Protein AF-A0A9W7BW83-F1 (afdb_monomer_lite)

Foldseek 3Di:
DDDDPPDDDDPDDDDDCVLVDDDPPPDNDDDDPVNVVVVVVVVLADDPDDDDDPPVRDRDPVVVVVVVVCVVPPPPPPPPPPDPPDDDDPDPPPPPDDPPPVPDDDDDDLDPDDPDDDPLNNLLVQLLVLVVVDDPQCLVVSLVVSVVSCCQVDPVSLLSSLVSLLQCLLQPLLCLLSSLVSLVVCPVPHPCSLVSNVVVLVVLVPDDLVNQLVVQDDPVVDDVSSVVSSVSSLSSVLSSLSNVLSNVVSVSDDLVVVLVVLVVLLVDLDLSSLVSSLVSCLRCVLVQVVVQVVCVVVVRNVSVVSVVVSVVSLVVLLPDPVHDPVSNVSSVVSVVCVVVNSDDPDDDDRDDHPVRVVVVVVVVVVVVVPVVDDDDDDDDDDDDDDDDDDDDDDDDDDDDDDDDDDFDADPVRDGDDDDDDDDDDDDDDDDDDDDDDDDDDDDDDDDDDDDDDDPDDQDQFAAAPDDLQCLQVQLLVLLVVCLVPVDLVRSLVSLLNHCRVPLSSLLSNLQSLLVCQLQDDPSSLVSSLVNLLVNVVVVSHALVSNLNNCLVCLQCQVVVCVVRVCNLLSLLSNLLSCVVSVSHDLVRLCVSLVSSVCDDDVVVVSCVVNVGDPVSSVSSD

InterPro domains:
  IPR003890 MIF4G-like, type 3 [PF02854] (131-338)
  IPR003890 MIF4G-like, type 3 [SM00543] (124-341)
  IPR003891 Initiation factor eIF-4 gamma, MA3 [PS51366] (470-594)
  IPR016024 Armadillo-type fold [SSF48371] (115-343)
  IPR016024 Armadillo-type fold [SSF48371] (468-593)

Radius of gyration: 35.88 Å; chains: 1; bounding box: 89×120×83 Å

Organism: NCBI:txid1714386

Secondary structure (DSSP, 8-state):
----------TTPPPPGGGSSPPSS-------HHHHHHHHHGGGSPPSSS----TT----HHHHHHHHHHHHHS------TTSTT---PPP----PPP--TTTSPP---TTS--SS--HHHHHHHHHHHHHHT--TTTHHHHHHHHHTTTTTSSHHHHHHHHHHHHHHHHHTGGGHHHHHHHHHHHHTTSTTHHHHHHHHHHHHHHS-HHHHHHHH--GGGHHHHHHHHHHHHHHHHHHHHHHHHHHHHTTSS-HHHHHHHHHHHHSS--HHHHHHHHHHHHHHHHHHHHHHHHHHHTT-THHHHHHHHHHHHHHHHHH-SSS-HHHHHHHHHHHHHHHTTS--SS-------HHHHHHHHHHHHHHHHHTTS-------------------------------PPPPB-TTSPBPPPPPPPPPP-----------------------------S-----PPPPSS-HHHHHHHHHHHHHHHHHH--SHHHHHHHHHHHTT-HHHHHHHHHHHHHHHHSS-HHHHHHHHHHHHHHHHTTSS-HHHHHHHHHHHHHTHHHHHHH-TTHHHHHHHHHHHHHHTT-S-GGGHHHHHHHTT--SHHHHHHHHHHT--HHHHHHH-

Sequence (621 aa):
GGADTGGSWARGKALPVGLYEPKEDDKVQRFSAADLLAERLNFTAKPTSGFTAPDHVIWSDEDRVQQLIANATAGRIGGDVSRKGETAPELKDCKPLEVNEETRWKGKVLGGDDAELSEYDAIIKTALVVLNKLTLTNFNKLSKQWLQSGICDTEELVQAGVEIIVTKAQQESHFSEMYARLCQVMSGQVQNFKRVVVERCQKEFEKKPEEKLEAHWKEEDGEEEKTYWTGLIKKYYLGHMRFIGELYLIDLISQKVMLKILPTLLGEDDDEKIECFSKLFETVGYKLEQQAAHNKANGKPSSSDALEECWVNVDEIISDKATGSRIRFMLLDLKEMKQKGWVSRRKVEKAKTLDEIHRDVAREEARAGQSGGRSGGGGSRGGNNNNNNNNNNRPAMGQGDARKQRPQVDSDGWATVNKPAGRPSRQTSNGSSSNNTSLNNSNKQSSFAALAGSPNAAKTYPKPTCEPAESGKRFQSAVKEYLTNGDINEPVTILGQVVGGSAEHGNVAVGKAFDFALEGKASDCAAVVAIIAKGVEAGALPKKCVTSGIIESLEFLFDIAIDAPLAPKNAFNVCSKLVDAGCFDKDAVGTIGEMGGFRGDKAVAWAQELGCDGAVLDKLR

pLDDT: mean 72.3, std 23.07, range [22.8, 96.56]

Structure (mmCIF, N/CA/C/O backbone):
data_AF-A0A9W7BW83-F1
#
_entry.id   AF-A0A9W7BW83-F1
#
loop_
_atom_site.group_PDB
_atom_site.id
_atom_site.type_symbol
_atom_site.label_atom_id
_atom_site.label_alt_id
_atom_site.label_comp_id
_atom_site.label_asym_id
_atom_site.label_entity_id
_atom_site.label_seq_id
_atom_site.pdbx_PDB_ins_code
_atom_site.Cartn_x
_atom_site.Cartn_y
_atom_site.Cartn_z
_atom_site.occupancy
_atom_site.B_iso_or_equiv
_atom_site.auth_seq_id
_atom_site.auth_comp_id
_atom_site.auth_asym_id
_atom_site.auth_atom_id
_atom_site.pdbx_PDB_model_num
ATOM 1 N N . GLY A 1 1 ? -25.243 62.255 12.783 1.00 31.48 1 GLY A N 1
ATOM 2 C CA . GLY A 1 1 ? -24.720 62.495 11.423 1.00 31.48 1 GLY A CA 1
ATOM 3 C C . GLY A 1 1 ? -23.214 62.412 11.483 1.00 31.48 1 GLY A C 1
ATOM 4 O O . GLY A 1 1 ? -22.669 62.849 12.479 1.00 31.48 1 GLY A O 1
ATOM 5 N N . GLY A 1 2 ? -22.498 61.830 10.536 1.00 30.02 2 GLY A N 1
ATOM 6 C CA . GLY A 1 2 ? -22.862 61.139 9.304 1.00 30.02 2 GLY A CA 1
ATOM 7 C C . GLY A 1 2 ? -21.786 60.084 9.024 1.00 30.02 2 GLY A C 1
ATOM 8 O O . GLY A 1 2 ? -20.716 60.125 9.625 1.00 30.02 2 GLY A O 1
ATOM 9 N N . ALA A 1 3 ? -22.139 59.118 8.182 1.00 32.97 3 ALA A N 1
ATOM 10 C CA . ALA A 1 3 ? -21.358 57.940 7.836 1.00 32.97 3 ALA A CA 1
ATOM 11 C C . ALA A 1 3 ? -20.005 58.275 7.190 1.00 32.97 3 ALA A C 1
ATOM 13 O O . ALA A 1 3 ? -19.936 59.134 6.314 1.00 32.97 3 ALA A O 1
ATOM 14 N N . ASP A 1 4 ? -18.973 57.527 7.580 1.00 33.81 4 ASP A N 1
ATOM 15 C CA . ASP A 1 4 ? -17.713 57.421 6.850 1.00 33.81 4 ASP A CA 1
ATOM 16 C C . ASP A 1 4 ? -17.771 56.141 6.001 1.00 33.81 4 ASP A C 1
ATOM 18 O O . ASP A 1 4 ? -17.679 55.018 6.504 1.00 33.81 4 ASP A O 1
ATOM 22 N N . THR A 1 5 ? -18.060 56.300 4.711 1.00 39.72 5 THR A N 1
ATOM 23 C CA . THR A 1 5 ? -18.121 55.213 3.728 1.00 39.72 5 THR A CA 1
ATOM 24 C C . THR A 1 5 ? -16.725 54.963 3.161 1.00 39.72 5 THR A C 1
ATOM 26 O O . THR A 1 5 ? -16.385 55.442 2.079 1.00 39.72 5 THR A O 1
ATOM 29 N N . GLY A 1 6 ? -15.909 54.206 3.894 1.00 33.75 6 GLY A N 1
ATOM 30 C CA . GLY A 1 6 ? -14.599 53.728 3.445 1.00 33.75 6 GLY A CA 1
ATOM 31 C C . GLY A 1 6 ? -14.716 52.527 2.504 1.00 33.75 6 GLY A C 1
ATOM 32 O O . GLY A 1 6 ? -14.569 51.385 2.931 1.00 33.75 6 GLY A O 1
ATOM 33 N N . GLY A 1 7 ? -14.993 52.779 1.224 1.00 43.78 7 GLY A N 1
ATOM 34 C CA . GLY A 1 7 ? -14.987 51.772 0.161 1.00 43.78 7 GLY A CA 1
ATOM 35 C C . GLY A 1 7 ? -13.780 51.929 -0.762 1.00 43.78 7 GLY A C 1
ATOM 36 O O . GLY A 1 7 ? -13.804 52.756 -1.664 1.00 43.78 7 GLY A O 1
ATOM 37 N N . SER A 1 8 ? -12.736 51.120 -0.567 1.00 35.25 8 SER A N 1
ATOM 38 C CA . SER A 1 8 ? -11.724 50.850 -1.598 1.00 35.25 8 SER A CA 1
ATOM 39 C C . SER A 1 8 ? -11.087 49.480 -1.348 1.00 35.25 8 SER A C 1
ATOM 41 O O . SER A 1 8 ? -10.534 49.220 -0.279 1.00 35.25 8 SER A O 1
ATOM 43 N N . TRP A 1 9 ? -11.244 48.577 -2.318 1.00 37.28 9 TRP A N 1
ATOM 44 C CA . TRP A 1 9 ? -10.872 47.161 -2.257 1.00 37.28 9 TRP A CA 1
ATOM 45 C C . TRP A 1 9 ? -9.486 46.929 -2.880 1.00 37.28 9 TRP A C 1
ATOM 47 O O . TRP A 1 9 ? -9.225 47.382 -3.990 1.00 37.28 9 TRP A O 1
ATOM 57 N N . ALA A 1 10 ? -8.610 46.180 -2.199 1.00 41.16 10 ALA A N 1
ATOM 58 C CA . ALA A 1 10 ? -7.301 45.745 -2.707 1.00 41.16 10 ALA A CA 1
ATOM 59 C C . ALA A 1 10 ? -7.257 44.214 -2.898 1.00 41.16 10 ALA A C 1
ATOM 61 O O . ALA A 1 10 ? -7.948 43.479 -2.185 1.00 41.16 10 ALA A O 1
ATOM 62 N N . ARG A 1 11 ? -6.436 43.721 -3.845 1.00 31.97 11 ARG A N 1
ATOM 63 C CA . ARG A 1 11 ? -6.254 42.276 -4.110 1.00 31.97 11 ARG A CA 1
ATOM 64 C C . ARG A 1 11 ? -5.773 41.551 -2.850 1.00 31.97 11 ARG A C 1
ATOM 66 O O . ARG A 1 11 ? -4.757 41.930 -2.280 1.00 31.97 11 ARG A O 1
ATOM 73 N N . GLY A 1 12 ? -6.482 40.487 -2.468 1.00 42.47 12 GLY A N 1
ATOM 74 C CA . GLY A 1 12 ? -6.107 39.598 -1.361 1.00 42.47 12 GLY A CA 1
ATOM 75 C C . GLY A 1 12 ? -7.025 39.627 -0.134 1.00 42.47 12 GLY A C 1
ATOM 76 O O . GLY A 1 12 ? -6.766 38.884 0.806 1.00 42.47 12 GLY A O 1
ATOM 77 N N . LYS A 1 13 ? -8.107 40.420 -0.114 1.00 39.94 13 LYS A N 1
ATOM 78 C CA . LYS A 1 13 ? -9.154 40.282 0.917 1.00 39.94 13 LYS A CA 1
ATOM 79 C C . LYS A 1 13 ? -10.313 39.413 0.423 1.00 39.94 13 LYS A C 1
ATOM 81 O O . LYS A 1 13 ? -10.802 39.608 -0.686 1.00 39.94 13 LYS A O 1
ATOM 86 N N . ALA A 1 14 ? -10.742 38.470 1.263 1.00 48.66 14 ALA A N 1
ATOM 87 C CA . ALA A 1 14 ? -11.965 37.698 1.058 1.00 48.66 14 ALA A CA 1
ATOM 88 C C . ALA A 1 14 ? -13.199 38.620 1.074 1.00 48.66 14 ALA A C 1
ATOM 90 O O . ALA A 1 14 ? -13.192 39.656 1.746 1.00 48.66 14 ALA A O 1
ATOM 91 N N . LEU A 1 15 ? -14.245 38.232 0.332 1.00 43.59 15 LEU A N 1
ATOM 92 C CA . LEU A 1 15 ? -15.555 38.897 0.331 1.00 43.59 15 LEU A CA 1
ATOM 93 C C . LEU A 1 15 ? -16.035 39.133 1.777 1.00 43.59 15 LEU A C 1
ATOM 95 O O . LEU A 1 15 ? -15.823 38.269 2.632 1.00 43.59 15 LEU A O 1
ATOM 99 N N . PRO A 1 16 ? -16.670 40.279 2.082 1.00 44.75 16 PRO A N 1
ATOM 100 C CA . PRO A 1 16 ? -17.080 40.579 3.443 1.00 44.75 16 PRO A CA 1
ATOM 101 C C . PRO A 1 16 ? -18.143 39.572 3.880 1.00 44.75 16 PRO A C 1
ATOM 103 O O . PRO A 1 16 ? -19.147 39.371 3.200 1.00 44.75 16 PRO A O 1
ATOM 106 N N . VAL A 1 17 ? -17.915 38.952 5.035 1.00 46.19 17 VAL A N 1
ATOM 107 C CA . VAL A 1 17 ? -18.696 37.813 5.547 1.00 46.19 17 VAL A CA 1
ATOM 108 C C . VAL A 1 17 ? -20.187 38.145 5.724 1.00 46.19 17 VAL A C 1
ATOM 110 O O . VAL A 1 17 ? -21.031 37.272 5.571 1.00 46.19 17 VAL A O 1
ATOM 113 N N . GLY A 1 18 ? -20.529 39.425 5.917 1.00 48.00 18 GLY A N 1
ATOM 114 C CA . GLY A 1 18 ? -21.914 39.908 6.011 1.00 48.00 18 GLY A CA 1
ATOM 115 C C . GLY A 1 18 ? -22.749 39.803 4.723 1.00 48.00 18 GLY A C 1
ATOM 116 O O . GLY A 1 18 ? -23.947 40.056 4.770 1.00 48.00 18 GLY A O 1
ATOM 117 N N . LEU A 1 19 ? -22.157 39.425 3.581 1.00 45.44 19 LEU A N 1
ATOM 118 C CA . LEU A 1 19 ? -22.896 39.035 2.364 1.00 45.44 19 LEU A CA 1
ATOM 119 C C . LEU A 1 19 ? -23.431 37.592 2.422 1.00 45.44 19 LEU A C 1
ATOM 121 O O . LEU A 1 19 ? -24.261 37.225 1.594 1.00 45.44 19 LEU A O 1
ATOM 125 N N . TYR A 1 20 ? -22.962 36.792 3.384 1.00 44.34 20 TYR A N 1
ATOM 126 C CA . TYR A 1 20 ? -23.367 35.400 3.599 1.00 44.34 20 TYR A CA 1
ATOM 127 C C . TYR A 1 20 ? -24.207 35.204 4.865 1.00 44.34 20 TYR A C 1
ATOM 129 O O . TYR A 1 20 ? -24.671 34.093 5.115 1.00 44.34 20 TYR A O 1
ATOM 137 N N . GLU A 1 21 ? -24.419 36.253 5.663 1.00 47.34 21 GLU A N 1
ATOM 138 C CA . GLU A 1 21 ? -25.327 36.175 6.804 1.00 47.34 21 GLU A CA 1
ATOM 139 C C . GLU A 1 21 ? -26.783 36.274 6.314 1.00 47.34 21 GLU A C 1
ATOM 141 O O . GLU A 1 21 ? -27.137 37.250 5.640 1.00 47.34 21 GLU A O 1
ATOM 146 N N . PRO A 1 22 ? -27.649 35.289 6.624 1.00 47.25 22 PRO A N 1
ATOM 147 C CA . PRO A 1 22 ? -29.069 35.384 6.316 1.00 47.25 22 PRO A CA 1
ATOM 148 C C . PRO A 1 22 ? -29.656 36.571 7.083 1.00 47.25 22 PRO A C 1
ATOM 150 O O . PRO A 1 22 ? -29.569 36.626 8.310 1.00 47.25 22 PRO A O 1
ATOM 153 N N . LYS A 1 23 ? -30.268 37.529 6.382 1.00 54.19 23 LYS A N 1
ATOM 154 C CA . LYS A 1 23 ? -31.177 38.468 7.050 1.00 54.19 23 LYS A CA 1
ATOM 155 C C . LYS A 1 23 ? -32.461 37.729 7.415 1.00 54.19 23 LYS A C 1
ATOM 157 O O . LYS A 1 23 ? -32.827 36.791 6.716 1.00 54.19 23 LYS A O 1
ATOM 162 N N . GLU A 1 24 ? -33.120 38.189 8.481 1.00 51.16 24 GLU A N 1
ATOM 163 C CA . GLU A 1 24 ? -34.250 37.550 9.190 1.00 51.16 24 GLU A CA 1
ATOM 164 C C . GLU A 1 24 ? -35.406 37.022 8.311 1.00 51.16 24 GLU A C 1
ATOM 166 O O . GLU A 1 24 ? -36.187 36.199 8.777 1.00 51.16 24 GLU A O 1
ATOM 171 N N . ASP A 1 25 ? -35.475 37.401 7.034 1.00 51.84 25 ASP A N 1
ATOM 172 C CA . ASP A 1 25 ? -36.425 36.886 6.050 1.00 51.84 25 ASP A CA 1
ATOM 173 C C . ASP A 1 25 ? -35.740 35.959 5.025 1.00 51.84 25 ASP A C 1
ATOM 175 O O . ASP A 1 25 ? -35.571 36.336 3.868 1.00 51.84 25 ASP A O 1
ATOM 179 N N . ASP A 1 26 ? -35.331 34.771 5.479 1.00 49.31 26 ASP A N 1
ATOM 180 C CA . ASP A 1 26 ? -34.869 33.521 4.824 1.00 49.31 26 ASP A CA 1
ATOM 181 C C . ASP A 1 26 ? -34.900 33.372 3.267 1.00 49.31 26 ASP A C 1
ATOM 183 O O . ASP A 1 26 ? -35.285 32.341 2.708 1.00 49.31 26 ASP A O 1
ATOM 187 N N . LYS A 1 27 ? -34.480 34.386 2.503 1.00 47.75 27 LYS A N 1
ATOM 188 C CA . LYS A 1 27 ? -34.370 34.366 1.037 1.00 47.75 27 LYS A CA 1
ATOM 189 C C . LYS A 1 27 ? -32.967 34.773 0.612 1.00 47.75 27 LYS A C 1
ATOM 191 O O . LYS A 1 27 ? -32.581 35.935 0.694 1.00 47.75 27 LYS A O 1
ATOM 196 N N . VAL A 1 28 ? -32.227 33.804 0.076 1.00 47.94 28 VAL A N 1
ATOM 197 C CA . VAL A 1 28 ? -30.929 34.018 -0.574 1.00 47.94 28 VAL A CA 1
ATOM 198 C C . VAL A 1 28 ? -31.100 34.998 -1.740 1.00 47.94 28 VAL A C 1
ATOM 200 O O . VAL A 1 28 ? -31.836 34.722 -2.692 1.00 47.94 28 VAL A O 1
ATOM 203 N N . GLN A 1 29 ? -30.421 36.144 -1.678 1.00 47.75 29 GLN A N 1
ATOM 204 C CA . GLN A 1 29 ? -30.466 37.154 -2.733 1.00 47.75 29 GLN A CA 1
ATOM 205 C C . GLN A 1 29 ? -29.696 36.642 -3.959 1.00 47.75 29 GLN A C 1
ATOM 207 O O . GLN A 1 29 ? -28.474 36.518 -3.944 1.00 47.75 29 GLN A O 1
ATOM 212 N N . ARG A 1 30 ? -30.420 36.294 -5.029 1.00 48.44 30 ARG A N 1
ATOM 213 C CA . ARG A 1 30 ? -29.814 35.886 -6.302 1.00 48.44 30 ARG A CA 1
ATOM 214 C C . ARG A 1 30 ? -29.422 37.130 -7.090 1.00 48.44 30 ARG A C 1
ATOM 216 O O . ARG A 1 30 ? -30.294 37.881 -7.519 1.00 48.44 30 ARG A O 1
ATOM 223 N N . PHE A 1 31 ? -28.125 37.326 -7.290 1.00 45.81 31 PHE A N 1
ATOM 224 C CA . PHE A 1 31 ? -27.615 38.336 -8.214 1.00 45.81 31 PHE A CA 1
ATOM 225 C C . PHE A 1 31 ? -27.862 37.885 -9.652 1.00 45.81 31 PHE A C 1
ATOM 227 O O . PHE A 1 31 ? -27.698 36.704 -9.976 1.00 45.81 31 PHE A O 1
ATOM 234 N N . SER A 1 32 ? -28.288 38.806 -10.518 1.00 49.28 32 SER A N 1
ATOM 235 C CA . SER A 1 32 ? -28.461 38.474 -11.926 1.00 49.28 32 SER A CA 1
ATOM 236 C C . SER A 1 32 ? -27.092 38.326 -12.595 1.00 49.28 32 SER A C 1
ATOM 238 O O . SER A 1 32 ? -26.103 38.938 -12.185 1.00 49.28 32 SER A O 1
ATOM 240 N N . ALA A 1 33 ? -27.023 37.525 -13.660 1.00 42.38 33 ALA A N 1
ATOM 241 C CA . ALA A 1 33 ? -25.792 37.374 -14.433 1.00 42.38 33 ALA A CA 1
ATOM 242 C C . ALA A 1 33 ? -25.284 38.718 -14.985 1.00 42.38 33 ALA A C 1
ATOM 244 O O . ALA A 1 33 ? -24.081 38.880 -15.149 1.00 42.38 33 ALA A O 1
ATOM 245 N N . ALA A 1 34 ? -26.180 39.682 -15.228 1.00 43.94 34 ALA A N 1
ATOM 246 C CA . ALA A 1 34 ? -25.827 41.021 -15.684 1.00 43.94 34 ALA A CA 1
ATOM 247 C C . ALA A 1 34 ? -25.124 41.843 -14.592 1.00 43.94 34 ALA A C 1
ATOM 249 O O . ALA A 1 34 ? -24.156 42.536 -14.894 1.00 43.94 34 ALA A O 1
ATOM 250 N N . ASP A 1 35 ? -25.542 41.705 -13.331 1.00 49.97 35 ASP A N 1
ATOM 251 C CA . ASP A 1 35 ? -24.945 42.431 -12.200 1.00 49.97 35 ASP A CA 1
ATOM 252 C C . ASP A 1 35 ? -23.525 41.929 -11.907 1.00 49.97 35 ASP A C 1
ATOM 254 O O . ASP A 1 35 ? -22.604 42.720 -11.708 1.00 49.97 35 ASP A O 1
ATOM 258 N N . LEU A 1 36 ? -23.315 40.610 -11.993 1.00 48.66 36 LEU A N 1
ATOM 259 C CA . LEU A 1 36 ? -21.986 39.997 -11.881 1.00 48.66 36 LEU A CA 1
ATOM 260 C C . LEU A 1 36 ? -21.060 40.392 -13.042 1.00 48.66 36 LEU A C 1
ATOM 262 O O . LEU A 1 36 ? -19.847 40.513 -12.866 1.00 48.66 36 LEU A O 1
ATOM 266 N N . LEU A 1 37 ? -21.613 40.596 -14.241 1.00 44.34 37 LEU A N 1
ATOM 267 C CA . LEU A 1 37 ? -20.853 41.021 -15.420 1.00 44.34 37 LEU A CA 1
ATOM 268 C C . LEU A 1 37 ? -20.482 42.509 -15.338 1.00 44.34 37 LEU A C 1
ATOM 270 O O . LEU A 1 37 ? -19.361 42.872 -15.692 1.00 44.34 37 LEU A O 1
ATOM 274 N N . ALA A 1 38 ? -21.378 43.340 -14.801 1.00 45.78 38 ALA A N 1
ATOM 275 C CA . ALA A 1 38 ? -21.123 44.747 -14.506 1.00 45.78 38 ALA A CA 1
ATOM 276 C C . ALA A 1 38 ? -20.048 44.922 -13.419 1.00 45.78 38 ALA A C 1
ATOM 278 O O . ALA A 1 38 ? -19.143 45.739 -13.583 1.00 45.78 38 ALA A O 1
ATOM 279 N N . GLU A 1 39 ? -20.062 44.102 -12.360 1.00 48.94 39 GLU A N 1
ATOM 280 C CA . GLU A 1 39 ? -18.971 44.084 -11.374 1.00 48.94 39 GLU A CA 1
ATOM 281 C C . GLU A 1 39 ? -17.643 43.623 -11.984 1.00 48.94 39 GLU A C 1
ATOM 283 O O . GLU A 1 39 ? -16.593 44.174 -11.657 1.00 48.94 39 GLU A O 1
ATOM 288 N N . ARG A 1 40 ? -17.664 42.659 -12.914 1.00 40.94 40 ARG A N 1
ATOM 289 C CA . ARG A 1 40 ? -16.448 42.163 -13.576 1.00 40.94 40 ARG A CA 1
ATOM 290 C C . ARG A 1 40 ? -15.802 43.203 -14.500 1.00 40.94 40 ARG A C 1
ATOM 292 O O . ARG A 1 40 ? -14.578 43.207 -14.628 1.00 40.94 40 ARG A O 1
ATOM 299 N N . LEU A 1 41 ? -16.599 44.086 -15.104 1.00 39.16 41 LEU A N 1
ATOM 300 C CA . LEU A 1 41 ? -16.128 45.200 -15.941 1.00 39.16 41 LEU A CA 1
ATOM 301 C C . LEU A 1 41 ? -15.461 46.320 -15.122 1.00 39.16 41 LEU A C 1
ATOM 303 O O . LEU A 1 41 ? -14.548 46.978 -15.615 1.00 39.16 41 LEU A O 1
ATOM 307 N N . ASN A 1 42 ? -15.806 46.482 -13.840 1.00 41.22 42 ASN A N 1
ATOM 308 C CA . ASN A 1 42 ? -15.127 47.448 -12.964 1.00 41.22 42 ASN A CA 1
ATOM 309 C C . ASN A 1 42 ? -13.658 47.083 -12.668 1.00 41.22 42 ASN A C 1
ATOM 311 O O . ASN A 1 42 ? -12.875 47.952 -12.287 1.00 41.22 42 ASN A O 1
ATOM 315 N N . PHE A 1 43 ? -13.242 45.828 -12.880 1.00 47.25 43 PHE A N 1
ATOM 316 C CA . PHE A 1 43 ? -11.853 45.389 -12.677 1.00 47.25 43 PHE A CA 1
ATOM 317 C C . PHE A 1 43 ? -10.906 45.733 -13.842 1.00 47.25 43 PHE A C 1
ATOM 319 O O . PHE A 1 43 ? -9.727 45.375 -13.783 1.00 47.25 43 PHE A O 1
ATOM 326 N N . THR A 1 44 ? -11.390 46.416 -14.888 1.00 47.03 44 THR A N 1
ATOM 327 C CA . THR A 1 44 ? -10.589 46.829 -16.056 1.00 47.03 44 THR A CA 1
ATOM 328 C C . THR A 1 44 ? -10.459 48.342 -16.243 1.00 47.03 44 THR A C 1
ATOM 330 O O . THR A 1 44 ? -9.934 48.781 -17.261 1.00 47.03 44 THR A O 1
ATOM 333 N N . ALA A 1 45 ? -10.891 49.162 -15.283 1.00 49.72 45 ALA A N 1
ATOM 334 C CA . ALA A 1 45 ? -10.674 50.606 -15.350 1.00 49.72 45 ALA A CA 1
ATOM 335 C C . ALA A 1 45 ? -9.242 50.990 -14.921 1.00 49.72 45 ALA A C 1
ATOM 337 O O . ALA A 1 45 ? -8.667 50.396 -14.004 1.00 49.72 45 ALA A O 1
ATOM 338 N N . LYS A 1 46 ? -8.665 52.020 -15.559 1.00 50.59 46 LYS A N 1
ATOM 339 C CA . LYS A 1 46 ? -7.363 52.584 -15.163 1.00 50.59 46 LYS A CA 1
ATOM 340 C C . LYS A 1 46 ? -7.444 53.118 -13.716 1.00 50.59 46 LYS A C 1
ATOM 342 O O . LYS A 1 46 ? -8.410 53.814 -13.401 1.00 50.59 46 LYS A O 1
ATOM 347 N N . PRO A 1 47 ? -6.446 52.860 -12.845 1.00 51.72 47 PRO A N 1
ATOM 348 C CA . PRO A 1 47 ? -6.456 53.359 -11.470 1.00 51.72 47 PRO A CA 1
ATOM 349 C C . PRO A 1 47 ? -6.563 54.888 -11.429 1.00 51.72 47 PRO A C 1
ATOM 351 O O . PRO A 1 47 ? -5.843 55.583 -12.148 1.00 51.72 47 PRO A O 1
ATOM 354 N N . THR A 1 48 ? -7.441 55.419 -10.579 1.00 53.06 48 THR A N 1
ATOM 355 C CA . THR A 1 48 ? -7.783 56.851 -10.538 1.00 53.06 48 THR A CA 1
ATOM 356 C C . THR A 1 48 ? -6.741 57.749 -9.867 1.00 53.06 48 THR A C 1
ATOM 358 O O . THR A 1 48 ? -6.865 58.968 -9.960 1.00 53.06 48 THR A O 1
ATOM 361 N N . SER A 1 49 ? -5.673 57.216 -9.263 1.00 49.75 49 SER A N 1
ATOM 362 C CA . SER A 1 49 ? -4.530 58.042 -8.851 1.00 49.75 49 SER A CA 1
ATOM 363 C C . SER A 1 49 ? -3.239 57.247 -8.625 1.00 49.75 49 SER A C 1
ATOM 365 O O . SER A 1 49 ? -3.239 56.138 -8.098 1.00 49.75 49 SER A O 1
ATOM 367 N N . GLY A 1 50 ? -2.113 57.849 -9.025 1.00 51.12 50 GLY A N 1
ATOM 368 C CA . GLY A 1 50 ? -0.763 57.484 -8.575 1.00 51.12 50 GLY A CA 1
ATOM 369 C C . GLY A 1 50 ? -0.031 56.361 -9.316 1.00 51.12 50 GLY A C 1
ATOM 370 O O . GLY A 1 50 ? 1.145 56.156 -9.033 1.00 51.12 50 GLY A O 1
ATOM 371 N N . PHE A 1 51 ? -0.657 55.662 -10.268 1.00 46.53 51 PHE A N 1
ATOM 372 C CA . PHE A 1 51 ? -0.012 54.554 -10.985 1.00 46.53 51 PHE A CA 1
ATOM 373 C C . PHE A 1 51 ? 0.111 54.818 -12.494 1.00 46.53 51 PHE A C 1
ATOM 375 O O . PHE A 1 51 ? -0.887 54.928 -13.209 1.00 46.53 51 PHE A O 1
ATOM 382 N N . THR A 1 52 ? 1.346 54.890 -12.992 1.00 51.31 52 THR A N 1
ATOM 383 C CA . THR A 1 52 ? 1.681 54.876 -14.426 1.00 51.31 52 THR A CA 1
ATOM 384 C C . THR A 1 52 ? 2.008 53.449 -14.853 1.00 51.31 52 THR A C 1
ATOM 386 O O . THR A 1 52 ? 3.004 52.883 -14.406 1.00 51.31 52 THR A O 1
ATOM 389 N N . ALA A 1 53 ? 1.159 52.857 -15.694 1.00 48.53 53 ALA A N 1
ATOM 390 C CA . ALA A 1 53 ? 1.364 51.508 -16.213 1.00 48.53 53 ALA A CA 1
ATOM 391 C C . ALA A 1 53 ? 2.417 51.490 -17.347 1.00 48.53 53 ALA A C 1
ATOM 393 O O . ALA A 1 53 ? 2.556 52.500 -18.038 1.00 48.53 53 ALA A O 1
ATOM 394 N N . PRO A 1 54 ? 3.130 50.367 -17.559 1.00 47.94 54 PRO A N 1
ATOM 395 C CA . PRO A 1 54 ? 4.057 50.192 -18.683 1.00 47.94 54 PRO A CA 1
ATOM 396 C C . PRO A 1 54 ? 3.378 50.325 -20.059 1.00 47.94 54 PRO A C 1
ATOM 398 O O . PRO A 1 54 ? 2.211 49.964 -20.199 1.00 47.94 54 PRO A O 1
ATOM 401 N N . ASP A 1 55 ? 4.129 50.736 -21.089 1.00 46.12 55 ASP A N 1
ATOM 402 C CA . ASP A 1 55 ? 3.627 51.099 -22.435 1.00 46.12 55 ASP A CA 1
ATOM 403 C C . ASP A 1 55 ? 2.812 50.014 -23.170 1.00 46.12 55 ASP A C 1
ATOM 405 O O . ASP A 1 55 ? 2.070 50.312 -24.102 1.00 46.12 55 ASP A O 1
ATOM 409 N N . HIS A 1 56 ? 2.916 48.749 -22.757 1.00 49.66 56 HIS A N 1
ATOM 410 C CA . HIS A 1 56 ? 2.166 47.632 -23.341 1.00 49.66 56 HIS A CA 1
ATOM 411 C C . HIS A 1 56 ? 0.779 47.420 -22.708 1.00 49.66 56 HIS A C 1
ATOM 413 O O . HIS A 1 56 ? 0.028 46.550 -23.150 1.00 49.66 56 HIS A O 1
ATOM 419 N N . VAL A 1 57 ? 0.432 48.174 -21.661 1.00 43.84 57 VAL A N 1
ATOM 420 C CA . VAL A 1 57 ? -0.846 48.044 -20.954 1.00 43.84 57 VAL A CA 1
ATOM 421 C C . VAL A 1 57 ? -1.825 49.105 -21.460 1.00 43.84 57 VAL A C 1
ATOM 423 O O . VAL A 1 57 ? -1.806 50.257 -21.025 1.00 43.84 57 VAL A O 1
ATOM 426 N N . ILE A 1 58 ? -2.703 48.702 -22.379 1.00 51.66 58 ILE A N 1
ATOM 427 C CA . ILE A 1 58 ? -3.722 49.568 -22.984 1.00 51.66 58 ILE A CA 1
ATOM 428 C C . ILE A 1 58 ? -5.032 49.428 -22.197 1.00 51.66 58 ILE A C 1
ATOM 430 O O . ILE A 1 58 ? -5.627 48.352 -22.149 1.00 51.66 58 ILE A O 1
ATOM 434 N N . TRP A 1 59 ? -5.482 50.526 -21.587 1.00 53.72 59 TRP A N 1
ATOM 435 C CA . TRP A 1 59 ? -6.792 50.639 -20.941 1.00 53.72 59 TRP A CA 1
ATOM 436 C C . TRP A 1 59 ? -7.668 51.593 -21.765 1.00 53.72 59 TRP A C 1
ATOM 438 O O . TRP A 1 59 ? -7.665 52.799 -21.525 1.00 53.72 59 TRP A O 1
ATOM 448 N N . SER A 1 60 ? -8.381 51.067 -22.759 1.00 51.72 60 SER A N 1
ATOM 449 C CA . SER A 1 60 ? -9.407 51.798 -23.514 1.00 51.72 60 SER A CA 1
ATOM 450 C C . SER A 1 60 ? -10.632 50.897 -23.703 1.00 51.72 60 SER A C 1
ATOM 452 O O . SER A 1 60 ? -10.566 49.850 -24.347 1.00 51.72 60 SER A O 1
ATOM 454 N N . ASP A 1 61 ? -11.757 51.296 -23.102 1.00 53.47 61 ASP A N 1
ATOM 455 C CA . ASP A 1 61 ? -13.039 50.577 -23.169 1.00 53.47 61 ASP A CA 1
ATOM 456 C C . ASP A 1 61 ? -13.582 50.450 -24.607 1.00 53.47 61 ASP A C 1
ATOM 458 O O . ASP A 1 61 ? -14.253 49.471 -24.932 1.00 53.47 61 ASP A O 1
ATOM 462 N N . GLU A 1 62 ? -13.259 51.383 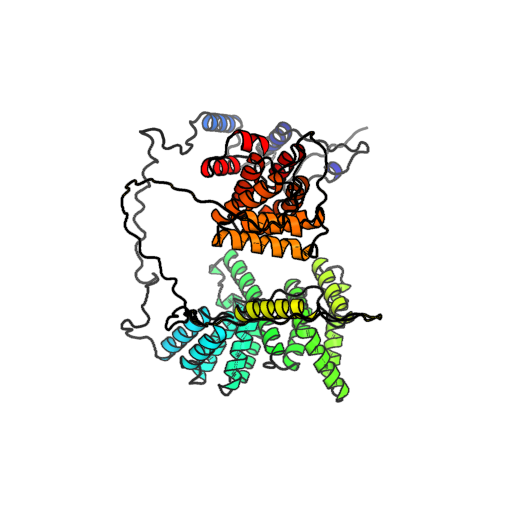-25.509 1.00 47.44 62 GLU A N 1
ATOM 463 C CA . GLU A 1 62 ? -13.795 51.368 -26.879 1.00 47.44 62 GLU A CA 1
ATOM 464 C C . GLU A 1 62 ? -13.160 50.298 -27.781 1.00 47.44 62 GLU A C 1
ATOM 466 O O . GLU A 1 62 ? -13.885 49.624 -28.515 1.00 47.44 62 GLU A O 1
ATOM 471 N N . ASP A 1 63 ? -11.851 50.041 -27.681 1.00 49.97 63 ASP A N 1
ATOM 472 C CA . ASP A 1 63 ? -11.183 49.044 -28.535 1.00 49.97 63 ASP A CA 1
ATOM 473 C C . ASP A 1 63 ? -11.551 47.612 -28.146 1.00 49.97 63 ASP A C 1
ATOM 475 O O . ASP A 1 63 ? -11.628 46.724 -28.995 1.00 49.97 63 ASP A O 1
ATOM 479 N N . ARG A 1 64 ? -11.811 47.364 -26.858 1.00 51.34 64 ARG A N 1
ATOM 480 C CA . ARG A 1 64 ? -12.120 46.017 -26.366 1.00 51.34 64 ARG A CA 1
ATOM 481 C C . ARG A 1 64 ? -13.562 45.619 -26.639 1.00 51.34 64 ARG A C 1
ATOM 483 O O . ARG A 1 64 ? -13.817 44.460 -26.962 1.00 51.34 64 ARG A O 1
ATOM 490 N N . VAL A 1 65 ? -14.489 46.573 -26.573 1.00 49.62 65 VAL A N 1
ATOM 491 C CA . VAL A 1 65 ? -15.873 46.364 -27.015 1.00 49.62 65 VAL A CA 1
ATOM 492 C C . VAL A 1 65 ? -15.914 46.189 -28.532 1.00 49.62 65 VAL A C 1
ATOM 494 O O . VAL A 1 65 ? -16.563 45.259 -29.005 1.00 49.62 65 VAL A O 1
ATOM 497 N N . GLN A 1 66 ? -15.155 46.978 -29.300 1.00 52.91 66 GLN A N 1
ATOM 498 C CA . GLN A 1 66 ? -15.039 46.772 -30.746 1.00 52.91 66 GLN A CA 1
ATOM 499 C C . GLN A 1 66 ? -14.361 45.443 -31.102 1.00 52.91 66 GLN A C 1
ATOM 501 O O . GLN A 1 66 ? -14.832 44.773 -32.012 1.00 52.91 66 GLN A O 1
ATOM 506 N N . GLN A 1 67 ? -13.342 44.989 -30.363 1.00 55.91 67 GLN A N 1
ATOM 507 C CA . GLN A 1 67 ? -12.745 43.657 -30.540 1.00 55.91 67 GLN A CA 1
ATOM 508 C C . GLN A 1 67 ? -13.702 42.528 -30.166 1.00 55.91 67 GLN A C 1
ATOM 510 O O . GLN A 1 67 ? -13.728 41.506 -30.842 1.00 55.91 67 GLN A O 1
ATOM 515 N N . LEU A 1 68 ? -14.505 42.680 -29.112 1.00 51.03 68 LEU A N 1
ATOM 516 C CA . LEU A 1 68 ? -15.508 41.683 -28.734 1.00 51.03 68 LEU A CA 1
ATOM 517 C C . LEU A 1 68 ? -16.642 41.617 -29.758 1.00 51.03 68 LEU A C 1
ATOM 519 O O . LEU A 1 68 ? -17.058 40.522 -30.124 1.00 51.03 68 LEU A O 1
ATOM 523 N N . ILE A 1 69 ? -17.094 42.764 -30.271 1.00 55.09 69 ILE A N 1
ATOM 524 C CA . ILE A 1 69 ? -18.081 42.836 -31.352 1.00 55.09 69 ILE A CA 1
ATOM 525 C C . ILE A 1 69 ? -17.490 42.279 -32.647 1.00 55.09 69 ILE A C 1
ATOM 527 O O . ILE A 1 69 ? -18.164 41.504 -33.319 1.00 55.09 69 ILE A O 1
ATOM 531 N N . ALA A 1 70 ? -16.235 42.594 -32.972 1.00 59.03 70 ALA A N 1
ATOM 532 C CA . ALA A 1 70 ? -15.532 42.062 -34.135 1.00 59.03 70 ALA A CA 1
ATOM 533 C C . ALA A 1 70 ? -15.297 40.552 -34.016 1.00 59.03 70 ALA A C 1
ATOM 535 O O . ALA A 1 70 ? -15.478 39.848 -34.994 1.00 59.03 70 ALA A O 1
ATOM 536 N N . ASN A 1 71 ? -14.995 40.023 -32.830 1.00 57.28 71 ASN A N 1
ATOM 537 C CA . ASN A 1 71 ? -14.860 38.582 -32.592 1.00 57.28 71 ASN A CA 1
ATOM 538 C C . ASN A 1 71 ? -16.215 37.858 -32.559 1.00 57.28 71 ASN A C 1
ATOM 540 O O . ASN A 1 71 ? -16.286 36.674 -32.873 1.00 57.28 71 ASN A O 1
ATOM 544 N N . ALA A 1 72 ? -17.292 38.552 -32.181 1.00 52.84 72 ALA A N 1
ATOM 545 C CA . ALA A 1 72 ? -18.649 38.015 -32.202 1.00 52.84 72 ALA A CA 1
ATOM 546 C C . ALA A 1 72 ? -19.283 38.055 -33.604 1.00 52.84 72 ALA A C 1
ATOM 548 O O . ALA A 1 72 ? -20.117 37.205 -33.912 1.00 52.84 72 ALA A O 1
ATOM 549 N N . THR A 1 73 ? -18.900 39.024 -34.446 1.00 48.88 73 THR A N 1
ATOM 550 C CA . THR A 1 73 ? -19.346 39.141 -35.848 1.00 48.88 73 THR A CA 1
ATOM 551 C C . THR A 1 73 ? -18.384 38.507 -36.853 1.00 48.88 73 THR A C 1
ATOM 553 O O . THR A 1 73 ? -18.810 38.184 -37.962 1.00 48.88 73 THR A O 1
ATOM 556 N N . ALA A 1 74 ? -17.125 38.249 -36.484 1.00 51.06 74 ALA A N 1
ATOM 557 C CA . ALA A 1 74 ? -16.234 37.383 -37.244 1.00 51.06 74 ALA A CA 1
ATOM 558 C C . ALA A 1 74 ? -16.838 35.977 -37.278 1.00 51.06 74 ALA A C 1
ATOM 560 O O . ALA A 1 74 ? -17.159 35.395 -36.240 1.00 51.06 74 ALA A O 1
ATOM 561 N N . GLY A 1 75 ? -17.031 35.452 -38.491 1.00 45.50 75 GLY A N 1
ATOM 562 C CA . GLY A 1 75 ? -17.609 34.132 -38.711 1.00 45.50 75 GLY A CA 1
ATOM 563 C C . GLY A 1 75 ? -16.910 33.100 -37.835 1.00 45.50 75 GLY A C 1
ATOM 564 O O . GLY A 1 75 ? -15.696 32.923 -37.925 1.00 45.50 75 GLY A O 1
ATOM 565 N N . ARG A 1 76 ? -17.676 32.449 -36.952 1.00 48.59 76 ARG A N 1
ATOM 566 C CA . ARG A 1 76 ? -17.172 31.361 -36.115 1.00 48.59 76 ARG A CA 1
ATOM 567 C C . ARG A 1 76 ? -16.516 30.329 -37.024 1.00 48.59 76 ARG A C 1
ATOM 569 O O . ARG A 1 76 ? -17.212 29.669 -37.791 1.00 48.59 76 ARG A O 1
ATOM 576 N N . ILE A 1 77 ? -15.209 30.138 -36.872 1.00 46.22 77 ILE A N 1
ATOM 577 C CA . ILE A 1 77 ? -14.511 28.945 -37.356 1.00 46.22 77 ILE A CA 1
ATOM 578 C C . ILE A 1 77 ? -14.896 27.812 -36.395 1.00 46.22 77 ILE A C 1
ATOM 580 O O . ILE A 1 77 ? -14.135 27.389 -35.530 1.00 46.22 77 ILE A O 1
ATOM 584 N N . GLY A 1 78 ? -16.163 27.407 -36.470 1.00 41.66 78 GLY A N 1
ATOM 585 C CA . GLY A 1 78 ? -16.603 26.110 -35.995 1.00 41.66 78 GLY A CA 1
ATOM 586 C C . GLY A 1 78 ? -16.156 25.102 -37.039 1.00 41.66 78 GLY A C 1
ATOM 587 O O . GLY A 1 78 ? -16.429 25.292 -38.220 1.00 41.66 78 GLY A O 1
ATOM 588 N N . GLY A 1 79 ? -15.432 24.072 -36.610 1.00 42.22 79 GLY A N 1
ATOM 589 C CA . GLY A 1 79 ? -14.983 22.975 -37.462 1.00 42.22 79 GLY A CA 1
ATOM 590 C C . GLY A 1 79 ? -16.147 22.118 -37.957 1.00 42.22 79 GLY A C 1
ATOM 591 O O . GLY A 1 79 ? -16.286 20.974 -37.543 1.00 42.22 79 GLY A O 1
ATOM 592 N N . ASP A 1 80 ? -16.973 22.673 -38.839 1.00 40.41 80 ASP A N 1
ATOM 593 C CA . ASP A 1 80 ? -17.855 21.926 -39.724 1.00 40.41 80 ASP A CA 1
ATOM 594 C C . ASP A 1 80 ? -17.188 21.862 -41.105 1.00 40.41 80 ASP A C 1
ATOM 596 O O . ASP A 1 80 ? -17.194 22.818 -41.878 1.00 40.41 80 ASP A O 1
ATOM 600 N N . VAL A 1 81 ? -16.568 20.722 -41.412 1.00 45.34 81 VAL A N 1
ATOM 601 C CA . VAL A 1 81 ? -15.903 20.454 -42.701 1.00 45.34 81 VAL A CA 1
ATOM 602 C C . VAL A 1 81 ? -16.888 20.068 -43.816 1.00 45.34 81 VAL A C 1
ATOM 604 O O . VAL A 1 81 ? -16.487 19.526 -44.846 1.00 45.34 81 VAL A O 1
ATOM 607 N N . SER A 1 82 ? -18.186 20.356 -43.672 1.00 44.97 82 SER A N 1
ATOM 608 C CA . SER A 1 82 ? -19.175 20.055 -44.714 1.00 44.97 82 SER A CA 1
ATOM 609 C C . SER A 1 82 ? -19.220 21.068 -45.873 1.00 44.97 82 SER A C 1
ATOM 611 O O . SER A 1 82 ? -19.934 20.831 -46.856 1.00 44.97 82 SER A O 1
ATOM 613 N N . ARG A 1 83 ? -18.474 22.182 -45.837 1.00 42.91 83 ARG A N 1
ATOM 614 C CA . ARG A 1 83 ? -18.372 23.100 -46.988 1.00 42.91 83 ARG A CA 1
ATOM 615 C C . ARG A 1 83 ? -17.136 22.799 -47.832 1.00 42.91 83 ARG A C 1
ATOM 617 O O . ARG A 1 83 ? -16.004 23.036 -47.425 1.00 42.91 83 ARG A O 1
ATOM 624 N N . LYS A 1 84 ? -17.368 22.321 -49.062 1.00 44.31 84 LYS A N 1
ATOM 625 C CA . LYS A 1 84 ? -16.344 22.212 -50.114 1.00 44.31 84 LYS A CA 1
ATOM 626 C C . LYS A 1 84 ? -15.669 23.576 -50.316 1.00 44.31 84 LYS A C 1
ATOM 628 O O . LYS A 1 84 ? -16.253 24.450 -50.950 1.00 44.31 84 LYS A O 1
ATOM 633 N N . GLY A 1 85 ? -14.453 23.727 -49.792 1.00 52.59 85 GLY A N 1
ATOM 634 C CA . GLY A 1 85 ? -13.598 24.897 -50.012 1.00 52.59 85 GLY A CA 1
ATOM 635 C C . GLY A 1 85 ? -12.877 25.435 -48.774 1.00 52.59 85 GLY A C 1
ATOM 636 O O . GLY A 1 85 ? -11.923 26.183 -48.943 1.00 52.59 85 GLY A O 1
ATOM 637 N N . GLU A 1 86 ? -13.267 25.042 -47.559 1.00 46.16 86 GLU A N 1
ATOM 638 C CA . GLU A 1 86 ? -12.608 25.480 -46.318 1.00 46.16 86 GLU A CA 1
ATOM 639 C C . GLU A 1 86 ? -11.851 24.310 -45.678 1.00 46.16 86 GLU A C 1
ATOM 641 O O . GLU A 1 86 ? -12.287 23.688 -44.712 1.00 46.16 86 GLU A O 1
ATOM 646 N N . THR A 1 87 ? -10.704 23.961 -46.259 1.00 51.56 87 THR A N 1
ATOM 647 C CA . THR A 1 87 ? -9.703 23.151 -45.558 1.00 51.56 87 THR A CA 1
ATOM 648 C C . THR A 1 87 ? -8.992 24.020 -44.528 1.00 51.56 87 THR A C 1
ATOM 650 O O . THR A 1 87 ? -8.703 25.187 -44.796 1.00 51.56 87 THR A O 1
ATOM 653 N N . ALA A 1 88 ? -8.705 23.445 -43.355 1.00 50.16 88 ALA A N 1
ATOM 654 C CA . ALA A 1 88 ? -7.838 24.053 -42.350 1.00 50.16 88 ALA A CA 1
ATOM 655 C C . ALA A 1 88 ? -6.574 24.640 -43.013 1.00 50.16 88 ALA A C 1
ATOM 657 O O . ALA A 1 88 ? -6.096 24.048 -43.988 1.00 50.16 88 ALA A O 1
ATOM 658 N N . PRO A 1 89 ? -6.032 25.775 -42.523 1.00 60.12 89 PRO A N 1
ATOM 659 C CA . PRO A 1 89 ? -4.764 26.289 -43.029 1.00 60.12 89 PRO A CA 1
ATOM 660 C C . PRO A 1 89 ? -3.738 25.156 -43.009 1.00 60.12 89 PRO A C 1
ATOM 662 O O . PRO A 1 89 ? -3.684 24.410 -42.027 1.00 60.12 89 PRO A O 1
ATOM 665 N N . GLU A 1 90 ? -2.987 24.996 -44.103 1.00 60.50 90 GLU A N 1
ATOM 666 C CA . GLU A 1 90 ? -1.958 23.960 -44.205 1.00 60.50 90 GLU A CA 1
ATOM 667 C C . GLU A 1 90 ? -1.116 23.998 -42.929 1.00 60.50 90 GLU A C 1
ATOM 669 O O . GLU A 1 90 ? -0.635 25.068 -42.529 1.00 60.50 90 GLU A O 1
ATOM 674 N N . LEU A 1 91 ? -1.012 22.850 -42.237 1.00 61.12 91 LEU A N 1
ATOM 675 C CA . LEU A 1 91 ? -0.075 22.726 -41.127 1.00 61.12 91 LEU A CA 1
ATOM 676 C C . LEU A 1 91 ? 1.249 23.262 -41.657 1.00 61.12 91 LEU A C 1
ATOM 678 O O . LEU A 1 91 ? 1.713 22.788 -42.694 1.00 61.12 91 LEU A O 1
ATOM 682 N N . LYS A 1 92 ? 1.826 24.262 -40.973 1.00 63.69 92 LYS A N 1
ATOM 683 C CA . LYS A 1 92 ? 3.195 24.698 -41.264 1.00 63.69 92 LYS A CA 1
ATOM 684 C C . LYS A 1 92 ? 4.016 23.429 -41.441 1.00 63.69 92 LYS A C 1
ATOM 686 O O . LYS A 1 92 ? 3.885 22.546 -40.593 1.00 63.69 92 LYS A O 1
ATOM 691 N N . ASP A 1 93 ? 4.789 23.343 -42.520 1.00 61.00 93 ASP A N 1
ATOM 692 C CA . ASP A 1 93 ? 5.708 22.234 -42.779 1.00 61.00 93 ASP A CA 1
ATOM 693 C C . ASP A 1 93 ? 6.709 22.160 -41.616 1.00 61.00 93 ASP A C 1
ATOM 695 O O . ASP A 1 93 ? 7.805 22.724 -41.628 1.00 61.00 93 ASP A O 1
ATOM 699 N N . CYS A 1 94 ? 6.280 21.533 -40.526 1.00 62.06 94 CYS A N 1
ATOM 700 C CA . CYS A 1 94 ? 7.081 21.269 -39.359 1.00 62.06 94 CYS A CA 1
ATOM 701 C C . CYS A 1 94 ? 8.000 20.148 -39.799 1.00 62.06 94 CYS A C 1
ATOM 703 O O . CYS A 1 94 ? 7.581 18.991 -39.874 1.00 62.06 94 CYS A O 1
ATOM 705 N N . LYS A 1 95 ? 9.240 20.514 -40.142 1.00 70.19 95 LYS A N 1
ATOM 706 C CA . LYS A 1 95 ? 10.306 19.551 -40.412 1.00 70.19 95 LYS A CA 1
ATOM 707 C C . LYS A 1 95 ? 10.231 18.471 -39.320 1.00 70.19 95 LYS A C 1
ATOM 709 O O . LYS A 1 95 ? 10.237 18.841 -38.141 1.00 70.19 95 LYS A O 1
ATOM 714 N N . PRO A 1 96 ? 10.105 17.178 -39.678 1.00 69.00 96 PRO A N 1
ATOM 715 C CA . PRO A 1 96 ? 10.104 16.106 -38.695 1.00 69.00 96 PRO A CA 1
ATOM 716 C C . PRO A 1 96 ? 11.277 16.300 -37.739 1.00 69.00 96 PRO A C 1
ATOM 718 O O . PRO A 1 96 ? 12.377 16.624 -38.197 1.00 69.00 96 PRO A O 1
ATOM 721 N N . LEU A 1 97 ? 11.029 16.151 -36.433 1.00 70.25 97 LEU A N 1
ATOM 722 C CA . LEU A 1 97 ? 12.093 16.223 -35.433 1.00 70.25 97 LEU A CA 1
ATOM 723 C C . LEU A 1 97 ? 13.228 15.310 -35.891 1.00 70.25 97 LEU A C 1
ATOM 725 O O . LEU A 1 97 ? 12.994 14.143 -36.218 1.00 70.25 97 LEU A O 1
ATOM 729 N N . GLU A 1 98 ? 14.435 15.866 -35.970 1.00 75.69 98 GLU A N 1
ATOM 730 C CA . GLU A 1 98 ? 15.601 15.089 -36.360 1.00 75.69 98 GLU A CA 1
ATOM 731 C C . GLU A 1 98 ? 15.743 13.941 -35.369 1.00 75.69 98 GLU A C 1
ATOM 733 O O . GLU A 1 98 ? 15.784 14.135 -34.152 1.00 75.69 98 GLU A O 1
ATOM 738 N N . VAL A 1 99 ? 15.714 12.722 -35.902 1.00 69.75 99 VAL A N 1
ATOM 739 C CA . VAL A 1 99 ? 15.797 11.519 -35.087 1.00 69.75 99 VAL A CA 1
ATOM 740 C C . VAL A 1 99 ? 17.189 11.495 -34.474 1.00 69.75 99 VAL A C 1
ATOM 742 O O . VAL A 1 99 ? 18.170 11.219 -35.160 1.00 69.75 99 VAL A O 1
ATOM 745 N N . ASN A 1 100 ? 17.275 11.799 -33.181 1.00 76.06 100 ASN A N 1
ATOM 746 C CA . ASN A 1 100 ? 18.509 11.635 -32.436 1.00 76.06 100 ASN A CA 1
ATOM 747 C C . ASN A 1 100 ? 18.742 10.130 -32.219 1.00 76.06 100 ASN A C 1
ATOM 749 O O . ASN A 1 100 ? 18.143 9.506 -31.343 1.00 76.06 100 ASN A O 1
ATOM 753 N N . GLU A 1 101 ? 19.588 9.537 -33.061 1.00 77.38 101 GLU A N 1
ATOM 754 C CA . GLU A 1 101 ? 19.954 8.118 -33.003 1.00 77.38 101 GLU A CA 1
ATOM 755 C C . GLU A 1 101 ? 20.739 7.739 -31.735 1.00 77.38 101 GLU A C 1
ATOM 757 O O . GLU A 1 101 ? 20.872 6.548 -31.449 1.00 77.38 101 GLU A O 1
ATOM 762 N N . GLU A 1 102 ? 21.239 8.713 -30.973 1.00 71.50 102 GLU A N 1
ATOM 763 C CA . GLU A 1 102 ? 21.972 8.494 -29.723 1.00 71.50 102 GLU A CA 1
ATOM 764 C C . GLU A 1 102 ? 21.025 8.414 -28.517 1.00 71.50 102 GLU A C 1
ATOM 766 O O . GLU A 1 102 ? 21.205 7.560 -27.652 1.00 71.50 102 GLU A O 1
ATOM 771 N N . THR A 1 103 ? 19.983 9.251 -28.466 1.00 70.88 103 THR A N 1
ATOM 772 C CA . THR A 1 103 ? 19.058 9.330 -27.315 1.00 70.88 103 THR A CA 1
ATOM 773 C C . THR A 1 103 ? 17.734 8.601 -27.525 1.00 70.88 103 THR A C 1
ATOM 775 O O . THR A 1 103 ? 16.972 8.395 -26.577 1.00 70.88 103 THR A O 1
ATOM 778 N N . ARG A 1 104 ? 17.428 8.177 -28.756 1.00 73.69 104 ARG A N 1
ATOM 779 C CA . ARG A 1 104 ? 16.196 7.444 -29.054 1.00 73.69 104 ARG A CA 1
ATOM 780 C C . ARG A 1 104 ? 16.219 6.040 -28.451 1.00 73.69 104 ARG A C 1
ATOM 782 O O . ARG A 1 104 ? 17.157 5.271 -28.644 1.00 73.69 104 ARG A O 1
ATOM 789 N N . TRP A 1 105 ? 15.101 5.650 -27.837 1.00 77.50 105 TRP A N 1
ATOM 790 C CA . TRP A 1 105 ? 14.870 4.260 -27.451 1.00 77.50 105 TRP A CA 1
ATOM 791 C C . TRP A 1 105 ? 14.854 3.348 -28.687 1.00 77.50 105 TRP A C 1
ATOM 793 O O . TRP A 1 105 ? 14.009 3.495 -29.576 1.00 77.50 105 TRP A O 1
ATOM 803 N N . LYS A 1 106 ? 15.784 2.391 -28.737 1.00 74.00 106 LYS A N 1
ATOM 804 C CA . LYS A 1 106 ? 15.853 1.358 -29.777 1.00 74.00 106 LYS A CA 1
ATOM 805 C C . LYS A 1 106 ? 15.337 0.050 -29.197 1.00 74.00 106 LYS A C 1
ATOM 807 O O . LYS A 1 106 ? 15.863 -0.441 -28.200 1.00 74.00 106 LYS A O 1
ATOM 812 N N . GLY A 1 107 ? 14.306 -0.512 -29.824 1.00 63.88 107 GLY A N 1
ATOM 813 C CA . GLY A 1 107 ? 13.782 -1.817 -29.441 1.00 63.88 107 GLY A CA 1
ATOM 814 C C . GLY A 1 107 ? 14.839 -2.890 -29.673 1.00 63.88 107 GLY A C 1
ATOM 815 O O . GLY A 1 107 ? 15.164 -3.195 -30.817 1.00 63.88 107 GLY A O 1
ATOM 816 N N . LYS A 1 108 ? 15.380 -3.448 -28.590 1.00 64.69 108 LYS A N 1
ATOM 817 C CA . LYS A 1 108 ? 16.282 -4.600 -28.641 1.00 64.69 108 LYS A CA 1
ATOM 818 C C . LYS A 1 108 ? 15.475 -5.874 -28.405 1.00 64.69 108 LYS A C 1
ATOM 820 O O . LYS A 1 108 ? 14.755 -5.982 -27.413 1.00 64.69 108 LYS A O 1
ATOM 825 N N . VAL A 1 109 ? 15.584 -6.834 -29.321 1.00 54.50 109 VAL A N 1
ATOM 826 C CA . VAL A 1 109 ? 15.067 -8.191 -29.109 1.00 54.50 109 VAL A CA 1
ATOM 827 C C . VAL A 1 109 ? 16.022 -8.885 -28.140 1.00 54.50 109 VAL A C 1
ATOM 829 O O . VAL A 1 109 ? 17.230 -8.856 -28.365 1.00 54.50 109 VAL A O 1
ATOM 832 N N . LEU A 1 110 ? 15.496 -9.486 -27.067 1.00 48.50 110 LEU A N 1
ATOM 833 C CA . LEU A 1 110 ? 16.259 -10.359 -26.167 1.00 48.50 110 LEU A CA 1
ATOM 834 C C . LEU A 1 110 ? 16.826 -11.526 -27.000 1.00 48.50 110 LEU A C 1
ATOM 836 O O . LEU A 1 110 ? 16.111 -12.491 -27.256 1.00 48.50 110 LEU A O 1
ATOM 840 N N . GLY A 1 111 ? 18.061 -11.388 -27.495 1.00 51.28 111 GLY A N 1
ATOM 841 C CA . GLY A 1 111 ? 18.734 -12.372 -28.354 1.00 51.28 111 GLY A CA 1
ATOM 842 C C . GLY A 1 111 ? 19.352 -11.846 -29.659 1.00 51.28 111 GLY A C 1
ATOM 843 O O . GLY A 1 111 ? 19.869 -12.655 -30.420 1.00 51.28 111 GLY A O 1
ATOM 844 N N . GLY A 1 112 ? 19.300 -10.542 -29.956 1.00 44.59 112 GLY A N 1
ATOM 845 C CA . GLY A 1 112 ? 20.095 -9.958 -31.049 1.00 44.59 112 GLY A CA 1
ATOM 846 C C . GLY A 1 112 ? 21.516 -9.636 -30.586 1.00 44.59 112 GLY A C 1
ATOM 847 O O . GLY A 1 112 ? 21.650 -9.115 -29.485 1.00 44.59 112 GLY A O 1
ATOM 848 N N . ASP A 1 113 ? 22.522 -9.949 -31.415 1.00 46.19 113 ASP A N 1
ATOM 849 C CA . ASP A 1 113 ? 23.970 -9.796 -31.180 1.00 46.19 113 ASP A CA 1
ATOM 850 C C . ASP A 1 113 ? 24.336 -8.536 -30.369 1.00 46.19 113 ASP A C 1
ATOM 852 O O . ASP A 1 113 ? 24.580 -7.456 -30.914 1.00 46.19 113 ASP A O 1
ATOM 856 N N . ASP A 1 114 ? 24.378 -8.676 -29.043 1.00 49.84 114 ASP A N 1
ATOM 857 C CA . ASP A 1 114 ? 24.935 -7.670 -28.152 1.00 49.84 114 ASP A CA 1
ATOM 858 C C . ASP A 1 114 ? 26.458 -7.817 -28.213 1.00 49.84 114 ASP A C 1
ATOM 860 O O . ASP A 1 114 ? 27.069 -8.643 -27.533 1.00 49.84 114 ASP A O 1
ATOM 864 N N . ALA A 1 115 ? 27.090 -6.975 -29.022 1.00 54.09 115 ALA A N 1
ATOM 865 C CA . ALA A 1 115 ? 28.422 -6.524 -28.672 1.00 54.09 115 ALA A CA 1
ATOM 866 C C . ALA A 1 115 ? 28.286 -5.672 -27.391 1.00 54.09 115 ALA A C 1
ATOM 868 O O . ALA A 1 115 ? 27.680 -4.603 -27.422 1.00 54.09 115 ALA A O 1
ATOM 869 N N . GLU A 1 116 ? 28.829 -6.181 -26.278 1.00 57.25 116 GLU A N 1
ATOM 870 C CA . GLU A 1 116 ? 29.142 -5.457 -25.027 1.00 57.25 116 GLU A CA 1
ATOM 871 C C . GLU A 1 116 ? 28.027 -5.219 -23.979 1.00 57.25 116 GLU A C 1
ATOM 873 O O . GLU A 1 116 ? 27.959 -4.153 -23.373 1.00 57.25 116 GLU A O 1
ATOM 878 N N . LEU A 1 117 ? 27.198 -6.217 -23.650 1.00 61.38 117 LEU A N 1
ATOM 879 C CA . LEU A 1 117 ? 26.554 -6.256 -22.322 1.00 61.38 117 LEU A CA 1
ATOM 880 C C . LEU A 1 117 ? 27.235 -7.310 -21.453 1.00 61.38 117 LEU A C 1
ATOM 882 O O . LEU A 1 117 ? 27.349 -8.466 -21.856 1.00 61.38 117 LEU A O 1
ATOM 886 N N . SER A 1 118 ? 27.696 -6.903 -20.267 1.00 81.75 118 SER A N 1
ATOM 887 C CA . SER A 1 118 ? 28.257 -7.831 -19.285 1.00 81.75 118 SER A CA 1
ATOM 888 C C . SER A 1 118 ? 27.218 -8.898 -18.935 1.00 81.75 118 SER A C 1
ATOM 890 O O . SER A 1 118 ? 26.027 -8.595 -18.819 1.00 81.75 118 SER A O 1
ATOM 892 N N . GLU A 1 119 ? 27.658 -10.141 -18.728 1.00 85.12 119 GLU A N 1
ATOM 893 C CA . GLU A 1 119 ? 26.805 -11.249 -18.270 1.00 85.12 119 GLU A CA 1
ATOM 894 C C . GLU A 1 119 ? 25.986 -10.849 -17.026 1.00 85.12 119 GLU A C 1
ATOM 896 O O . GLU A 1 119 ? 24.796 -11.149 -16.924 1.00 85.12 119 GLU A O 1
ATOM 901 N N . TYR A 1 120 ? 26.594 -10.047 -16.147 1.00 87.75 120 TYR A N 1
ATOM 902 C CA . TYR A 1 120 ? 25.959 -9.435 -14.981 1.00 87.75 120 TYR A CA 1
ATOM 903 C C . TYR A 1 120 ? 24.718 -8.588 -15.336 1.00 87.75 120 TYR A C 1
ATOM 905 O O . TYR A 1 120 ? 23.642 -8.772 -14.760 1.00 87.75 120 TYR A O 1
ATOM 913 N N . ASP A 1 121 ? 24.828 -7.700 -16.329 1.00 88.00 121 ASP A N 1
ATOM 914 C CA . ASP A 1 121 ? 23.731 -6.818 -16.745 1.00 88.00 121 ASP A CA 1
ATOM 915 C C . ASP A 1 121 ? 22.609 -7.593 -17.444 1.00 88.00 121 ASP A C 1
ATOM 917 O O . ASP A 1 121 ? 21.429 -7.248 -17.320 1.00 88.00 121 ASP A O 1
ATOM 921 N N . ALA A 1 122 ? 22.959 -8.654 -18.177 1.00 88.25 122 ALA A N 1
ATOM 922 C CA . ALA A 1 122 ? 21.988 -9.535 -18.816 1.00 88.25 122 ALA A CA 1
ATOM 923 C C . ALA A 1 122 ? 21.135 -10.283 -17.775 1.00 88.25 122 ALA A C 1
ATOM 925 O O . ALA A 1 122 ? 19.906 -10.346 -17.911 1.00 88.25 122 ALA A O 1
ATOM 926 N N . ILE A 1 123 ? 21.758 -10.783 -16.701 1.00 92.44 123 ILE A N 1
ATOM 927 C CA . ILE A 1 123 ? 21.066 -11.444 -15.584 1.00 92.44 123 ILE A CA 1
ATOM 928 C C . ILE A 1 123 ? 20.110 -10.469 -14.885 1.00 92.44 123 ILE A C 1
ATOM 930 O O . ILE A 1 123 ? 18.930 -10.785 -14.699 1.00 92.44 123 ILE A O 1
ATOM 934 N N . ILE A 1 124 ? 20.574 -9.256 -14.568 1.00 92.06 124 ILE A N 1
ATOM 935 C CA . ILE A 1 124 ? 19.753 -8.215 -13.930 1.00 92.06 124 ILE A CA 1
ATOM 936 C C . ILE A 1 124 ? 18.544 -7.844 -14.792 1.00 92.06 124 ILE A C 1
ATOM 938 O O . ILE A 1 124 ? 17.416 -7.790 -14.294 1.00 92.06 124 ILE A O 1
ATOM 942 N N . LYS A 1 125 ? 18.746 -7.627 -16.097 1.00 90.50 125 LYS A N 1
ATOM 943 C CA . LYS A 1 125 ? 17.650 -7.315 -17.028 1.00 90.50 125 LYS A CA 1
ATOM 944 C C . LYS A 1 125 ? 16.632 -8.447 -17.094 1.00 90.50 125 LYS A C 1
ATOM 946 O O . LYS A 1 125 ? 15.430 -8.186 -17.071 1.00 90.50 125 LYS A O 1
ATOM 951 N N . THR A 1 126 ? 17.096 -9.694 -17.126 1.00 90.69 126 THR A N 1
ATOM 952 C CA . THR A 1 126 ? 16.225 -10.876 -17.133 1.00 90.69 126 THR A CA 1
ATOM 953 C C . THR A 1 126 ? 15.383 -10.943 -15.857 1.00 90.69 126 THR A C 1
ATOM 955 O O . THR A 1 126 ? 14.159 -11.072 -15.932 1.00 90.69 126 THR A O 1
ATOM 958 N N . ALA A 1 127 ? 16.008 -10.762 -14.690 1.00 92.88 127 ALA A N 1
ATOM 959 C CA . ALA A 1 127 ? 15.325 -10.730 -13.398 1.00 92.88 127 ALA A CA 1
ATOM 960 C C . ALA A 1 127 ? 14.281 -9.601 -13.322 1.00 92.88 127 ALA A C 1
ATOM 962 O O . ALA A 1 127 ? 13.157 -9.818 -12.860 1.00 92.88 127 ALA A O 1
ATOM 963 N N . LEU A 1 128 ? 14.611 -8.408 -13.830 1.00 92.44 128 LEU A N 1
ATOM 964 C CA . LEU A 1 128 ? 13.702 -7.261 -13.872 1.00 92.44 128 LEU A CA 1
ATOM 965 C C . LEU A 1 128 ? 12.489 -7.513 -14.780 1.00 92.44 128 LEU A C 1
ATOM 967 O O . LEU A 1 128 ? 11.366 -7.169 -14.414 1.00 92.44 128 LEU A O 1
ATOM 971 N N . VAL A 1 129 ? 12.681 -8.141 -15.945 1.00 91.81 129 VAL A N 1
ATOM 972 C CA . VAL A 1 129 ? 11.578 -8.506 -16.853 1.00 91.81 129 VAL A CA 1
ATOM 973 C C . VAL A 1 129 ? 10.622 -9.493 -16.189 1.00 91.81 129 VAL A C 1
ATOM 975 O O . VAL A 1 129 ? 9.405 -9.329 -16.299 1.00 91.81 129 VAL A O 1
ATOM 978 N N . VAL A 1 130 ? 11.149 -10.501 -15.488 1.00 92.69 130 VAL A N 1
ATOM 979 C CA . VAL A 1 130 ? 10.322 -11.457 -14.739 1.00 92.69 130 VAL A CA 1
ATOM 980 C C . VAL A 1 130 ? 9.558 -10.744 -13.623 1.00 92.69 130 VAL A C 1
ATOM 982 O O . VAL A 1 130 ? 8.358 -10.972 -13.469 1.00 92.69 130 VAL A O 1
ATOM 985 N N . LEU A 1 131 ? 10.217 -9.840 -12.892 1.00 93.00 131 LEU A N 1
ATOM 986 C CA . LEU A 1 131 ? 9.592 -9.096 -11.802 1.00 93.00 131 LEU A CA 1
ATOM 987 C C . LEU A 1 131 ? 8.488 -8.148 -12.294 1.00 93.00 131 LEU A C 1
ATOM 989 O O . LEU A 1 131 ? 7.419 -8.113 -11.700 1.00 93.00 131 LEU A O 1
ATOM 993 N N . ASN A 1 132 ? 8.687 -7.459 -13.422 1.00 93.81 132 ASN A N 1
ATOM 994 C CA . ASN A 1 132 ? 7.668 -6.599 -14.042 1.00 93.81 132 ASN A CA 1
ATOM 995 C C . ASN A 1 132 ? 6.414 -7.368 -14.492 1.00 93.81 132 ASN A C 1
ATOM 997 O O . ASN A 1 132 ? 5.354 -6.774 -14.668 1.00 93.81 132 ASN A O 1
ATOM 1001 N N . LYS A 1 133 ? 6.528 -8.683 -14.712 1.00 91.69 133 LYS A N 1
ATOM 1002 C CA . LYS A 1 133 ? 5.401 -9.563 -15.052 1.00 91.69 133 LYS A CA 1
ATOM 1003 C C . LYS A 1 133 ? 4.794 -10.247 -13.823 1.00 91.69 133 LYS A C 1
ATOM 1005 O O . LYS A 1 133 ? 3.814 -10.984 -13.976 1.00 91.69 133 LYS A O 1
ATOM 1010 N N . LEU A 1 134 ? 5.373 -10.054 -12.633 1.00 90.38 134 LEU A N 1
ATOM 1011 C CA . LEU A 1 134 ? 4.949 -10.711 -11.403 1.00 90.38 134 LEU A CA 1
ATOM 1012 C C . LEU A 1 134 ? 3.556 -10.231 -10.993 1.00 90.38 134 LEU A C 1
ATOM 1014 O O . LEU A 1 134 ? 3.305 -9.045 -10.831 1.00 90.38 134 LEU A O 1
ATOM 1018 N N . THR A 1 135 ? 2.645 -11.180 -10.814 1.00 89.31 135 THR A N 1
ATOM 1019 C CA . THR A 1 135 ? 1.280 -10.959 -10.330 1.00 89.31 135 THR A CA 1
ATOM 1020 C C . THR A 1 135 ? 0.894 -12.093 -9.382 1.00 89.31 135 THR A C 1
ATOM 1022 O O . THR A 1 135 ? 1.537 -13.144 -9.352 1.00 89.31 135 THR A O 1
ATOM 1025 N N . LEU A 1 136 ? -0.194 -11.934 -8.626 1.00 86.62 136 LEU A N 1
ATOM 1026 C CA . LEU A 1 136 ? -0.646 -12.967 -7.687 1.00 86.62 136 LEU A CA 1
ATOM 1027 C C . LEU A 1 136 ? -1.015 -14.296 -8.371 1.00 86.62 136 LEU A C 1
ATOM 1029 O O . LEU A 1 136 ? -0.822 -15.359 -7.783 1.00 86.62 136 LEU A O 1
ATOM 1033 N N . THR A 1 137 ? -1.513 -14.264 -9.611 1.00 85.88 137 THR A N 1
ATOM 1034 C CA . THR A 1 137 ? -1.947 -15.467 -10.347 1.00 85.88 137 THR A CA 1
ATOM 1035 C C . THR A 1 137 ? -0.769 -16.273 -10.883 1.00 85.88 137 THR A C 1
ATOM 1037 O O . THR A 1 137 ? -0.758 -17.500 -10.791 1.00 85.88 137 THR A O 1
ATOM 1040 N N . ASN A 1 138 ? 0.254 -15.596 -11.405 1.00 89.75 138 ASN A N 1
ATOM 1041 C CA . ASN A 1 138 ? 1.451 -16.231 -11.953 1.00 89.75 138 ASN A CA 1
ATOM 1042 C C . ASN A 1 138 ? 2.614 -16.305 -10.942 1.00 89.75 138 ASN A C 1
ATOM 1044 O O . ASN A 1 138 ? 3.683 -16.813 -11.289 1.00 89.75 138 ASN A O 1
ATOM 1048 N N . PHE A 1 139 ? 2.395 -15.888 -9.688 1.00 92.69 139 PHE A N 1
ATOM 1049 C CA . PHE A 1 139 ? 3.408 -15.796 -8.633 1.00 92.69 139 PHE A CA 1
ATOM 1050 C C . PHE A 1 139 ? 4.255 -17.063 -8.502 1.00 92.69 139 PHE A C 1
ATOM 1052 O O . PHE A 1 139 ? 5.481 -17.003 -8.528 1.00 92.69 139 PHE A O 1
ATOM 1059 N N . ASN A 1 140 ? 3.622 -18.236 -8.410 1.00 91.62 140 ASN A N 1
ATOM 1060 C CA . ASN A 1 140 ? 4.335 -19.506 -8.215 1.00 91.62 140 ASN A CA 1
ATOM 1061 C C . ASN A 1 140 ? 5.239 -19.877 -9.400 1.00 91.62 140 ASN A C 1
ATOM 1063 O O . ASN A 1 140 ? 6.231 -20.581 -9.218 1.00 91.62 140 ASN A O 1
ATOM 1067 N N . LYS A 1 141 ? 4.881 -19.449 -10.616 1.00 93.31 141 LYS A N 1
ATOM 1068 C CA . LYS A 1 141 ? 5.670 -19.698 -11.825 1.00 93.31 141 LYS A CA 1
ATOM 1069 C C . LYS A 1 141 ? 6.801 -18.681 -11.929 1.00 93.31 141 LYS A C 1
ATOM 1071 O O . LYS A 1 141 ? 7.955 -19.073 -12.061 1.00 93.31 141 LYS A O 1
ATOM 1076 N N . LEU A 1 142 ? 6.472 -17.395 -11.831 1.00 93.94 142 LEU A N 1
ATOM 1077 C CA . LEU A 1 142 ? 7.438 -16.319 -12.029 1.00 93.94 142 LEU A CA 1
ATOM 1078 C C . LEU A 1 142 ? 8.440 -16.200 -10.878 1.00 93.94 142 LEU A C 1
ATOM 1080 O O . LEU A 1 142 ? 9.596 -15.917 -11.143 1.00 93.94 142 LEU A O 1
ATOM 1084 N N . SER A 1 143 ? 8.072 -16.519 -9.633 1.00 93.69 143 SER A N 1
ATOM 1085 C CA . SER A 1 143 ? 9.047 -16.608 -8.529 1.00 93.69 143 SER A CA 1
ATOM 1086 C C . SER A 1 143 ? 10.108 -17.685 -8.778 1.00 93.69 143 SER A C 1
ATOM 1088 O O . SER A 1 143 ? 11.285 -17.458 -8.521 1.00 93.69 143 SER A O 1
ATOM 1090 N N . LYS A 1 144 ? 9.724 -18.839 -9.342 1.00 93.50 144 LYS A N 1
ATOM 1091 C CA . LYS A 1 144 ? 10.680 -19.888 -9.735 1.00 93.50 144 LYS A CA 1
ATOM 1092 C C . LYS A 1 144 ? 11.546 -19.457 -10.913 1.00 93.50 144 LYS A C 1
ATOM 1094 O O . LYS A 1 144 ? 12.743 -19.704 -10.885 1.00 93.50 144 LYS A O 1
ATOM 1099 N N . GLN A 1 145 ? 10.960 -18.806 -11.919 1.00 92.94 145 GLN A N 1
ATOM 1100 C CA . GLN A 1 145 ? 11.727 -18.266 -13.047 1.00 92.94 145 GLN A CA 1
ATOM 1101 C C . GLN A 1 145 ? 12.708 -17.181 -12.602 1.00 92.94 145 GLN A C 1
ATOM 1103 O O . GLN A 1 145 ? 13.819 -17.129 -13.111 1.00 92.94 145 GLN A O 1
ATOM 1108 N N . TRP A 1 146 ? 12.318 -16.352 -11.634 1.00 94.31 146 TRP A N 1
ATOM 1109 C CA . TRP A 1 146 ? 13.181 -15.323 -11.065 1.00 94.31 146 TRP A CA 1
ATOM 1110 C C . TRP A 1 146 ? 14.376 -15.950 -10.344 1.00 94.31 146 TRP A C 1
ATOM 1112 O O . TRP A 1 146 ? 15.505 -15.551 -10.577 1.00 94.31 146 TRP A O 1
ATOM 1122 N N . LEU A 1 147 ? 14.157 -17.006 -9.555 1.00 90.88 147 LEU A N 1
ATOM 1123 C CA . LEU A 1 147 ? 15.255 -17.764 -8.947 1.00 90.88 147 LEU A CA 1
ATOM 1124 C C . LEU A 1 147 ? 16.177 -18.407 -10.001 1.00 90.88 147 LEU A C 1
ATOM 1126 O O . LEU A 1 147 ? 17.389 -18.439 -9.830 1.00 90.88 147 LEU A O 1
ATOM 1130 N N . GLN A 1 148 ? 15.603 -18.916 -11.092 1.00 90.88 148 GLN A N 1
ATOM 1131 C CA . GLN A 1 148 ? 16.332 -19.562 -12.189 1.00 90.88 148 GLN A CA 1
ATOM 1132 C C . GLN A 1 148 ? 17.024 -18.576 -13.139 1.00 90.88 148 GLN A C 1
ATOM 1134 O O . GLN A 1 148 ? 17.708 -19.017 -14.058 1.00 90.88 148 GLN A O 1
ATOM 1139 N N . SER A 1 149 ? 16.860 -17.262 -12.956 1.00 89.81 149 SER A N 1
ATOM 1140 C CA . SER A 1 149 ? 17.454 -16.264 -13.850 1.00 89.81 149 SER A CA 1
ATOM 1141 C C . SER A 1 149 ? 18.952 -16.043 -13.611 1.00 89.81 149 SER A C 1
ATOM 1143 O O . SER A 1 149 ? 19.533 -15.196 -14.279 1.00 89.81 149 SER A O 1
ATOM 1145 N N . GLY A 1 150 ? 19.547 -16.726 -12.627 1.00 87.50 150 GLY A N 1
ATOM 1146 C CA . GLY A 1 150 ? 20.935 -16.543 -12.188 1.00 87.50 150 GLY A CA 1
ATOM 1147 C C . GLY A 1 150 ? 21.142 -15.384 -11.205 1.00 87.50 150 GLY A C 1
ATOM 1148 O O . GLY A 1 150 ? 22.234 -15.194 -10.681 1.00 87.50 150 GLY A O 1
ATOM 1149 N N . ILE A 1 151 ? 20.089 -14.620 -10.874 1.00 90.94 151 ILE A N 1
ATOM 1150 C CA . ILE A 1 151 ? 20.180 -13.456 -9.965 1.00 90.94 151 ILE A CA 1
ATOM 1151 C C . ILE A 1 151 ? 20.520 -13.848 -8.517 1.00 90.94 151 ILE A C 1
ATOM 1153 O O . ILE A 1 151 ? 20.803 -12.996 -7.683 1.00 90.94 151 ILE A O 1
ATOM 1157 N N . CYS A 1 152 ? 20.470 -15.139 -8.192 1.00 89.06 152 CYS A N 1
ATOM 1158 C CA . CYS A 1 152 ? 20.757 -15.667 -6.862 1.00 89.06 152 CYS A CA 1
ATOM 1159 C C . CYS A 1 152 ? 22.072 -16.460 -6.782 1.00 89.06 152 CYS A C 1
ATOM 1161 O O . CYS A 1 152 ? 22.324 -17.084 -5.751 1.00 89.06 152 CYS A O 1
ATOM 1163 N N . ASP A 1 153 ? 22.896 -16.439 -7.836 1.00 88.56 153 ASP A N 1
ATOM 1164 C CA . ASP A 1 153 ? 24.086 -17.293 -7.942 1.00 88.56 153 ASP A CA 1
ATOM 1165 C C . ASP A 1 153 ? 25.294 -16.736 -7.175 1.00 88.56 153 ASP A C 1
ATOM 1167 O O . ASP A 1 153 ? 26.029 -17.489 -6.534 1.00 88.56 153 ASP A O 1
ATOM 1171 N N . THR A 1 154 ? 25.496 -15.414 -7.204 1.00 91.06 154 THR A N 1
ATOM 1172 C CA . THR A 1 154 ? 26.596 -14.727 -6.508 1.00 91.06 154 THR A CA 1
ATOM 1173 C C . THR A 1 154 ? 26.068 -13.731 -5.480 1.00 91.06 154 THR A C 1
ATOM 1175 O O . THR A 1 154 ? 24.949 -13.233 -5.593 1.00 91.06 154 THR A O 1
ATOM 1178 N N . GLU A 1 155 ? 26.874 -13.404 -4.464 1.00 90.75 155 GLU A N 1
ATOM 1179 C CA . GLU A 1 155 ? 26.469 -12.437 -3.433 1.00 90.75 155 GLU A CA 1
ATOM 1180 C C . GLU A 1 155 ? 26.192 -11.042 -4.022 1.00 90.75 155 GLU A C 1
ATOM 1182 O O . GLU A 1 155 ? 25.236 -10.387 -3.613 1.00 90.75 155 GLU A O 1
ATOM 1187 N N . GLU A 1 156 ? 26.963 -10.618 -5.026 1.00 92.62 156 GLU A N 1
ATOM 1188 C CA . GLU A 1 156 ? 26.758 -9.353 -5.745 1.00 92.62 156 GLU A CA 1
ATOM 1189 C C . GLU A 1 156 ? 25.423 -9.336 -6.508 1.00 92.62 156 GLU A C 1
ATOM 1191 O O . GLU A 1 156 ? 24.659 -8.375 -6.407 1.00 92.62 156 GLU A O 1
ATOM 1196 N N . LEU A 1 157 ? 25.085 -10.428 -7.205 1.00 93.56 157 LEU A N 1
ATOM 1197 C CA . LEU A 1 157 ? 23.804 -10.558 -7.906 1.00 93.56 157 LEU A CA 1
ATOM 1198 C C . LEU A 1 157 ? 22.626 -10.627 -6.931 1.00 93.56 157 LEU A C 1
ATOM 1200 O O . LEU A 1 157 ? 21.589 -10.020 -7.192 1.00 93.56 157 LEU A O 1
ATOM 1204 N N . VAL A 1 158 ? 22.790 -11.278 -5.774 1.00 94.44 158 VAL A N 1
ATOM 1205 C CA . VAL A 1 158 ? 21.773 -11.278 -4.712 1.00 94.44 158 VAL A CA 1
ATOM 1206 C C . VAL A 1 158 ? 21.537 -9.861 -4.192 1.00 94.44 158 VAL A C 1
ATOM 1208 O O . VAL A 1 158 ? 20.384 -9.469 -4.013 1.00 94.44 158 VAL A O 1
ATOM 1211 N N . GLN A 1 159 ? 22.597 -9.074 -3.977 1.00 94.38 159 GLN A N 1
ATOM 1212 C CA . GLN A 1 159 ? 22.468 -7.667 -3.585 1.00 94.38 159 GLN A CA 1
ATOM 1213 C C . GLN A 1 159 ? 21.704 -6.863 -4.643 1.00 94.38 159 GLN A C 1
ATOM 1215 O O . GLN A 1 159 ? 20.761 -6.153 -4.290 1.00 94.38 159 GLN A O 1
ATOM 1220 N N . ALA A 1 160 ? 22.031 -7.032 -5.926 1.00 94.62 160 ALA A N 1
ATOM 1221 C CA . ALA A 1 160 ? 21.310 -6.389 -7.023 1.00 94.62 160 ALA A CA 1
ATOM 1222 C C . ALA A 1 160 ? 19.844 -6.852 -7.120 1.00 94.62 160 ALA A C 1
ATOM 1224 O O . ALA A 1 160 ? 18.940 -6.041 -7.306 1.00 94.62 160 ALA A O 1
ATOM 1225 N N . GLY A 1 161 ? 19.572 -8.143 -6.939 1.00 95.44 161 GLY A N 1
ATOM 1226 C CA . GLY A 1 161 ? 18.217 -8.692 -6.932 1.00 95.44 161 GLY A CA 1
ATOM 1227 C C . GLY A 1 161 ? 17.367 -8.127 -5.794 1.00 95.44 161 GLY A C 1
ATOM 1228 O O . GLY A 1 161 ? 16.214 -7.750 -6.007 1.00 95.44 161 GLY A O 1
ATOM 1229 N N . VAL A 1 162 ? 17.943 -8.018 -4.594 1.00 96.25 162 VAL A N 1
ATOM 1230 C CA . VAL A 1 162 ? 17.290 -7.394 -3.436 1.00 96.25 162 VAL A CA 1
ATOM 1231 C C . VAL A 1 162 ? 17.057 -5.902 -3.671 1.00 96.25 162 VAL A C 1
ATOM 1233 O O . VAL A 1 162 ? 15.970 -5.425 -3.348 1.00 96.25 162 VAL A O 1
ATOM 1236 N N . GLU A 1 163 ? 18.018 -5.181 -4.260 1.00 95.75 163 GLU A N 1
ATOM 1237 C CA . GLU A 1 163 ? 17.850 -3.776 -4.662 1.00 95.75 163 GLU A CA 1
ATOM 1238 C C . GLU A 1 163 ? 16.604 -3.617 -5.534 1.00 95.75 163 GLU A C 1
ATOM 1240 O O . GLU A 1 163 ? 15.705 -2.854 -5.194 1.00 95.75 163 GLU A O 1
ATOM 1245 N N . ILE A 1 164 ? 16.496 -4.420 -6.596 1.00 95.44 164 ILE A N 1
ATOM 1246 C CA . ILE A 1 164 ? 15.372 -4.372 -7.535 1.00 95.44 164 ILE A CA 1
ATOM 1247 C C . ILE A 1 164 ? 14.037 -4.617 -6.817 1.00 95.44 164 ILE A C 1
ATOM 1249 O O . ILE A 1 164 ? 13.076 -3.881 -7.048 1.00 95.44 164 ILE A O 1
ATOM 1253 N N . ILE A 1 165 ? 13.961 -5.628 -5.942 1.00 96.56 165 ILE A N 1
ATOM 1254 C CA . ILE A 1 165 ? 12.730 -5.940 -5.197 1.00 96.56 165 ILE A CA 1
ATOM 1255 C C . ILE A 1 165 ? 12.344 -4.779 -4.275 1.00 96.56 165 ILE A C 1
ATOM 1257 O O . ILE A 1 165 ? 11.180 -4.377 -4.254 1.00 96.56 165 ILE A O 1
ATOM 1261 N N . VAL A 1 166 ? 13.305 -4.235 -3.525 1.00 96.38 166 VAL A N 1
ATOM 1262 C CA . VAL A 1 166 ? 13.069 -3.136 -2.581 1.00 96.38 166 VAL A CA 1
ATOM 1263 C C . VAL A 1 166 ? 12.625 -1.879 -3.329 1.00 96.38 166 VAL A C 1
ATOM 1265 O O . VAL A 1 166 ? 11.597 -1.303 -2.977 1.00 96.38 166 VAL A O 1
ATOM 1268 N N . THR A 1 167 ? 13.318 -1.491 -4.402 1.00 95.31 167 THR A N 1
ATOM 1269 C CA . THR A 1 167 ? 12.942 -0.339 -5.235 1.00 95.31 167 THR A CA 1
ATOM 1270 C C . THR A 1 167 ? 11.544 -0.508 -5.831 1.00 95.31 167 THR A C 1
ATOM 1272 O O . THR A 1 167 ? 10.739 0.422 -5.801 1.00 95.31 167 THR A O 1
ATOM 1275 N N . LYS A 1 168 ? 11.202 -1.705 -6.321 1.00 94.94 168 LYS A N 1
ATOM 1276 C CA . LYS A 1 168 ? 9.857 -1.981 -6.841 1.00 94.94 168 LYS A CA 1
ATOM 1277 C C . LYS A 1 168 ? 8.779 -1.898 -5.771 1.00 94.94 168 LYS A C 1
ATOM 1279 O O . LYS A 1 168 ? 7.741 -1.290 -6.011 1.00 94.94 168 LYS A O 1
ATOM 1284 N N . ALA A 1 169 ? 9.033 -2.428 -4.580 1.00 95.75 169 ALA A N 1
ATOM 1285 C CA . ALA A 1 169 ? 8.086 -2.347 -3.474 1.00 95.75 169 ALA A CA 1
ATOM 1286 C C . ALA A 1 169 ? 7.844 -0.904 -2.991 1.00 95.75 169 ALA A C 1
ATOM 1288 O O . ALA A 1 169 ? 6.739 -0.577 -2.559 1.00 95.75 169 ALA A O 1
ATOM 1289 N N . GLN A 1 170 ? 8.846 -0.027 -3.102 1.00 94.50 170 GLN A N 1
ATOM 1290 C CA . GLN A 1 170 ? 8.706 1.404 -2.808 1.00 94.50 170 GLN A CA 1
ATOM 1291 C C . GLN A 1 170 ? 7.842 2.128 -3.841 1.00 94.50 170 GLN A C 1
ATOM 1293 O O . GLN A 1 170 ? 6.969 2.919 -3.483 1.00 94.50 170 GLN A O 1
ATOM 1298 N N . GLN A 1 171 ? 8.083 1.852 -5.123 1.00 93.94 171 GLN A N 1
ATOM 1299 C CA . GLN A 1 171 ? 7.366 2.476 -6.235 1.00 93.94 171 GLN A CA 1
ATOM 1300 C C . GLN A 1 171 ? 5.915 1.989 -6.325 1.00 93.94 171 GLN A C 1
ATOM 1302 O O . GLN A 1 171 ? 5.001 2.766 -6.607 1.00 93.94 171 GLN A O 1
ATOM 1307 N N . GLU A 1 172 ? 5.699 0.705 -6.049 1.00 93.94 172 GLU A N 1
ATOM 1308 C CA . GLU A 1 172 ? 4.441 -0.005 -6.251 1.00 93.94 172 GLU A CA 1
ATOM 1309 C C . GLU A 1 172 ? 3.899 -0.546 -4.915 1.00 93.94 172 GLU A C 1
ATOM 1311 O O . GLU A 1 172 ? 3.681 -1.745 -4.737 1.00 93.94 172 GLU A O 1
ATOM 1316 N N . SER A 1 173 ? 3.648 0.356 -3.961 1.00 91.19 173 SER A N 1
ATOM 1317 C CA . SER A 1 173 ? 3.280 0.018 -2.572 1.00 91.19 173 SER A CA 1
ATOM 1318 C C . SER A 1 173 ? 2.040 -0.877 -2.416 1.00 91.19 173 SER A C 1
ATOM 1320 O O . SER A 1 173 ? 1.861 -1.545 -1.400 1.00 91.19 173 SER A O 1
ATOM 1322 N N . HIS A 1 174 ? 1.160 -0.925 -3.416 1.00 89.31 174 HIS A N 1
ATOM 1323 C CA . HIS A 1 174 ? -0.002 -1.820 -3.432 1.00 89.31 174 HIS A CA 1
ATOM 1324 C C . HIS A 1 174 ? 0.390 -3.299 -3.543 1.00 89.31 174 HIS A C 1
ATOM 1326 O O . HIS A 1 174 ? -0.344 -4.164 -3.071 1.00 89.31 174 HIS A O 1
ATOM 1332 N N . PHE A 1 175 ? 1.557 -3.587 -4.120 1.00 93.12 175 PHE A N 1
ATOM 1333 C CA . PHE A 1 175 ? 2.086 -4.931 -4.328 1.00 93.12 175 PHE A CA 1
ATOM 1334 C C . PHE A 1 175 ? 3.116 -5.348 -3.268 1.00 93.12 175 PHE A C 1
ATOM 1336 O O . PHE A 1 175 ? 3.708 -6.421 -3.382 1.00 93.12 175 PHE A O 1
ATOM 1343 N N . SER A 1 176 ? 3.306 -4.555 -2.207 1.00 93.75 176 SER A N 1
ATOM 1344 C CA . SER A 1 176 ? 4.276 -4.834 -1.139 1.00 93.75 176 SER A CA 1
ATOM 1345 C C . SER A 1 176 ? 4.130 -6.231 -0.523 1.00 93.75 176 SER A C 1
ATOM 1347 O O . SER A 1 176 ? 5.139 -6.893 -0.297 1.00 93.75 176 SER A O 1
ATOM 1349 N N . GLU A 1 177 ? 2.903 -6.727 -0.323 1.00 93.44 177 GLU A N 1
ATOM 1350 C CA . GLU A 1 177 ? 2.647 -8.089 0.183 1.00 93.44 177 GLU A CA 1
ATOM 1351 C C . GLU A 1 177 ? 3.208 -9.165 -0.764 1.00 93.44 177 GLU A C 1
ATOM 1353 O O . GLU A 1 177 ? 3.828 -10.141 -0.335 1.00 93.44 177 GLU A O 1
ATOM 1358 N N . MET A 1 178 ? 3.043 -8.968 -2.075 1.00 94.81 178 MET A N 1
ATOM 1359 C CA . MET A 1 178 ? 3.554 -9.884 -3.094 1.00 94.81 178 MET A CA 1
ATOM 1360 C C . MET A 1 178 ? 5.085 -9.878 -3.126 1.00 94.81 178 MET A C 1
ATOM 1362 O O . MET A 1 178 ? 5.700 -10.946 -3.171 1.00 94.81 178 MET A O 1
ATOM 1366 N N . TYR A 1 179 ? 5.705 -8.699 -3.049 1.00 96.56 179 TYR A N 1
ATOM 1367 C CA . TYR A 1 179 ? 7.161 -8.572 -2.967 1.00 96.56 179 TYR A CA 1
ATOM 1368 C C . TYR A 1 179 ? 7.717 -9.182 -1.673 1.00 96.56 179 TYR A C 1
ATOM 1370 O O . TYR A 1 179 ? 8.735 -9.872 -1.705 1.00 96.56 179 TYR A O 1
ATOM 1378 N N . ALA A 1 180 ? 7.025 -9.023 -0.542 1.00 95.88 180 ALA A N 1
ATOM 1379 C CA . ALA A 1 180 ? 7.433 -9.619 0.728 1.00 95.88 180 ALA A CA 1
ATOM 1380 C C . ALA A 1 180 ? 7.380 -11.150 0.640 1.00 95.88 180 ALA A C 1
ATOM 1382 O O . ALA A 1 180 ? 8.325 -11.843 1.028 1.00 95.88 180 ALA A O 1
ATOM 1383 N N . ARG A 1 181 ? 6.321 -11.693 0.031 1.00 94.88 181 ARG A N 1
ATOM 1384 C CA . ARG A 1 181 ? 6.202 -13.128 -0.238 1.00 94.88 181 ARG A CA 1
ATOM 1385 C C . ARG A 1 181 ? 7.311 -13.639 -1.160 1.00 94.88 181 ARG A C 1
ATOM 1387 O O . ARG A 1 181 ? 7.804 -14.745 -0.942 1.00 94.88 181 ARG A O 1
ATOM 1394 N N . LEU A 1 182 ? 7.729 -12.859 -2.161 1.00 95.25 182 LEU A N 1
ATOM 1395 C CA . LEU A 1 182 ? 8.879 -13.209 -3.000 1.00 95.25 182 LEU A CA 1
ATOM 1396 C C . LEU A 1 182 ? 10.146 -13.323 -2.147 1.00 95.25 182 LEU A C 1
ATOM 1398 O O . LEU A 1 182 ? 10.814 -14.355 -2.199 1.00 95.25 182 LEU A O 1
ATOM 1402 N N . CYS A 1 183 ? 10.418 -12.335 -1.288 1.00 95.81 183 CYS A N 1
ATOM 1403 C CA . CYS A 1 183 ? 11.535 -12.395 -0.346 1.00 95.81 183 CYS A CA 1
ATOM 1404 C C . CYS A 1 183 ? 11.468 -13.630 0.563 1.00 95.81 183 CYS A C 1
ATOM 1406 O O . CYS A 1 183 ? 12.503 -14.22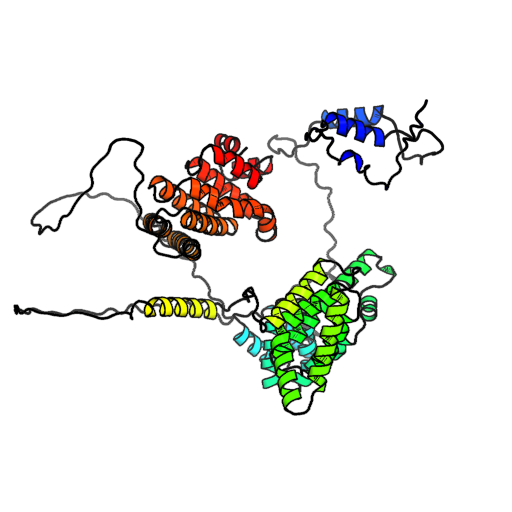3 0.864 1.00 95.81 183 CYS A O 1
ATOM 1408 N N . GLN A 1 184 ? 10.267 -14.051 0.978 1.00 94.44 184 GLN A N 1
ATOM 1409 C CA . GLN A 1 184 ? 10.080 -15.251 1.797 1.00 94.44 184 GLN A CA 1
ATOM 1410 C C . GLN A 1 184 ? 10.532 -16.507 1.055 1.00 94.44 184 GLN A C 1
ATOM 1412 O O . GLN A 1 184 ? 11.312 -17.293 1.595 1.00 94.44 184 GLN A O 1
ATOM 1417 N N . VAL A 1 185 ? 10.078 -16.672 -0.191 1.00 93.00 185 VAL A N 1
ATOM 1418 C CA . VAL A 1 185 ? 10.462 -17.797 -1.054 1.00 93.00 185 VAL A CA 1
ATOM 1419 C C . VAL A 1 185 ? 11.976 -17.822 -1.252 1.00 93.00 185 VAL A C 1
ATOM 1421 O O . VAL A 1 185 ? 12.585 -18.879 -1.093 1.00 93.00 185 VAL A O 1
ATOM 1424 N N . MET A 1 186 ? 12.585 -16.666 -1.532 1.00 93.44 186 MET A N 1
ATOM 1425 C CA . MET A 1 186 ? 14.032 -16.565 -1.737 1.00 93.44 186 MET A CA 1
ATOM 1426 C C . MET A 1 186 ? 14.813 -16.873 -0.461 1.00 93.44 186 MET A C 1
ATOM 1428 O O . MET A 1 186 ? 15.766 -17.641 -0.507 1.00 93.44 186 MET A O 1
ATOM 1432 N N . SER A 1 187 ? 14.368 -16.382 0.700 1.00 91.31 187 SER A N 1
ATOM 1433 C CA . SER A 1 187 ? 15.014 -16.665 1.990 1.00 91.31 187 SER A CA 1
ATOM 1434 C C . SER A 1 187 ? 15.093 -18.153 2.345 1.00 91.31 187 SER A C 1
ATOM 1436 O O . SER A 1 187 ? 15.973 -18.550 3.104 1.00 91.31 187 SER A O 1
ATOM 1438 N N . GLY A 1 188 ? 14.185 -18.974 1.805 1.00 89.38 188 GLY A N 1
ATOM 1439 C CA . GLY A 1 188 ? 14.180 -20.420 2.022 1.00 89.38 188 GLY A CA 1
ATOM 1440 C C . GLY A 1 188 ? 15.122 -21.193 1.096 1.00 89.38 188 GLY A C 1
ATOM 1441 O O . GLY A 1 188 ? 15.391 -22.361 1.360 1.00 89.38 188 GLY A O 1
ATOM 1442 N N . GLN A 1 189 ? 15.599 -20.569 0.015 1.00 89.38 189 GLN A N 1
ATOM 1443 C CA . GLN A 1 189 ? 16.400 -21.223 -1.030 1.00 89.38 189 GLN A CA 1
ATOM 1444 C C . GLN A 1 189 ? 17.803 -20.624 -1.174 1.00 89.38 189 GLN A C 1
ATOM 1446 O O . GLN A 1 189 ? 18.731 -21.328 -1.559 1.00 89.38 189 GLN A O 1
ATOM 1451 N N . VAL A 1 190 ? 17.973 -19.348 -0.829 1.00 90.44 190 VAL A N 1
ATOM 1452 C CA . VAL A 1 190 ? 19.204 -18.579 -1.020 1.00 90.44 190 VAL A CA 1
ATOM 1453 C C . VAL A 1 190 ? 19.796 -18.219 0.339 1.00 90.44 190 VAL A C 1
ATOM 1455 O O . VAL A 1 190 ? 19.155 -17.568 1.171 1.00 90.44 190 VAL A O 1
ATOM 1458 N N . GLN A 1 191 ? 21.042 -18.635 0.570 1.00 87.12 191 GLN A N 1
ATOM 1459 C CA . GLN A 1 191 ? 21.762 -18.335 1.807 1.00 87.12 191 GLN A CA 1
ATOM 1460 C C . GLN A 1 191 ? 21.977 -16.827 1.960 1.00 87.12 191 GLN A C 1
ATOM 1462 O O . GLN A 1 191 ? 22.161 -16.109 0.983 1.00 87.12 191 GLN A O 1
ATOM 1467 N N . ASN A 1 192 ? 21.949 -16.333 3.199 1.00 86.50 192 ASN A N 1
ATOM 1468 C CA . ASN A 1 192 ? 22.122 -14.914 3.543 1.00 86.50 192 ASN A CA 1
ATOM 1469 C C . ASN A 1 192 ? 21.099 -13.933 2.934 1.00 86.50 192 ASN A C 1
ATOM 1471 O O . ASN A 1 192 ? 21.142 -12.756 3.281 1.00 86.50 192 ASN A O 1
ATOM 1475 N N . PHE A 1 193 ? 20.127 -14.375 2.129 1.00 91.81 193 PHE A N 1
ATOM 1476 C CA . PHE A 1 193 ? 19.150 -13.485 1.490 1.00 91.81 193 PHE A CA 1
ATOM 1477 C C . PHE A 1 193 ? 18.392 -12.625 2.510 1.00 91.81 193 PHE A C 1
ATOM 1479 O O . PHE A 1 193 ? 18.281 -11.412 2.360 1.00 91.81 193 PHE A O 1
ATOM 1486 N N . LYS A 1 194 ? 17.952 -13.234 3.622 1.00 89.81 194 LYS A N 1
ATOM 1487 C CA . LYS A 1 194 ? 17.313 -12.516 4.737 1.00 89.81 194 LYS A CA 1
ATOM 1488 C C . LYS A 1 194 ? 18.206 -11.403 5.300 1.00 89.81 194 LYS A C 1
ATOM 1490 O O . LYS A 1 194 ? 17.709 -10.317 5.577 1.00 89.81 194 LYS A O 1
ATOM 1495 N N . ARG A 1 195 ? 19.509 -11.666 5.462 1.00 92.06 195 ARG A N 1
ATOM 1496 C CA . ARG A 1 195 ? 20.483 -10.672 5.939 1.00 92.06 195 ARG A CA 1
ATOM 1497 C C . ARG A 1 195 ? 20.577 -9.509 4.950 1.00 92.06 195 ARG A C 1
ATOM 1499 O O . ARG A 1 195 ? 20.429 -8.370 5.373 1.00 92.06 195 ARG A O 1
ATOM 1506 N N . VAL A 1 196 ? 20.729 -9.801 3.656 1.00 94.44 196 VAL A N 1
ATOM 1507 C CA . VAL A 1 196 ? 20.846 -8.782 2.597 1.00 94.44 196 VAL A CA 1
ATOM 1508 C C . VAL A 1 196 ? 19.587 -7.910 2.512 1.00 94.44 196 VAL A C 1
ATOM 1510 O O . VAL A 1 196 ? 19.700 -6.690 2.439 1.00 94.44 196 VAL A O 1
ATOM 1513 N N . VAL A 1 197 ? 18.388 -8.500 2.606 1.00 94.12 197 VAL A N 1
ATOM 1514 C CA . VAL A 1 197 ? 17.118 -7.746 2.663 1.00 94.12 197 VAL A CA 1
ATOM 1515 C C . VAL A 1 197 ? 17.083 -6.810 3.868 1.00 94.12 197 VAL A C 1
ATOM 1517 O O . VAL A 1 197 ? 16.786 -5.629 3.716 1.00 94.12 197 VAL A O 1
ATOM 1520 N N . VAL A 1 198 ? 17.410 -7.313 5.063 1.00 90.81 198 VAL A N 1
ATOM 1521 C CA . VAL A 1 198 ? 17.408 -6.503 6.292 1.00 90.81 198 VAL A CA 1
ATOM 1522 C C . VAL A 1 198 ? 18.413 -5.355 6.196 1.00 90.81 198 VAL A C 1
ATOM 1524 O O . VAL A 1 198 ? 18.054 -4.215 6.478 1.00 90.81 198 VAL A O 1
ATOM 1527 N N . GLU A 1 199 ? 19.644 -5.631 5.767 1.00 92.50 199 GLU A N 1
ATOM 1528 C CA . GLU A 1 199 ? 20.689 -4.617 5.588 1.00 92.50 199 GLU A CA 1
ATOM 1529 C C . GLU A 1 199 ? 20.275 -3.561 4.560 1.00 92.50 199 GLU A C 1
ATOM 1531 O O . GLU A 1 199 ? 20.457 -2.365 4.792 1.00 92.50 199 GLU A O 1
ATOM 1536 N N . ARG A 1 200 ? 19.659 -3.974 3.446 1.00 94.12 200 ARG A N 1
ATOM 1537 C CA . ARG A 1 200 ? 19.164 -3.050 2.423 1.00 94.12 200 ARG A CA 1
ATOM 1538 C C . ARG A 1 200 ? 18.020 -2.175 2.935 1.00 94.12 200 ARG A C 1
ATOM 1540 O O . ARG A 1 200 ? 18.024 -0.971 2.666 1.00 94.12 200 ARG A O 1
ATOM 1547 N N . CYS A 1 201 ? 17.064 -2.749 3.667 1.00 93.38 201 CYS A N 1
ATOM 1548 C CA . CYS A 1 201 ? 15.958 -2.007 4.274 1.00 93.38 201 CYS A CA 1
ATOM 1549 C C . CYS A 1 201 ? 16.447 -1.016 5.336 1.00 93.38 201 CYS A C 1
ATOM 1551 O O . CYS A 1 201 ? 15.936 0.102 5.377 1.00 93.38 201 CYS A O 1
ATOM 1553 N N . GLN A 1 202 ? 17.442 -1.402 6.144 1.00 89.56 202 GLN A N 1
ATOM 1554 C CA . GLN A 1 202 ? 18.065 -0.533 7.144 1.00 89.56 202 GLN A CA 1
ATOM 1555 C C . GLN A 1 202 ? 18.780 0.647 6.478 1.00 89.56 202 GLN A C 1
ATOM 1557 O O . GLN A 1 202 ? 18.506 1.792 6.824 1.00 89.56 202 GLN A O 1
ATOM 1562 N N . LYS A 1 203 ? 19.615 0.381 5.460 1.00 91.56 203 LYS A N 1
ATOM 1563 C CA . LYS A 1 203 ? 20.289 1.431 4.678 1.00 91.56 203 LYS A CA 1
ATOM 1564 C C . LYS A 1 203 ? 19.297 2.422 4.074 1.00 91.56 203 LYS A C 1
ATOM 1566 O O . LYS A 1 203 ? 19.573 3.611 4.031 1.00 91.56 203 LYS A O 1
ATOM 1571 N N . GLU A 1 204 ? 18.147 1.954 3.592 1.00 91.19 204 GLU A N 1
ATOM 1572 C CA . GLU A 1 204 ? 17.126 2.853 3.045 1.00 91.19 204 GLU A CA 1
ATOM 1573 C C . GLU A 1 204 ? 16.463 3.738 4.099 1.00 91.19 204 GLU A C 1
ATOM 1575 O O . GLU A 1 204 ? 16.112 4.880 3.802 1.00 91.19 204 GLU A O 1
ATOM 1580 N N . PHE A 1 205 ? 16.245 3.174 5.289 1.00 88.38 205 PHE A N 1
ATOM 1581 C CA . PHE A 1 205 ? 15.583 3.838 6.404 1.00 88.38 205 PHE A CA 1
ATOM 1582 C C . PHE A 1 205 ? 16.466 4.926 7.019 1.00 88.38 205 PHE A C 1
ATOM 1584 O O . PHE A 1 205 ? 15.961 5.971 7.406 1.00 88.38 205 PHE A O 1
ATOM 1591 N N . GLU A 1 206 ? 17.778 4.692 7.079 1.00 88.12 206 GLU A N 1
ATOM 1592 C CA . GLU A 1 206 ? 18.756 5.641 7.626 1.00 88.12 206 GLU A CA 1
ATOM 1593 C C . GLU A 1 206 ? 19.124 6.767 6.651 1.00 88.12 206 GLU A C 1
ATOM 1595 O O . GLU A 1 206 ? 19.619 7.807 7.084 1.00 88.12 206 GLU A O 1
ATOM 1600 N N . LYS A 1 207 ? 18.881 6.584 5.346 1.00 88.31 207 LYS A N 1
ATOM 1601 C CA . LYS A 1 207 ? 19.112 7.630 4.343 1.00 88.31 207 LYS A CA 1
ATOM 1602 C C . LYS A 1 207 ? 18.161 8.798 4.556 1.00 88.31 207 LYS A C 1
ATOM 1604 O O . LYS A 1 207 ? 16.938 8.635 4.502 1.00 88.31 207 LYS A O 1
ATOM 1609 N N . LYS A 1 208 ? 18.739 9.986 4.689 1.00 85.38 208 LYS A N 1
ATOM 1610 C CA . LYS A 1 208 ? 17.986 11.223 4.861 1.00 85.38 208 LYS A CA 1
ATOM 1611 C C . LYS A 1 208 ? 17.256 11.628 3.572 1.00 85.38 208 LYS A C 1
ATOM 1613 O O . LYS A 1 208 ? 17.786 11.397 2.480 1.00 85.38 208 LYS A O 1
ATOM 1618 N N . PRO A 1 209 ? 16.054 12.226 3.657 1.00 84.94 209 PRO A N 1
ATOM 1619 C CA . PRO A 1 209 ? 15.344 12.732 2.484 1.00 84.94 209 PRO A CA 1
ATOM 1620 C C . PRO A 1 209 ? 16.158 13.754 1.682 1.00 84.94 209 PRO A C 1
ATOM 1622 O O . PRO A 1 209 ? 16.097 13.736 0.456 1.00 84.94 209 PRO A O 1
ATOM 1625 N N . GLU A 1 210 ? 16.950 14.592 2.356 1.00 85.38 210 GLU A N 1
ATOM 1626 C CA . GLU A 1 210 ? 17.772 15.632 1.728 1.00 85.38 210 GLU A CA 1
ATOM 1627 C C . GLU A 1 210 ? 18.855 15.021 0.831 1.00 85.38 210 GLU A C 1
ATOM 1629 O O . GLU A 1 210 ? 18.995 15.419 -0.320 1.00 85.38 210 GLU A O 1
ATOM 1634 N N . GLU A 1 211 ? 19.534 13.972 1.304 1.00 88.19 211 GLU A N 1
ATOM 1635 C CA . GLU A 1 211 ? 20.555 13.251 0.527 1.00 88.19 211 GLU A CA 1
ATOM 1636 C C . GLU A 1 211 ? 19.961 12.607 -0.737 1.00 88.19 211 GLU A C 1
ATOM 1638 O O . GLU A 1 211 ? 20.605 12.544 -1.784 1.00 88.19 211 GLU A O 1
ATOM 1643 N N . LYS A 1 212 ? 18.712 12.125 -0.660 1.00 86.94 212 LYS A N 1
ATOM 1644 C CA . LYS A 1 212 ? 18.004 11.572 -1.826 1.00 86.94 212 LYS A CA 1
ATOM 1645 C C . LYS A 1 212 ? 17.597 12.667 -2.806 1.00 86.94 212 LYS A C 1
ATOM 1647 O O . LYS A 1 212 ? 17.597 12.421 -4.009 1.00 86.94 212 LYS A O 1
ATOM 1652 N N . LEU A 1 213 ? 17.244 13.848 -2.302 1.00 89.00 213 LEU A N 1
ATOM 1653 C CA . LEU A 1 213 ? 16.867 14.987 -3.129 1.00 89.00 213 LEU A CA 1
ATOM 1654 C C . LEU A 1 213 ? 18.079 15.530 -3.891 1.00 89.00 213 LEU A C 1
ATOM 1656 O O . LEU A 1 213 ? 17.992 15.690 -5.102 1.00 89.00 213 LEU A O 1
ATOM 1660 N N . GLU A 1 214 ? 19.218 15.710 -3.222 1.00 87.31 214 GLU A N 1
ATOM 1661 C CA . GLU A 1 214 ? 20.476 16.170 -3.839 1.00 87.31 214 GLU A CA 1
ATOM 1662 C C . GLU A 1 214 ? 21.000 15.223 -4.933 1.00 87.31 214 GLU A C 1
ATOM 1664 O O . GLU A 1 214 ? 21.682 15.649 -5.864 1.00 87.31 214 GLU A O 1
ATOM 1669 N N . ALA A 1 215 ? 20.675 13.929 -4.854 1.00 87.38 215 ALA A N 1
ATOM 1670 C CA . ALA A 1 215 ? 21.053 12.954 -5.876 1.00 87.38 215 ALA A CA 1
ATOM 1671 C C . ALA A 1 215 ? 20.250 13.092 -7.184 1.00 87.38 215 ALA A C 1
ATOM 1673 O O . ALA A 1 215 ? 20.724 12.663 -8.237 1.00 87.38 215 ALA A O 1
ATOM 1674 N N . HIS A 1 216 ? 19.038 13.647 -7.115 1.00 84.62 216 HIS A N 1
ATOM 1675 C CA . HIS A 1 216 ? 18.096 13.713 -8.235 1.00 84.62 216 HIS A CA 1
ATOM 1676 C C . HIS A 1 216 ? 17.822 15.130 -8.737 1.00 84.62 216 HIS A C 1
ATOM 1678 O O . HIS A 1 216 ? 17.406 15.280 -9.880 1.00 84.62 216 HIS A O 1
ATOM 1684 N N . TRP A 1 217 ? 18.060 16.139 -7.904 1.00 89.31 217 TRP A N 1
ATOM 1685 C CA . TRP A 1 217 ? 17.808 17.541 -8.197 1.00 89.31 217 TRP A CA 1
ATOM 1686 C C . TRP A 1 217 ? 19.041 18.385 -7.879 1.00 89.31 217 TRP A C 1
ATOM 1688 O O . TRP A 1 217 ? 19.656 18.233 -6.819 1.00 89.31 217 TRP A O 1
ATOM 1698 N N . LYS A 1 218 ? 19.366 19.311 -8.778 1.00 86.56 218 LYS A N 1
ATOM 1699 C CA . LYS A 1 218 ? 20.394 20.341 -8.602 1.00 86.56 218 LYS A CA 1
ATOM 1700 C C . LYS A 1 218 ? 19.747 21.721 -8.594 1.00 86.56 218 LYS A C 1
ATOM 1702 O O . LYS A 1 218 ? 18.697 21.926 -9.190 1.00 86.56 218 LYS A O 1
ATOM 1707 N N . GLU A 1 219 ? 20.409 22.705 -7.983 1.00 77.62 219 GLU A N 1
ATOM 1708 C CA . GLU A 1 219 ? 19.894 24.088 -7.914 1.00 77.62 219 GLU A CA 1
ATOM 1709 C C . GLU A 1 219 ? 19.580 24.702 -9.293 1.00 77.62 219 GLU A C 1
ATOM 1711 O O . GLU A 1 219 ? 18.727 25.582 -9.398 1.00 77.62 219 GLU A O 1
ATOM 1716 N N . GLU A 1 220 ? 20.225 24.206 -10.351 1.00 82.38 220 GLU A N 1
ATOM 1717 C CA . GLU A 1 220 ? 20.037 24.625 -11.745 1.00 82.38 220 GLU A CA 1
ATOM 1718 C C . GLU A 1 220 ? 18.700 24.159 -12.359 1.00 82.38 220 GLU A C 1
ATOM 1720 O O . GLU A 1 220 ? 18.218 24.785 -13.302 1.00 82.38 220 GLU A O 1
ATOM 1725 N N . ASP A 1 221 ? 18.078 23.113 -11.807 1.00 79.06 221 ASP A N 1
ATOM 1726 C CA . ASP A 1 221 ? 16.886 22.448 -12.360 1.00 79.06 221 ASP A CA 1
ATOM 1727 C C . ASP A 1 221 ? 15.568 23.187 -12.019 1.00 79.06 221 ASP A C 1
ATOM 1729 O O . ASP A 1 221 ? 14.488 22.866 -12.517 1.00 79.06 221 ASP A O 1
ATOM 1733 N N . GLY A 1 222 ? 15.638 24.226 -11.178 1.00 88.00 222 GLY A N 1
ATOM 1734 C CA . GLY A 1 222 ? 14.496 25.065 -10.806 1.00 88.00 222 GLY A CA 1
ATOM 1735 C C . GLY A 1 222 ? 13.611 24.492 -9.689 1.00 88.00 222 GLY A C 1
ATOM 1736 O O . GLY A 1 222 ? 13.790 23.374 -9.204 1.00 88.00 222 GLY A O 1
ATOM 1737 N N . GLU A 1 223 ? 12.652 25.298 -9.224 1.00 87.69 223 GLU A N 1
ATOM 1738 C CA . GLU A 1 223 ? 11.836 24.986 -8.038 1.00 87.69 223 GLU A CA 1
ATOM 1739 C C . GLU A 1 223 ? 10.763 23.916 -8.304 1.00 87.69 223 GLU A C 1
ATOM 1741 O O . GLU A 1 223 ? 10.485 23.086 -7.438 1.00 87.69 223 GLU A O 1
ATOM 1746 N N . GLU A 1 224 ? 10.201 23.870 -9.514 1.00 86.69 224 GLU A N 1
ATOM 1747 C CA . GLU A 1 224 ? 9.187 22.874 -9.889 1.00 86.69 224 GLU A CA 1
ATOM 1748 C C . GLU A 1 224 ? 9.746 21.444 -9.816 1.00 86.69 224 GLU A C 1
ATOM 1750 O O . GLU A 1 224 ? 9.132 20.568 -9.201 1.00 86.69 224 GLU A O 1
ATOM 1755 N N . GLU A 1 225 ? 10.952 21.213 -10.341 1.00 88.38 225 GLU A N 1
ATOM 1756 C CA . GLU A 1 225 ? 11.601 19.899 -10.299 1.00 88.38 225 GLU A CA 1
ATOM 1757 C C . GLU A 1 225 ? 11.950 19.478 -8.863 1.00 88.38 225 GLU A C 1
ATOM 1759 O O . GLU A 1 225 ? 11.746 18.321 -8.478 1.00 88.38 225 GLU A O 1
ATOM 1764 N N . LYS A 1 226 ? 12.348 20.437 -8.016 1.00 89.00 226 LYS A N 1
ATOM 1765 C CA . LYS A 1 226 ? 12.556 20.199 -6.582 1.00 89.00 226 LYS A CA 1
ATOM 1766 C C . LYS A 1 226 ? 11.289 19.676 -5.910 1.00 89.00 226 LYS A C 1
ATOM 1768 O O . LYS A 1 226 ? 11.346 18.707 -5.146 1.00 89.00 226 LYS A O 1
ATOM 1773 N N . THR A 1 227 ? 10.141 20.305 -6.178 1.00 88.31 227 THR A N 1
ATOM 1774 C CA . THR A 1 227 ? 8.858 19.883 -5.588 1.00 88.31 227 THR A CA 1
ATOM 1775 C C . THR A 1 227 ? 8.433 18.498 -6.072 1.00 88.31 227 THR A C 1
ATOM 1777 O O . THR A 1 227 ? 7.983 17.684 -5.261 1.00 88.31 227 THR A O 1
ATOM 1780 N N . TYR A 1 228 ? 8.656 18.190 -7.355 1.00 91.06 228 TYR A N 1
ATOM 1781 C CA . TYR A 1 228 ? 8.391 16.875 -7.933 1.00 91.06 228 TYR A CA 1
ATOM 1782 C C . TYR A 1 228 ? 9.193 15.769 -7.233 1.00 91.06 228 TYR A C 1
ATOM 1784 O O . TYR A 1 228 ? 8.605 14.814 -6.715 1.00 91.06 228 TYR A O 1
ATOM 1792 N N . TRP A 1 229 ? 10.520 15.913 -7.153 1.00 91.56 229 TRP A N 1
ATOM 1793 C CA . TRP A 1 229 ? 11.382 14.912 -6.517 1.00 91.56 229 TRP A CA 1
ATOM 1794 C C . TRP A 1 229 ? 11.114 14.780 -5.024 1.00 91.56 229 TRP A C 1
ATOM 1796 O O . TRP A 1 229 ? 11.064 13.663 -4.512 1.00 91.56 229 TRP A O 1
ATOM 1806 N N . THR A 1 230 ? 10.851 15.891 -4.333 1.00 89.31 230 THR A N 1
ATOM 1807 C CA . THR A 1 230 ? 10.469 15.870 -2.915 1.00 89.31 230 THR A CA 1
ATOM 1808 C C . THR A 1 230 ? 9.203 15.036 -2.699 1.00 89.31 230 THR A C 1
ATOM 1810 O O . THR A 1 230 ? 9.185 14.151 -1.842 1.00 89.31 230 THR A O 1
ATOM 1813 N N . GLY A 1 231 ? 8.156 15.259 -3.503 1.00 89.94 231 GLY A N 1
ATOM 1814 C CA . GLY A 1 231 ? 6.923 14.470 -3.434 1.00 89.94 231 GLY A CA 1
ATOM 1815 C C . GLY A 1 231 ? 7.150 12.990 -3.762 1.00 89.94 231 GLY A C 1
ATOM 1816 O O . GLY A 1 231 ? 6.594 12.106 -3.105 1.00 89.94 231 GLY A O 1
ATOM 1817 N N . LEU A 1 232 ? 8.012 12.699 -4.737 1.00 91.31 232 LEU A N 1
ATOM 1818 C CA . LEU A 1 232 ? 8.323 11.331 -5.140 1.00 91.31 232 LEU A CA 1
ATOM 1819 C C . LEU A 1 232 ? 9.114 10.566 -4.066 1.00 91.31 232 LEU A C 1
ATOM 1821 O O . LEU A 1 232 ? 8.777 9.422 -3.760 1.00 91.31 232 LEU A O 1
ATOM 1825 N N . ILE A 1 233 ? 10.109 11.206 -3.445 1.00 91.38 233 ILE A N 1
ATOM 1826 C CA . ILE A 1 233 ? 10.893 10.647 -2.332 1.00 91.38 233 ILE A CA 1
ATOM 1827 C C . ILE A 1 233 ? 9.980 10.330 -1.147 1.00 91.38 233 ILE A C 1
ATOM 1829 O O . ILE A 1 233 ? 10.064 9.232 -0.591 1.00 91.38 233 ILE A O 1
ATOM 1833 N N . LYS A 1 234 ? 9.067 11.246 -0.796 1.00 89.38 234 LYS A N 1
ATOM 1834 C CA . LYS A 1 234 ? 8.057 11.014 0.248 1.00 89.38 234 LYS A CA 1
ATOM 1835 C C . LYS A 1 234 ? 7.168 9.815 -0.084 1.00 89.38 234 LYS A C 1
ATOM 1837 O O . LYS A 1 234 ? 7.030 8.902 0.730 1.00 89.38 234 LYS A O 1
ATOM 1842 N N . LYS A 1 235 ? 6.644 9.744 -1.312 1.00 90.44 235 LYS A N 1
ATOM 1843 C CA . LYS A 1 235 ? 5.830 8.609 -1.778 1.00 90.44 235 LYS A CA 1
ATOM 1844 C C . LYS A 1 235 ? 6.578 7.276 -1.675 1.00 90.44 235 LYS A C 1
ATOM 1846 O O . LYS A 1 235 ? 6.011 6.292 -1.197 1.00 90.44 235 LYS A O 1
ATOM 1851 N N . TYR A 1 236 ? 7.839 7.232 -2.101 1.00 93.06 236 TYR A N 1
ATOM 1852 C CA . TYR A 1 236 ? 8.666 6.025 -2.022 1.00 93.06 236 TYR A CA 1
ATOM 1853 C C . TYR A 1 236 ? 8.999 5.642 -0.581 1.00 93.06 236 TYR A C 1
ATOM 1855 O O . TYR A 1 236 ? 9.003 4.455 -0.260 1.00 93.06 236 TYR A O 1
ATOM 1863 N N . TYR A 1 237 ? 9.195 6.619 0.307 1.00 90.75 237 TYR A N 1
ATOM 1864 C CA . TYR A 1 237 ? 9.371 6.374 1.737 1.00 90.75 237 TYR A CA 1
ATOM 1865 C C . TYR A 1 237 ? 8.129 5.718 2.361 1.00 90.75 237 TYR A C 1
ATOM 1867 O O . TYR A 1 237 ? 8.249 4.700 3.042 1.00 90.75 237 TYR A O 1
ATOM 1875 N N . LEU A 1 238 ? 6.926 6.219 2.059 1.00 90.19 238 LEU A N 1
ATOM 1876 C CA . LEU A 1 238 ? 5.666 5.609 2.504 1.00 90.19 238 LEU A CA 1
ATOM 1877 C C . LEU A 1 238 ? 5.495 4.179 1.961 1.00 90.19 238 LEU A C 1
ATOM 1879 O O . LEU A 1 238 ? 5.095 3.266 2.690 1.00 90.19 238 LEU A O 1
ATOM 1883 N N . GLY A 1 239 ? 5.850 3.954 0.690 1.00 93.12 239 GLY A N 1
ATOM 1884 C CA . GLY A 1 239 ? 5.883 2.616 0.095 1.00 93.12 239 GLY A CA 1
ATOM 1885 C C . GLY A 1 239 ? 6.867 1.677 0.798 1.00 93.12 239 GLY A C 1
ATOM 1886 O O . GLY A 1 239 ? 6.527 0.525 1.086 1.00 93.12 239 GLY A O 1
ATOM 1887 N N . HIS A 1 240 ? 8.048 2.189 1.160 1.00 94.50 240 HIS A N 1
ATOM 1888 C CA . HIS A 1 240 ? 9.058 1.463 1.932 1.00 94.50 240 HIS A CA 1
ATOM 1889 C C . HIS A 1 240 ? 8.530 1.035 3.303 1.00 94.50 240 HIS A C 1
ATOM 1891 O O . HIS A 1 240 ? 8.684 -0.125 3.682 1.00 94.50 240 HIS A O 1
ATOM 1897 N N . MET A 1 241 ? 7.859 1.935 4.030 1.00 93.31 241 MET A N 1
ATOM 1898 C CA . MET A 1 241 ? 7.288 1.632 5.349 1.00 93.31 241 MET A CA 1
ATOM 1899 C C . MET A 1 241 ? 6.238 0.523 5.270 1.00 93.31 241 MET A C 1
ATOM 1901 O O . MET A 1 241 ? 6.250 -0.410 6.077 1.00 93.31 241 MET A O 1
ATOM 1905 N N . ARG A 1 242 ? 5.373 0.569 4.250 1.00 93.12 242 ARG A N 1
ATOM 1906 C CA . ARG A 1 242 ? 4.405 -0.502 3.993 1.00 93.12 242 ARG A CA 1
ATOM 1907 C C . ARG A 1 242 ? 5.103 -1.829 3.702 1.00 93.12 242 ARG A C 1
ATOM 1909 O O . ARG A 1 242 ? 4.716 -2.853 4.255 1.00 93.12 242 ARG A O 1
ATOM 1916 N N . PHE A 1 243 ? 6.151 -1.820 2.879 1.00 96.00 243 PHE A N 1
ATOM 1917 C CA . PHE A 1 243 ? 6.926 -3.022 2.572 1.00 96.00 243 PHE A CA 1
ATOM 1918 C C . PHE A 1 243 ? 7.599 -3.633 3.807 1.00 96.00 243 PHE A C 1
ATOM 1920 O O . PHE A 1 243 ? 7.514 -4.843 4.009 1.00 96.00 243 PHE A O 1
ATOM 1927 N N . ILE A 1 244 ? 8.190 -2.811 4.677 1.00 95.56 244 ILE A N 1
ATOM 1928 C CA . ILE A 1 244 ? 8.736 -3.255 5.968 1.00 95.56 244 ILE A CA 1
ATOM 1929 C C . ILE A 1 244 ? 7.648 -3.935 6.815 1.00 95.56 244 ILE A C 1
ATOM 1931 O O . ILE A 1 244 ? 7.886 -5.013 7.361 1.00 95.56 244 ILE A O 1
ATOM 1935 N N . GLY A 1 245 ? 6.449 -3.351 6.891 1.00 94.94 245 GLY A N 1
ATOM 1936 C CA . GLY A 1 245 ? 5.308 -3.955 7.585 1.00 94.94 245 GLY A CA 1
ATOM 1937 C C . GLY A 1 245 ? 4.969 -5.354 7.080 1.00 94.94 245 GLY A C 1
ATOM 1938 O O . GLY A 1 245 ? 4.868 -6.297 7.866 1.00 94.94 245 GLY A O 1
ATOM 1939 N N . GLU A 1 246 ? 4.879 -5.515 5.761 1.00 95.56 246 GLU A N 1
ATOM 1940 C CA . GLU A 1 246 ? 4.610 -6.812 5.131 1.00 95.56 246 GLU A CA 1
ATOM 1941 C C . GLU A 1 246 ? 5.728 -7.829 5.417 1.00 95.56 246 GLU A C 1
ATOM 1943 O O . GLU A 1 246 ? 5.444 -8.980 5.753 1.00 95.56 246 GLU A O 1
ATOM 1948 N N . LEU A 1 247 ? 7.003 -7.412 5.389 1.00 95.44 247 LEU A N 1
ATOM 1949 C CA . LEU A 1 247 ? 8.139 -8.264 5.772 1.00 95.44 247 LEU A CA 1
ATOM 1950 C C . LEU A 1 247 ? 8.067 -8.725 7.240 1.00 95.44 247 LEU A C 1
ATOM 1952 O O . LEU A 1 247 ? 8.514 -9.830 7.568 1.00 95.44 247 LEU A O 1
ATOM 1956 N N . TYR A 1 248 ? 7.520 -7.899 8.136 1.00 95.25 248 TYR A N 1
ATOM 1957 C CA . TYR A 1 248 ? 7.328 -8.261 9.542 1.00 95.25 248 TYR A CA 1
ATOM 1958 C C . TYR A 1 248 ? 6.216 -9.299 9.708 1.00 95.25 248 TYR A C 1
ATOM 1960 O O . TYR A 1 248 ? 6.366 -10.264 10.468 1.00 95.25 248 TYR A O 1
ATOM 1968 N N . LEU A 1 249 ? 5.118 -9.161 8.960 1.00 93.19 249 LEU A N 1
ATOM 1969 C CA . LEU A 1 249 ? 4.010 -10.117 8.999 1.00 93.19 249 LEU A CA 1
ATOM 1970 C C . LEU A 1 249 ? 4.447 -11.538 8.623 1.00 93.19 249 LEU A C 1
ATOM 1972 O O . LEU A 1 249 ? 3.941 -12.493 9.212 1.00 93.19 249 LEU A O 1
ATOM 1976 N N . ILE A 1 250 ? 5.453 -11.679 7.758 1.00 92.50 250 ILE A N 1
ATOM 1977 C CA . ILE A 1 250 ? 6.033 -12.969 7.344 1.00 92.50 250 ILE A CA 1
ATOM 1978 C C . ILE A 1 250 ? 7.310 -13.388 8.106 1.00 92.50 250 ILE A C 1
ATOM 1980 O O . ILE A 1 250 ? 7.987 -14.326 7.685 1.00 92.50 250 ILE A O 1
ATOM 1984 N N . ASP A 1 251 ? 7.663 -12.704 9.202 1.00 90.12 251 ASP A N 1
ATOM 1985 C CA . ASP A 1 251 ? 8.822 -13.001 10.072 1.00 90.12 251 ASP A CA 1
ATOM 1986 C C . ASP A 1 251 ? 10.208 -12.906 9.388 1.00 90.12 251 ASP A C 1
ATOM 1988 O O . ASP A 1 251 ? 11.216 -13.463 9.858 1.00 90.12 251 ASP A O 1
ATOM 1992 N N . LEU A 1 252 ? 10.301 -12.143 8.292 1.00 89.19 252 LEU A N 1
ATOM 1993 C CA . LEU A 1 252 ? 11.583 -11.798 7.668 1.00 89.19 252 LEU A CA 1
ATOM 1994 C C . LEU A 1 252 ? 12.303 -10.658 8.383 1.00 89.19 252 LEU A C 1
ATOM 1996 O O . LEU A 1 252 ? 13.531 -10.613 8.355 1.00 89.19 252 LEU A O 1
ATOM 2000 N N . ILE A 1 253 ? 11.579 -9.794 9.085 1.00 90.94 253 ILE A N 1
ATOM 2001 C CA . ILE A 1 253 ? 12.178 -8.827 10.007 1.00 90.94 253 ILE A CA 1
ATOM 2002 C C . ILE A 1 253 ? 11.693 -9.081 11.430 1.00 90.94 253 ILE A C 1
ATOM 2004 O O . ILE A 1 253 ? 10.603 -9.601 11.661 1.00 90.94 253 ILE A O 1
ATOM 2008 N N . SER A 1 254 ? 12.541 -8.756 12.403 1.00 88.19 254 SER A N 1
ATOM 2009 C CA . SER A 1 254 ? 12.237 -8.992 13.815 1.00 88.19 254 SER A CA 1
ATOM 2010 C C . SER A 1 254 ? 11.405 -7.860 14.418 1.00 88.19 254 SER A C 1
ATOM 2012 O O . SER A 1 254 ? 11.511 -6.711 13.989 1.00 88.19 254 SER A O 1
ATOM 2014 N N . GLN A 1 255 ? 10.673 -8.160 15.496 1.00 90.69 255 GLN A N 1
ATOM 2015 C CA . GLN A 1 255 ? 9.933 -7.167 16.286 1.00 90.69 255 GLN A CA 1
ATOM 2016 C C . GLN A 1 255 ? 10.794 -5.959 16.683 1.00 90.69 255 GLN A C 1
ATOM 2018 O O . GLN A 1 255 ? 10.324 -4.828 16.667 1.00 90.69 255 GLN A O 1
ATOM 2023 N N . LYS A 1 256 ? 12.079 -6.183 16.992 1.00 88.06 256 LYS A N 1
ATOM 2024 C CA . LYS A 1 256 ? 13.017 -5.121 17.382 1.00 88.06 256 LYS A CA 1
ATOM 2025 C C . LYS A 1 256 ? 13.187 -4.049 16.307 1.00 88.06 256 LYS A C 1
ATOM 2027 O O . LYS A 1 256 ? 13.422 -2.901 16.654 1.00 88.06 256 LYS A O 1
ATOM 2032 N N . VAL A 1 257 ? 13.111 -4.426 15.029 1.00 88.31 257 VAL A N 1
ATOM 2033 C CA . VAL A 1 257 ? 13.200 -3.469 13.918 1.00 88.31 257 VAL A CA 1
ATOM 2034 C C . VAL A 1 257 ? 11.941 -2.611 13.897 1.00 88.31 257 VAL A C 1
ATOM 2036 O O . VAL A 1 257 ? 12.050 -1.391 13.871 1.00 88.31 257 VAL A O 1
ATOM 2039 N N . MET A 1 258 ? 10.757 -3.220 14.032 1.00 90.75 258 MET A N 1
ATOM 2040 C CA . MET A 1 258 ? 9.518 -2.442 14.080 1.00 90.75 258 MET A CA 1
ATOM 2041 C C . MET A 1 258 ? 9.459 -1.482 15.265 1.00 90.75 258 MET A C 1
ATOM 2043 O O . MET A 1 258 ? 9.110 -0.321 15.088 1.00 90.75 258 MET A O 1
ATOM 2047 N N . LEU A 1 259 ? 9.866 -1.922 16.454 1.00 89.88 259 LEU A N 1
ATOM 2048 C CA . LEU A 1 259 ? 9.867 -1.062 17.641 1.00 89.88 259 LEU A CA 1
ATOM 2049 C C . LEU A 1 259 ? 10.824 0.135 17.533 1.00 89.88 259 LEU A C 1
ATOM 2051 O O . LEU A 1 259 ? 10.663 1.091 18.278 1.00 89.88 259 LEU A O 1
ATOM 2055 N N . LYS A 1 260 ? 11.795 0.110 16.610 1.00 88.94 260 LYS A N 1
ATOM 2056 C CA . LYS A 1 260 ? 12.631 1.278 16.295 1.00 88.94 260 LYS A CA 1
ATOM 2057 C C . LYS A 1 260 ? 11.973 2.231 15.298 1.00 88.94 260 LYS A C 1
ATOM 2059 O O . LYS A 1 260 ? 12.207 3.425 15.380 1.00 88.94 260 LYS A O 1
ATOM 2064 N N . ILE A 1 261 ? 11.183 1.707 14.361 1.00 90.94 261 ILE A N 1
ATOM 2065 C CA . ILE A 1 261 ? 10.565 2.487 13.278 1.00 90.94 261 ILE A CA 1
ATOM 2066 C C . ILE A 1 261 ? 9.338 3.254 13.775 1.00 90.94 261 ILE A C 1
ATOM 2068 O O . ILE A 1 261 ? 9.128 4.397 13.384 1.00 90.94 261 ILE A O 1
ATOM 2072 N N . LEU A 1 262 ? 8.525 2.636 14.637 1.00 91.81 262 LEU A N 1
ATOM 2073 C CA . LEU A 1 262 ? 7.253 3.211 15.082 1.00 91.81 262 LEU A CA 1
ATOM 2074 C C . LEU A 1 262 ? 7.398 4.584 15.764 1.00 91.81 262 LEU A C 1
ATOM 2076 O O . LEU A 1 262 ? 6.675 5.491 15.356 1.00 91.81 262 LEU A O 1
ATOM 2080 N N . PRO A 1 263 ? 8.335 4.796 16.713 1.00 90.25 263 PRO A N 1
ATOM 2081 C CA . PRO A 1 263 ? 8.530 6.117 17.306 1.00 90.25 263 PRO A CA 1
ATOM 2082 C C . PRO A 1 263 ? 9.003 7.157 16.286 1.00 90.25 263 PRO A C 1
ATOM 2084 O O . PRO A 1 263 ? 8.578 8.302 16.352 1.00 90.25 263 PRO A O 1
ATOM 2087 N N . THR A 1 264 ? 9.831 6.769 15.307 1.00 89.75 264 THR A N 1
ATOM 2088 C CA . THR A 1 264 ? 10.300 7.677 14.245 1.00 89.75 264 THR A CA 1
ATOM 2089 C C . THR A 1 264 ? 9.153 8.195 13.379 1.00 89.75 264 THR A C 1
ATOM 2091 O O . THR A 1 264 ? 9.189 9.344 12.960 1.00 89.75 264 THR A O 1
ATOM 2094 N N . LEU A 1 265 ? 8.122 7.381 13.130 1.00 89.75 265 LEU A N 1
ATOM 2095 C CA . LEU A 1 265 ? 6.943 7.821 12.376 1.00 89.75 265 LEU A CA 1
ATOM 2096 C C . LEU A 1 265 ? 6.018 8.746 13.181 1.00 89.75 265 LEU A C 1
ATOM 2098 O O . LEU A 1 265 ? 5.253 9.490 12.579 1.00 89.75 265 LEU A O 1
ATOM 2102 N N . LEU A 1 266 ? 6.067 8.677 14.516 1.00 89.69 266 LEU A N 1
ATOM 2103 C CA . LEU A 1 266 ? 5.265 9.512 15.418 1.00 89.69 266 LEU A CA 1
ATOM 2104 C C . LEU A 1 266 ? 5.982 10.789 15.875 1.00 89.69 266 LEU A C 1
ATOM 2106 O O . LEU A 1 266 ? 5.324 11.706 16.342 1.00 89.69 266 LEU A O 1
ATOM 2110 N N . GLY A 1 267 ? 7.315 10.828 15.811 1.00 78.12 267 GLY A N 1
ATOM 2111 C CA . GLY A 1 267 ? 8.129 11.901 16.390 1.00 78.12 267 GLY A CA 1
ATOM 2112 C C . GLY A 1 267 ? 8.275 13.158 15.531 1.00 78.12 267 GLY A C 1
ATOM 2113 O O . GLY A 1 267 ? 8.975 14.079 15.940 1.00 78.12 267 GLY A O 1
ATOM 2114 N N . GLU A 1 268 ? 7.669 13.195 14.347 1.00 69.62 268 GLU A N 1
ATOM 2115 C CA . GLU A 1 268 ? 7.674 14.362 13.468 1.00 69.62 268 GLU A CA 1
ATOM 2116 C C . GLU A 1 268 ? 6.241 14.872 13.289 1.00 69.62 268 GLU A C 1
ATOM 2118 O O . GLU A 1 268 ? 5.335 14.067 13.071 1.00 69.62 268 GLU A O 1
ATOM 2123 N N . ASP A 1 269 ? 6.050 16.196 13.322 1.00 72.69 269 ASP A N 1
ATOM 2124 C CA . ASP A 1 269 ? 4.764 16.878 13.080 1.00 72.69 269 ASP A CA 1
ATOM 2125 C C . ASP A 1 269 ? 4.366 16.832 11.584 1.00 72.69 269 ASP A C 1
ATOM 2127 O O . ASP A 1 269 ? 4.002 17.838 10.973 1.00 72.69 269 ASP A O 1
ATOM 2131 N N . ASP A 1 270 ? 4.498 15.660 10.958 1.00 85.50 270 ASP A N 1
ATOM 2132 C CA . ASP A 1 270 ? 4.167 15.389 9.562 1.00 85.50 270 ASP A CA 1
ATOM 2133 C C . ASP A 1 270 ? 2.940 14.470 9.492 1.00 85.50 270 ASP A C 1
ATOM 2135 O O . ASP A 1 270 ? 3.013 13.261 9.744 1.00 85.50 270 ASP A O 1
ATOM 2139 N N . ASP A 1 271 ? 1.804 15.054 9.106 1.00 88.44 271 ASP A N 1
ATOM 2140 C CA . ASP A 1 271 ? 0.522 14.369 8.928 1.00 88.44 271 ASP A CA 1
ATOM 2141 C C . ASP A 1 271 ? 0.645 13.097 8.059 1.00 88.44 271 ASP A C 1
ATOM 2143 O O . ASP A 1 271 ? -0.023 12.096 8.334 1.00 88.44 271 ASP A O 1
ATOM 2147 N N . GLU A 1 272 ? 1.521 13.079 7.043 1.00 86.44 272 GLU A N 1
ATOM 2148 C CA . GLU A 1 272 ? 1.716 11.909 6.173 1.00 86.44 272 GLU A CA 1
ATOM 2149 C C . GLU A 1 272 ? 2.414 10.753 6.900 1.00 86.44 272 GLU A C 1
ATOM 2151 O O . GLU A 1 272 ? 2.060 9.585 6.699 1.00 86.44 272 GLU A O 1
ATOM 2156 N N . LYS A 1 273 ? 3.393 11.054 7.763 1.00 88.81 273 LYS A N 1
ATOM 2157 C CA . LYS A 1 273 ? 4.102 10.046 8.568 1.00 88.81 273 LYS A CA 1
ATOM 2158 C C . LYS A 1 273 ? 3.195 9.468 9.643 1.00 88.81 273 LYS A C 1
ATOM 2160 O O . LYS A 1 273 ? 3.191 8.250 9.833 1.00 88.81 273 LYS A O 1
ATOM 2165 N N . ILE A 1 274 ? 2.356 10.299 10.256 1.00 92.56 274 ILE A N 1
ATOM 2166 C CA . ILE A 1 274 ? 1.351 9.853 11.225 1.00 92.56 274 ILE A CA 1
ATOM 2167 C C . ILE A 1 274 ? 0.270 9.005 10.529 1.00 92.56 274 ILE A C 1
ATOM 2169 O O . ILE A 1 274 ? -0.143 7.964 11.049 1.00 92.56 274 ILE A O 1
ATOM 2173 N N . GLU A 1 275 ? -0.148 9.371 9.311 1.00 91.94 275 GLU A N 1
ATOM 2174 C CA . GLU A 1 275 ? -1.024 8.533 8.478 1.00 91.94 275 GLU A CA 1
ATOM 2175 C C . GLU A 1 275 ? -0.370 7.198 8.110 1.00 91.94 275 GLU A C 1
ATOM 2177 O O . GLU A 1 275 ? -1.011 6.144 8.199 1.00 91.94 275 GLU A O 1
ATOM 2182 N N . CYS A 1 276 ? 0.919 7.215 7.773 1.00 91.44 276 CYS A N 1
ATOM 2183 C CA . CY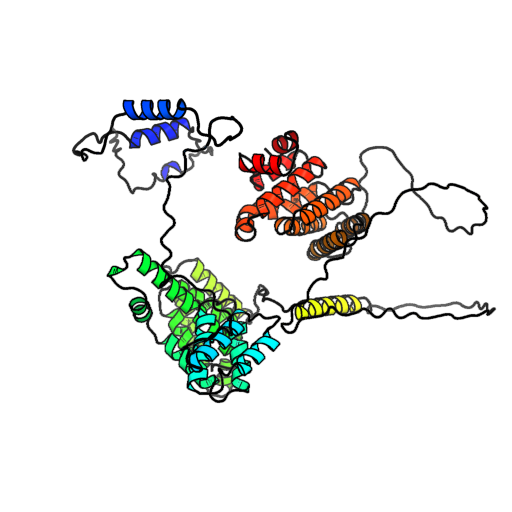S A 1 276 ? 1.697 6.006 7.537 1.00 91.44 276 CYS A CA 1
ATOM 2184 C C . CYS A 1 276 ? 1.757 5.111 8.773 1.00 91.44 276 CYS A C 1
ATOM 2186 O O . CYS A 1 276 ? 1.540 3.904 8.655 1.00 91.44 276 CYS A O 1
ATOM 2188 N N . PHE A 1 277 ? 2.041 5.691 9.943 1.00 94.38 277 PHE A N 1
ATOM 2189 C CA . PHE A 1 277 ? 2.044 4.989 11.220 1.00 94.38 277 PHE A CA 1
ATOM 2190 C C . PHE A 1 277 ? 0.698 4.311 11.443 1.00 94.38 277 PHE A C 1
ATOM 2192 O O . PHE A 1 277 ? 0.668 3.105 11.674 1.00 94.38 277 PHE A O 1
ATOM 2199 N N . SER A 1 278 ? -0.403 5.056 11.309 1.00 93.69 278 SER A N 1
ATOM 2200 C CA . SER A 1 278 ? -1.738 4.528 11.576 1.00 93.69 278 SER A CA 1
ATOM 2201 C C . SER A 1 278 ? -2.063 3.336 10.674 1.00 93.69 278 SER A C 1
ATOM 2203 O O . SER A 1 278 ? -2.330 2.239 11.164 1.00 93.69 278 SER A O 1
ATOM 2205 N N . LYS A 1 279 ? -1.911 3.500 9.352 1.00 90.88 279 LYS A N 1
ATOM 2206 C CA . LYS A 1 279 ? -2.157 2.436 8.361 1.00 90.88 279 LYS A CA 1
ATOM 2207 C C . LYS A 1 279 ? -1.257 1.219 8.555 1.00 90.88 279 LYS A C 1
ATOM 2209 O O . LYS A 1 279 ? -1.694 0.082 8.390 1.00 90.88 279 LYS A O 1
ATOM 2214 N N . LEU A 1 280 ? 0.012 1.440 8.892 1.00 92.50 280 LEU A N 1
ATOM 2215 C CA . LEU A 1 280 ? 0.935 0.355 9.197 1.00 92.50 280 LEU A CA 1
ATOM 2216 C C . LEU A 1 280 ? 0.453 -0.402 10.439 1.00 92.50 280 LEU A C 1
ATOM 2218 O O . LEU A 1 280 ? 0.312 -1.625 10.395 1.00 92.50 280 LEU A O 1
ATOM 2222 N N . PHE A 1 281 ? 0.139 0.314 11.518 1.00 92.75 281 PHE A N 1
ATOM 2223 C CA . PHE A 1 281 ? -0.267 -0.268 12.793 1.00 92.75 281 PHE A CA 1
ATOM 2224 C C . PHE A 1 281 ? -1.602 -1.021 12.708 1.00 92.75 281 PHE A C 1
ATOM 2226 O O . PHE A 1 281 ? -1.744 -2.051 13.362 1.00 92.75 281 PHE A O 1
ATOM 2233 N N . GLU A 1 282 ? -2.538 -0.607 11.847 1.00 91.62 282 GLU A N 1
ATOM 2234 C CA . GLU A 1 282 ? -3.753 -1.386 11.543 1.00 91.62 282 GLU A CA 1
ATOM 2235 C C . GLU A 1 282 ? -3.431 -2.816 11.078 1.00 91.62 282 GLU A C 1
ATOM 2237 O O . GLU A 1 282 ? -4.156 -3.759 11.397 1.00 91.62 282 GLU A O 1
ATOM 2242 N N . THR A 1 283 ? -2.331 -2.996 10.339 1.00 89.69 283 THR A N 1
ATOM 2243 C CA . THR A 1 283 ? -1.929 -4.305 9.801 1.00 89.69 283 THR A CA 1
ATOM 2244 C C . THR A 1 283 ? -1.030 -5.093 10.752 1.00 89.69 283 THR A C 1
ATOM 2246 O O . THR A 1 283 ? -1.248 -6.288 10.958 1.00 89.69 283 THR A O 1
ATOM 2249 N N . VAL A 1 284 ? -0.025 -4.447 11.356 1.00 93.31 284 VAL A N 1
ATOM 2250 C CA . VAL A 1 284 ? 0.988 -5.130 12.181 1.00 93.31 284 VAL A CA 1
ATOM 2251 C C . VAL A 1 284 ? 0.663 -5.149 13.677 1.00 93.31 284 VAL A C 1
ATOM 2253 O O . VAL A 1 284 ? 1.248 -5.951 14.410 1.00 93.31 284 VAL A O 1
ATOM 2256 N N . GLY A 1 285 ? -0.266 -4.307 14.138 1.00 92.56 285 GLY A N 1
ATOM 2257 C CA . GLY A 1 285 ? -0.535 -4.036 15.554 1.00 92.56 285 GLY A CA 1
ATOM 2258 C C . GLY A 1 285 ? -0.894 -5.279 16.361 1.00 92.56 285 GLY A C 1
ATOM 2259 O O . GLY A 1 285 ? -0.278 -5.539 17.393 1.00 92.56 285 GLY A O 1
ATOM 2260 N N . TYR A 1 286 ? -1.791 -6.124 15.842 1.00 91.94 286 TYR A N 1
ATOM 2261 C CA . TYR A 1 286 ? -2.173 -7.377 16.505 1.00 91.94 286 TYR A CA 1
ATOM 2262 C C . TYR A 1 286 ? -0.969 -8.298 16.763 1.00 91.94 286 TYR A C 1
ATOM 2264 O O . TYR A 1 286 ? -0.784 -8.815 17.868 1.00 91.94 286 TYR A O 1
ATOM 2272 N N . LYS A 1 287 ? -0.121 -8.488 15.743 1.00 92.50 287 LYS A N 1
ATOM 2273 C CA . LYS A 1 287 ? 1.065 -9.351 15.836 1.00 92.50 287 LYS A CA 1
ATOM 2274 C C . LYS A 1 287 ? 2.111 -8.748 16.781 1.00 92.50 287 LYS A C 1
ATOM 2276 O O . LYS A 1 287 ? 2.690 -9.483 17.584 1.00 92.50 287 LYS A O 1
ATOM 2281 N N . LEU A 1 288 ? 2.308 -7.426 16.733 1.00 92.94 288 LEU A N 1
ATOM 2282 C CA . LEU A 1 288 ? 3.228 -6.706 17.619 1.00 92.94 288 LEU A CA 1
ATOM 2283 C C . LEU A 1 288 ? 2.832 -6.840 19.087 1.00 92.94 288 LEU A C 1
ATOM 2285 O O . LEU A 1 288 ? 3.687 -7.160 19.915 1.00 92.94 288 LEU A O 1
ATOM 2289 N N . GLU A 1 289 ? 1.555 -6.638 19.408 1.00 91.94 289 GLU A N 1
ATOM 2290 C CA . GLU A 1 289 ? 1.063 -6.742 20.782 1.00 91.94 289 GLU A CA 1
ATOM 2291 C C . GLU A 1 289 ? 1.113 -8.174 21.301 1.00 91.94 289 GLU A C 1
ATOM 2293 O O . GLU A 1 289 ? 1.548 -8.398 22.430 1.00 91.94 289 GLU A O 1
ATOM 2298 N N . GLN A 1 290 ? 0.756 -9.162 20.474 1.00 90.88 290 GLN A N 1
ATOM 2299 C CA . GLN A 1 290 ? 0.865 -10.569 20.854 1.00 90.88 290 GLN A CA 1
ATOM 2300 C C . GLN A 1 290 ? 2.318 -10.950 21.177 1.00 90.88 290 GLN A C 1
ATOM 2302 O O . GLN A 1 290 ? 2.582 -11.582 22.203 1.00 90.88 290 GLN A O 1
ATOM 2307 N N . GLN A 1 291 ? 3.275 -10.534 20.339 1.00 90.06 291 GLN A N 1
ATOM 2308 C CA . GLN A 1 291 ? 4.698 -10.778 20.584 1.00 90.06 291 GLN A CA 1
ATOM 2309 C C . GLN A 1 291 ? 5.198 -10.035 21.828 1.00 90.06 291 GLN A C 1
ATOM 2311 O O . GLN A 1 291 ? 5.954 -10.600 22.620 1.00 90.06 291 GLN A O 1
ATOM 2316 N N . ALA A 1 292 ? 4.758 -8.794 22.048 1.00 90.75 292 ALA A N 1
ATOM 2317 C CA . ALA A 1 292 ? 5.127 -8.022 23.230 1.00 90.75 292 ALA A CA 1
ATOM 2318 C C . ALA A 1 292 ? 4.574 -8.635 24.527 1.00 90.75 292 ALA A C 1
ATOM 2320 O O . ALA A 1 292 ? 5.314 -8.759 25.504 1.00 90.75 292 ALA A O 1
ATOM 2321 N N . ALA A 1 293 ? 3.318 -9.088 24.523 1.00 90.31 293 ALA A N 1
ATOM 2322 C CA . ALA A 1 293 ? 2.693 -9.775 25.649 1.00 90.31 293 ALA A CA 1
ATOM 2323 C C . ALA A 1 293 ? 3.389 -11.109 25.955 1.00 90.31 293 ALA A C 1
ATOM 2325 O O . ALA A 1 293 ? 3.698 -11.397 27.112 1.00 90.31 293 ALA A O 1
ATOM 2326 N N . HIS A 1 294 ? 3.712 -11.891 24.921 1.00 88.00 294 HIS A N 1
ATOM 2327 C CA . HIS A 1 294 ? 4.484 -13.124 25.066 1.00 88.00 294 HIS A CA 1
ATOM 2328 C C . HIS A 1 294 ? 5.875 -12.861 25.668 1.00 88.00 294 HIS A C 1
ATOM 2330 O O . HIS A 1 294 ? 6.312 -13.574 26.571 1.00 88.00 294 HIS A O 1
ATOM 2336 N N . ASN A 1 295 ? 6.580 -11.820 25.219 1.00 88.62 295 ASN A N 1
ATOM 2337 C CA . ASN A 1 295 ? 7.882 -11.454 25.781 1.00 88.62 295 ASN A CA 1
ATOM 2338 C C . ASN A 1 295 ? 7.771 -10.999 27.242 1.00 88.62 295 ASN A C 1
ATOM 2340 O O . ASN A 1 295 ? 8.585 -11.415 28.067 1.00 88.62 295 ASN A O 1
ATOM 2344 N N . LYS A 1 296 ? 6.739 -10.215 27.582 1.00 89.81 296 LYS A N 1
ATOM 2345 C CA . LYS A 1 296 ? 6.453 -9.771 28.954 1.00 89.81 296 LYS A CA 1
ATOM 2346 C C . LYS A 1 296 ? 6.183 -10.953 29.886 1.00 89.81 296 LYS A C 1
ATOM 2348 O O . LYS A 1 296 ? 6.768 -11.011 30.964 1.00 89.81 296 LYS A O 1
ATOM 2353 N N . ALA A 1 297 ? 5.387 -11.929 29.446 1.00 90.69 297 ALA A N 1
ATOM 2354 C CA . ALA A 1 297 ? 5.140 -13.166 30.191 1.00 90.69 297 ALA A CA 1
ATOM 2355 C C . ALA A 1 297 ? 6.426 -13.982 30.428 1.00 90.69 297 ALA A C 1
ATOM 2357 O O . ALA A 1 297 ? 6.572 -14.619 31.466 1.00 90.69 297 ALA A O 1
ATOM 2358 N N . ASN A 1 298 ? 7.389 -13.903 29.506 1.00 88.38 298 ASN A N 1
ATOM 2359 C CA . ASN A 1 298 ? 8.710 -14.527 29.621 1.00 88.38 298 ASN A CA 1
ATOM 2360 C C . ASN A 1 298 ? 9.761 -13.641 30.328 1.00 88.38 298 ASN A C 1
ATOM 2362 O O . ASN A 1 298 ? 10.963 -13.874 30.185 1.00 88.38 298 ASN A O 1
ATOM 2366 N N . GLY A 1 299 ? 9.338 -12.603 31.059 1.00 87.81 299 GLY A N 1
ATOM 2367 C CA . GLY A 1 299 ? 10.225 -11.741 31.850 1.00 87.81 299 GLY A CA 1
ATOM 2368 C C . GLY A 1 299 ? 11.016 -10.701 31.047 1.00 87.81 299 GLY A C 1
ATOM 2369 O O . GLY A 1 299 ? 11.993 -10.156 31.553 1.00 87.81 299 GLY A O 1
ATOM 2370 N N . LYS A 1 300 ? 10.624 -10.412 29.799 1.00 86.81 300 LYS A N 1
ATOM 2371 C CA . LYS A 1 300 ? 11.247 -9.396 28.930 1.00 86.81 300 LYS A CA 1
ATOM 2372 C C . LYS A 1 300 ? 10.228 -8.297 28.577 1.00 86.81 300 LYS A C 1
ATOM 2374 O O . LYS A 1 300 ? 9.655 -8.339 27.488 1.00 86.81 300 LYS A O 1
ATOM 2379 N N . PRO A 1 301 ? 9.984 -7.315 29.467 1.00 88.38 301 PRO A N 1
ATOM 2380 C CA . PRO A 1 301 ? 8.931 -6.312 29.280 1.00 88.38 301 PRO A CA 1
ATOM 2381 C C . PRO A 1 301 ? 9.278 -5.217 28.261 1.00 88.38 301 PRO A C 1
ATOM 2383 O O . PRO A 1 301 ? 8.362 -4.613 27.725 1.00 88.38 301 PRO A O 1
ATOM 2386 N N . SER A 1 302 ? 10.553 -5.041 27.893 1.00 87.94 302 SER A N 1
ATOM 2387 C CA . SER A 1 302 ? 11.029 -3.944 27.027 1.00 87.94 302 SER A CA 1
ATOM 2388 C C . SER A 1 302 ? 10.216 -3.723 25.740 1.00 87.94 302 SER A C 1
ATOM 2390 O O . SER A 1 302 ? 10.012 -2.583 25.341 1.00 87.94 302 SER A O 1
ATOM 2392 N N . SER A 1 303 ? 9.721 -4.783 25.088 1.00 87.19 303 SER A N 1
ATOM 2393 C CA . SER A 1 303 ? 8.867 -4.633 23.899 1.00 87.19 303 SER A CA 1
ATOM 2394 C C . SER A 1 303 ? 7.457 -4.128 24.213 1.00 87.19 303 SER A C 1
ATOM 2396 O O . SER A 1 303 ? 6.854 -3.468 23.380 1.00 87.19 303 SER A O 1
ATOM 2398 N N . SER A 1 304 ? 6.920 -4.469 25.386 1.00 88.88 304 SER A N 1
ATOM 2399 C CA . SER A 1 304 ? 5.648 -3.933 25.880 1.00 88.88 304 SER A CA 1
ATOM 2400 C C . SER A 1 304 ? 5.802 -2.467 26.259 1.00 88.88 304 SER A C 1
ATOM 2402 O O . SER A 1 304 ? 4.943 -1.675 25.899 1.00 88.88 304 SER A O 1
ATOM 2404 N N . ASP A 1 305 ? 6.895 -2.123 26.940 1.00 90.00 305 ASP A N 1
ATOM 2405 C CA . ASP A 1 305 ? 7.151 -0.763 27.420 1.00 90.00 305 ASP A CA 1
ATOM 2406 C C . ASP A 1 305 ? 7.326 0.206 26.234 1.00 90.00 305 ASP A C 1
ATOM 2408 O O . ASP A 1 305 ? 6.707 1.262 26.198 1.00 90.00 305 ASP A O 1
ATOM 2412 N N . ALA A 1 306 ? 8.065 -0.204 25.194 1.00 90.38 306 ALA A N 1
ATOM 2413 C CA . ALA A 1 306 ? 8.223 0.587 23.967 1.00 90.38 306 ALA A CA 1
ATOM 2414 C C . ALA A 1 306 ? 6.902 0.797 23.198 1.00 90.38 306 ALA A C 1
ATOM 2416 O O . ALA A 1 306 ? 6.695 1.835 22.571 1.00 90.38 306 ALA A O 1
ATOM 2417 N N . LEU A 1 307 ? 5.992 -0.185 23.219 1.00 91.94 307 LEU A N 1
ATOM 2418 C CA . LEU A 1 307 ? 4.662 -0.015 22.622 1.00 91.94 307 LEU A CA 1
ATOM 2419 C C . LEU A 1 307 ? 3.782 0.910 23.462 1.00 91.94 307 LEU A C 1
ATOM 2421 O O . LEU A 1 307 ? 3.000 1.670 22.900 1.00 91.94 307 LEU A O 1
ATOM 2425 N N . GLU A 1 308 ? 3.889 0.841 24.787 1.00 92.06 308 GLU A N 1
ATOM 2426 C CA . GLU A 1 308 ? 3.184 1.746 25.694 1.00 92.06 308 GLU A CA 1
ATOM 2427 C C . GLU A 1 308 ? 3.614 3.198 25.463 1.00 92.06 308 GLU A C 1
ATOM 2429 O O . GLU A 1 308 ? 2.751 4.055 25.308 1.00 92.06 308 GLU A O 1
ATOM 2434 N N . GLU A 1 309 ? 4.913 3.447 25.291 1.00 92.12 309 GLU A N 1
ATOM 2435 C CA . GLU A 1 309 ? 5.454 4.753 24.894 1.00 92.12 309 GLU A CA 1
ATOM 2436 C C . GLU A 1 309 ? 4.877 5.244 23.554 1.00 92.12 309 GLU A C 1
ATOM 2438 O O . GLU A 1 309 ? 4.431 6.385 23.454 1.00 92.12 309 GLU A O 1
ATOM 2443 N N . CYS A 1 310 ? 4.769 4.374 22.540 1.00 93.25 310 CYS A N 1
ATOM 2444 C CA . CYS A 1 310 ? 4.120 4.742 21.275 1.00 93.25 310 CYS A CA 1
ATOM 2445 C C . CYS A 1 310 ? 2.661 5.186 21.482 1.00 93.25 310 CYS A C 1
ATOM 2447 O O . CYS A 1 310 ? 2.207 6.128 20.838 1.00 93.25 310 CYS A O 1
ATOM 2449 N N . TRP A 1 311 ? 1.916 4.521 22.371 1.00 94.75 311 TRP A N 1
ATOM 2450 C CA . TRP A 1 311 ? 0.530 4.894 22.671 1.00 94.75 311 TRP A CA 1
ATOM 2451 C C . TRP A 1 311 ? 0.419 6.198 23.464 1.00 94.75 311 TRP A C 1
ATOM 2453 O O . TRP A 1 311 ? -0.551 6.925 23.263 1.00 94.75 311 TRP A O 1
ATOM 2463 N N . VAL A 1 312 ? 1.397 6.509 24.318 1.00 94.19 312 VAL A N 1
ATOM 2464 C CA . VAL A 1 312 ? 1.487 7.816 24.984 1.00 94.19 312 VAL A CA 1
ATOM 2465 C C . VAL A 1 312 ? 1.657 8.920 23.942 1.00 94.19 312 VAL A C 1
ATOM 2467 O O . VAL A 1 312 ? 0.860 9.853 23.929 1.00 94.19 312 VAL A O 1
ATOM 2470 N N . ASN A 1 313 ? 2.589 8.760 22.997 1.00 92.88 313 ASN A N 1
ATOM 2471 C CA . ASN A 1 313 ? 2.791 9.734 21.918 1.00 92.88 313 ASN A CA 1
ATOM 2472 C C . ASN A 1 313 ? 1.528 9.897 21.053 1.00 92.88 313 ASN A C 1
ATOM 2474 O O . ASN A 1 313 ? 1.154 11.007 20.687 1.00 92.88 313 ASN A O 1
ATOM 2478 N N . VAL A 1 314 ? 0.821 8.800 20.758 1.00 94.62 314 VAL A N 1
ATOM 2479 C CA . VAL A 1 314 ? -0.472 8.858 20.053 1.00 94.62 314 VAL A CA 1
ATOM 2480 C C . VAL A 1 314 ? -1.502 9.683 20.836 1.00 94.62 314 VAL A C 1
ATOM 2482 O O . VAL A 1 314 ? -2.225 10.479 20.239 1.00 94.62 314 VAL A O 1
ATOM 2485 N N . ASP A 1 315 ? -1.574 9.524 22.158 1.00 94.31 315 ASP A N 1
ATOM 2486 C CA . ASP A 1 315 ? -2.505 10.277 23.005 1.00 94.31 315 ASP A CA 1
ATOM 2487 C C . ASP A 1 315 ? -2.152 11.769 23.100 1.00 94.31 315 ASP A C 1
ATOM 2489 O O . ASP A 1 315 ? -3.057 12.612 23.137 1.00 94.31 315 ASP A O 1
ATOM 2493 N N . GLU A 1 316 ? -0.862 12.105 23.073 1.00 93.19 316 GLU A N 1
ATOM 2494 C CA . GLU A 1 316 ? -0.380 13.486 22.976 1.00 93.19 316 GLU A CA 1
ATOM 2495 C C . GLU A 1 316 ? -0.811 14.129 21.651 1.00 93.19 316 GLU A C 1
ATOM 2497 O O . GLU A 1 316 ? -1.445 15.185 21.671 1.00 93.19 316 GLU A O 1
ATOM 2502 N N . ILE A 1 317 ? -0.598 13.448 20.517 1.00 92.62 317 ILE A N 1
ATOM 2503 C CA . ILE A 1 317 ? -0.996 13.931 19.180 1.00 92.62 317 ILE A CA 1
ATOM 2504 C C . ILE A 1 317 ? -2.521 14.092 19.067 1.00 92.62 317 ILE A C 1
ATOM 2506 O O . ILE A 1 317 ? -3.022 15.050 18.483 1.00 92.62 317 ILE A O 1
ATOM 2510 N N . ILE A 1 318 ? -3.306 13.172 19.638 1.00 93.69 318 ILE A N 1
ATOM 2511 C CA . ILE A 1 318 ? -4.776 13.287 19.653 1.00 93.69 318 ILE A CA 1
ATOM 2512 C C . ILE A 1 318 ? -5.231 14.518 20.452 1.00 93.69 318 ILE A C 1
ATOM 2514 O O . ILE A 1 318 ? -6.242 15.146 20.110 1.00 93.69 318 ILE A O 1
ATOM 2518 N N . SER A 1 319 ? -4.521 14.831 21.535 1.00 92.81 319 SER A N 1
ATOM 2519 C CA . SER A 1 319 ? -4.856 15.930 22.444 1.00 92.81 319 SER A CA 1
ATOM 2520 C C . SER A 1 319 ? -4.407 17.291 21.915 1.00 92.81 319 SER A C 1
ATOM 2522 O O . SER A 1 319 ? -5.011 18.310 22.270 1.00 92.81 319 SER A O 1
ATOM 2524 N N . ASP A 1 320 ? -3.384 17.316 21.062 1.00 90.69 320 ASP A N 1
ATOM 2525 C CA . ASP A 1 320 ? -2.906 18.533 20.428 1.00 90.69 320 ASP A CA 1
ATOM 2526 C C . ASP A 1 320 ? -3.956 19.107 19.464 1.00 90.69 320 ASP A C 1
ATOM 2528 O O . ASP A 1 320 ? -4.496 18.443 18.581 1.00 90.69 320 ASP A O 1
ATOM 2532 N N . LYS A 1 321 ? -4.280 20.388 19.640 1.00 84.50 321 LYS A N 1
ATOM 2533 C CA . LYS A 1 321 ? -5.236 21.094 18.780 1.00 84.50 321 LYS A CA 1
ATOM 2534 C C . LYS A 1 321 ? -4.598 21.608 17.492 1.00 84.50 321 LYS A C 1
ATOM 2536 O O . LYS A 1 321 ? -5.354 21.988 16.597 1.00 84.50 321 LYS A O 1
ATOM 2541 N N . ALA A 1 322 ? -3.267 21.648 17.406 1.00 86.62 322 ALA A N 1
ATOM 2542 C CA . ALA A 1 322 ? -2.559 22.019 16.187 1.00 86.62 322 ALA A CA 1
ATOM 2543 C C . ALA A 1 322 ? -2.667 20.924 15.113 1.00 86.62 322 ALA A C 1
ATOM 2545 O O . ALA A 1 322 ? -2.750 21.241 13.927 1.00 86.62 322 ALA A O 1
ATOM 2546 N N . THR A 1 323 ? -2.763 19.653 15.516 1.00 88.31 323 THR A N 1
ATOM 2547 C CA . THR A 1 323 ? -2.928 18.526 14.594 1.00 88.31 323 THR A CA 1
ATOM 2548 C C . THR A 1 323 ? -4.284 18.558 13.878 1.00 88.31 323 THR A C 1
ATOM 2550 O O . THR A 1 323 ? -5.355 18.744 14.482 1.00 88.31 323 THR A O 1
ATOM 2553 N N . GLY A 1 324 ? -4.260 18.305 12.566 1.00 91.12 324 GLY A N 1
ATOM 2554 C CA . GLY A 1 324 ? -5.453 18.247 11.726 1.00 91.12 324 GLY A CA 1
ATOM 2555 C C . GLY A 1 324 ? -6.509 17.274 12.265 1.00 91.12 324 GLY A C 1
ATOM 2556 O O . GLY A 1 324 ? -6.205 16.174 12.729 1.00 91.12 324 GLY A O 1
ATOM 2557 N N . SER A 1 325 ? -7.790 17.655 12.195 1.00 92.69 325 SER A N 1
ATOM 2558 C CA . SER A 1 325 ? -8.897 16.830 12.711 1.00 92.69 325 SER A CA 1
ATOM 2559 C C . SER A 1 325 ? -8.932 15.432 12.089 1.00 92.69 325 SER A C 1
ATOM 2561 O O . SER A 1 325 ? -9.157 14.461 12.805 1.00 92.69 325 SER A O 1
ATOM 2563 N N . ARG A 1 326 ? -8.646 15.313 10.785 1.00 94.06 326 ARG A N 1
ATOM 2564 C CA . ARG A 1 326 ? -8.538 14.031 10.068 1.00 94.06 326 ARG A CA 1
ATOM 2565 C C . ARG A 1 326 ? -7.550 13.077 10.743 1.00 94.06 326 ARG A C 1
ATOM 2567 O O . ARG A 1 326 ? -7.901 11.926 10.983 1.00 94.06 326 ARG A O 1
ATOM 2574 N N . ILE A 1 327 ? -6.345 13.554 11.055 1.00 94.62 327 ILE A N 1
ATOM 2575 C CA . ILE A 1 327 ? -5.294 12.740 11.673 1.00 94.62 327 ILE A CA 1
ATOM 2576 C C . ILE A 1 327 ? -5.707 12.313 13.079 1.00 94.62 327 ILE A C 1
ATOM 2578 O O . ILE A 1 327 ? -5.627 11.133 13.418 1.00 94.62 327 ILE A O 1
ATOM 2582 N N . ARG A 1 328 ? -6.257 13.243 13.866 1.00 94.56 328 ARG A N 1
ATOM 2583 C CA . ARG A 1 328 ? -6.758 12.942 15.213 1.00 94.56 328 ARG A CA 1
ATOM 2584 C C . ARG A 1 328 ? -7.866 11.890 15.196 1.00 94.56 328 ARG A C 1
ATOM 2586 O O . ARG A 1 328 ? -7.818 10.953 15.986 1.00 94.56 328 ARG A O 1
ATOM 2593 N N . PHE A 1 329 ? -8.830 11.991 14.278 1.00 94.81 329 PHE A N 1
ATOM 2594 C CA . PHE A 1 329 ? -9.885 10.980 14.129 1.00 94.81 329 PHE A CA 1
ATOM 2595 C C . PHE A 1 329 ? -9.340 9.621 13.692 1.00 94.81 329 PHE A C 1
ATOM 2597 O O . PHE A 1 329 ? -9.755 8.600 14.227 1.00 94.81 329 PHE A O 1
ATOM 2604 N N . MET A 1 330 ? -8.372 9.600 12.780 1.00 94.44 330 MET A N 1
ATOM 2605 C CA . MET A 1 330 ? -7.725 8.367 12.342 1.00 94.44 330 MET A CA 1
ATOM 2606 C C . MET A 1 330 ? -6.957 7.670 13.481 1.00 94.44 330 MET A C 1
ATOM 2608 O O . MET A 1 330 ? -7.021 6.448 13.603 1.00 94.44 330 MET A O 1
ATOM 2612 N N . LEU A 1 331 ? -6.269 8.419 14.348 1.00 94.94 331 LEU A N 1
ATOM 2613 C CA . LEU A 1 331 ? -5.610 7.855 15.532 1.00 94.94 331 LEU A CA 1
ATOM 2614 C C . LEU A 1 331 ? -6.617 7.394 16.600 1.00 94.94 331 LEU A C 1
ATOM 2616 O O . LEU A 1 331 ? -6.420 6.352 17.229 1.00 94.94 331 LEU A O 1
ATOM 2620 N N . LEU A 1 332 ? -7.723 8.124 16.778 1.00 94.62 332 LEU A N 1
ATOM 2621 C CA . LEU A 1 332 ? -8.836 7.695 17.632 1.00 94.62 332 LEU A CA 1
ATOM 2622 C C . LEU A 1 332 ? -9.451 6.377 17.137 1.00 94.62 332 LEU A C 1
ATOM 2624 O O . LEU A 1 332 ? -9.681 5.477 17.944 1.00 94.62 332 LEU A O 1
ATOM 2628 N N . ASP A 1 333 ? -9.653 6.233 15.825 1.00 93.62 333 ASP A N 1
ATOM 2629 C CA . ASP A 1 333 ? -10.146 5.002 15.200 1.00 93.62 333 ASP A CA 1
ATOM 2630 C C . ASP A 1 333 ? -9.188 3.825 15.422 1.00 93.62 333 ASP A C 1
ATOM 2632 O O . ASP A 1 333 ? -9.626 2.716 15.743 1.00 93.62 333 ASP A O 1
ATOM 2636 N N . LEU A 1 334 ? -7.879 4.062 15.308 1.00 94.06 334 LEU A N 1
ATOM 2637 C CA . LEU A 1 334 ? -6.856 3.059 15.599 1.00 94.06 334 LEU A CA 1
ATOM 2638 C C . LEU A 1 334 ? -6.904 2.619 17.074 1.00 94.06 334 LEU A C 1
ATOM 2640 O O . LEU A 1 334 ? -6.859 1.422 17.376 1.00 94.06 334 LEU A O 1
ATOM 2644 N N . LYS A 1 335 ? -7.056 3.569 18.006 1.00 93.62 335 LYS A N 1
ATOM 2645 C CA . LYS A 1 335 ? -7.196 3.280 19.442 1.00 93.62 335 LYS A CA 1
ATOM 2646 C C . LYS A 1 335 ? -8.476 2.493 19.739 1.00 93.62 335 LYS A C 1
ATOM 2648 O O . LYS A 1 335 ? -8.450 1.546 20.528 1.00 93.62 335 LYS A O 1
ATOM 2653 N N . GLU A 1 336 ? -9.584 2.834 19.087 1.00 92.69 336 GLU A N 1
ATOM 2654 C CA . GLU A 1 336 ? -10.844 2.092 19.189 1.00 92.69 336 GLU A CA 1
ATOM 2655 C C . GLU A 1 336 ? -10.695 0.657 18.649 1.00 92.69 336 GLU A C 1
ATOM 2657 O O . GLU A 1 336 ? -11.164 -0.298 19.276 1.00 92.69 336 GLU A O 1
ATOM 2662 N N . MET A 1 337 ? -9.998 0.479 17.521 1.00 90.44 337 MET A N 1
ATOM 2663 C CA . MET A 1 337 ? -9.719 -0.836 16.934 1.00 90.44 337 MET A CA 1
ATOM 2664 C C . MET A 1 337 ? -8.923 -1.728 17.894 1.00 90.44 337 MET A C 1
ATOM 2666 O O . MET A 1 337 ? -9.279 -2.895 18.089 1.00 90.44 337 MET A O 1
ATOM 2670 N N . LYS A 1 338 ? -7.897 -1.171 18.549 1.00 90.94 338 LYS A N 1
ATOM 2671 C CA . LYS A 1 338 ? -7.136 -1.855 19.603 1.00 90.94 338 LYS A CA 1
ATOM 2672 C C . LYS A 1 338 ? -8.049 -2.306 20.749 1.00 90.94 338 LYS A C 1
ATOM 2674 O O . LYS A 1 338 ? -8.015 -3.471 21.140 1.00 90.94 338 LYS A O 1
ATOM 2679 N N . GLN A 1 339 ? -8.900 -1.415 21.268 1.00 89.75 339 GLN A N 1
ATOM 2680 C CA . GLN A 1 339 ? -9.809 -1.723 22.386 1.00 89.75 339 GLN A CA 1
ATOM 2681 C C . GLN A 1 339 ? -10.815 -2.832 22.052 1.00 89.75 339 GLN A C 1
ATOM 2683 O O . GLN A 1 339 ? -11.195 -3.609 22.926 1.00 89.75 339 GLN A O 1
ATOM 2688 N N . LYS A 1 340 ? -11.212 -2.945 20.781 1.00 88.75 340 LYS A N 1
ATOM 2689 C CA . LYS A 1 340 ? -12.094 -4.008 20.277 1.00 88.75 340 LYS A CA 1
ATOM 2690 C C . LYS A 1 340 ? -11.355 -5.298 19.899 1.00 88.75 340 LYS A C 1
ATOM 2692 O O . LYS A 1 340 ? -11.950 -6.179 19.284 1.00 88.75 340 LYS A O 1
ATOM 2697 N N . GLY A 1 341 ? -10.077 -5.426 20.258 1.00 83.44 341 GLY A N 1
ATOM 2698 C CA . GLY A 1 341 ? -9.290 -6.636 20.028 1.00 83.44 341 GLY A CA 1
ATOM 2699 C C . GLY A 1 341 ? -8.825 -6.810 18.584 1.00 83.44 341 GLY A C 1
ATOM 2700 O O . GLY A 1 341 ? -8.787 -7.939 18.101 1.00 83.44 341 GLY A O 1
ATOM 2701 N N . TRP A 1 342 ? -8.477 -5.717 17.896 1.00 86.44 342 TRP A N 1
ATOM 2702 C CA . TRP A 1 342 ? -7.915 -5.732 16.535 1.00 86.44 342 TRP A CA 1
ATOM 2703 C C . TRP A 1 342 ? -8.851 -6.296 15.457 1.00 86.44 342 TRP A C 1
ATOM 2705 O O . TRP A 1 342 ? -8.415 -6.812 14.428 1.00 86.44 342 TRP A O 1
ATOM 2715 N N . VAL A 1 343 ? -10.162 -6.190 15.671 1.00 72.81 343 VAL A N 1
ATOM 2716 C CA . VAL A 1 343 ? -11.157 -6.572 14.666 1.00 72.81 343 VAL A CA 1
ATOM 2717 C C . VAL A 1 343 ? -11.419 -5.375 13.757 1.00 72.81 343 VAL A C 1
ATOM 2719 O O . VAL A 1 343 ? -12.081 -4.415 14.155 1.00 72.81 343 VAL A O 1
ATOM 2722 N N . SER A 1 344 ? -10.912 -5.429 12.523 1.00 63.09 344 SER A N 1
ATOM 2723 C CA . SER A 1 344 ? -11.213 -4.396 11.529 1.00 63.09 344 SER A CA 1
ATOM 2724 C C . SER A 1 344 ? -12.718 -4.343 11.240 1.00 63.09 344 SER A C 1
ATOM 2726 O O . SER A 1 344 ? -13.349 -5.367 10.965 1.00 63.09 344 SER A O 1
ATOM 2728 N N . ARG A 1 345 ? -13.293 -3.132 11.252 1.00 55.44 345 ARG A N 1
ATOM 2729 C CA . ARG A 1 345 ? -14.711 -2.879 10.929 1.00 55.44 345 ARG A CA 1
ATOM 2730 C C . ARG A 1 345 ? -15.059 -3.217 9.471 1.00 55.44 345 ARG A C 1
ATOM 2732 O O . ARG A 1 345 ? -16.223 -3.461 9.171 1.00 55.44 345 ARG A O 1
ATOM 2739 N N . ARG A 1 346 ? -14.069 -3.244 8.567 1.00 54.00 346 ARG A N 1
ATOM 2740 C CA . ARG A 1 346 ? -14.226 -3.544 7.132 1.00 54.00 346 ARG A CA 1
ATOM 2741 C C . ARG A 1 346 ? -13.222 -4.613 6.698 1.00 54.00 346 ARG A C 1
ATOM 2743 O O . ARG A 1 346 ? -12.037 -4.522 7.012 1.00 54.00 346 ARG A O 1
ATOM 2750 N N . LYS A 1 347 ? -13.669 -5.620 5.939 1.00 51.81 347 LYS A N 1
ATOM 2751 C CA . LYS A 1 347 ? -12.742 -6.532 5.250 1.00 51.81 347 LYS A CA 1
ATOM 2752 C C . LYS A 1 347 ? -12.027 -5.725 4.168 1.00 51.81 347 LYS A C 1
ATOM 2754 O O . LYS A 1 347 ? -12.680 -5.255 3.245 1.00 51.81 347 LYS A O 1
ATOM 2759 N N . VAL A 1 348 ? -10.713 -5.552 4.292 1.00 56.25 348 VAL A N 1
ATOM 2760 C CA . VAL A 1 348 ? -9.900 -4.968 3.220 1.00 56.25 348 VAL A CA 1
ATOM 2761 C C . VAL A 1 348 ? -9.950 -5.935 2.040 1.00 56.25 348 VAL A C 1
ATOM 2763 O O . VAL A 1 348 ? -9.556 -7.097 2.176 1.00 56.25 348 VAL A O 1
ATOM 2766 N N . GLU A 1 349 ? -10.487 -5.488 0.906 1.00 48.72 349 GLU A N 1
ATOM 2767 C CA . GLU A 1 349 ? -10.527 -6.280 -0.321 1.00 48.72 349 GLU A CA 1
ATOM 2768 C C . GLU A 1 349 ? -9.106 -6.424 -0.872 1.00 48.72 349 GLU A C 1
ATOM 2770 O O . GLU A 1 349 ? -8.597 -5.586 -1.609 1.00 48.72 349 GLU A O 1
ATOM 2775 N N . LYS A 1 350 ? -8.420 -7.488 -0.454 1.00 53.53 350 LYS A N 1
ATOM 2776 C CA . LYS A 1 350 ? -7.152 -7.898 -1.055 1.00 53.53 350 LYS A CA 1
ATOM 2777 C C . LYS A 1 350 ? -7.432 -8.573 -2.395 1.00 53.53 350 LYS A C 1
ATOM 2779 O O . LYS A 1 350 ? -8.379 -9.354 -2.506 1.00 53.53 350 LYS A O 1
ATOM 2784 N N . ALA A 1 351 ? -6.587 -8.310 -3.390 1.00 49.59 351 ALA A N 1
ATOM 2785 C CA . ALA A 1 351 ? -6.641 -9.002 -4.671 1.00 49.59 351 ALA A CA 1
ATOM 2786 C C . ALA A 1 351 ? -6.552 -10.522 -4.435 1.00 49.59 351 ALA A C 1
ATOM 2788 O O . ALA A 1 351 ? -5.565 -11.024 -3.901 1.00 49.59 351 ALA A O 1
ATOM 2789 N N . LYS A 1 352 ? -7.615 -11.252 -4.782 1.00 54.72 352 LYS A N 1
ATOM 2790 C CA . LYS A 1 352 ? -7.681 -12.713 -4.653 1.00 54.72 352 LYS A CA 1
ATOM 2791 C C . LYS A 1 352 ? -7.151 -13.367 -5.920 1.00 54.72 352 LYS A C 1
ATOM 2793 O O . LYS A 1 352 ? -7.350 -12.855 -7.022 1.00 54.72 352 LYS A O 1
ATOM 2798 N N . THR A 1 353 ? -6.517 -14.526 -5.792 1.00 58.12 353 THR A N 1
ATOM 2799 C CA . THR A 1 353 ? -6.191 -15.328 -6.979 1.00 58.12 353 THR A CA 1
ATOM 2800 C C . THR A 1 353 ? -7.470 -15.865 -7.626 1.00 58.12 353 THR A C 1
ATOM 2802 O O . THR A 1 353 ? -8.454 -16.130 -6.938 1.00 58.12 353 THR A O 1
ATOM 2805 N N . LEU A 1 354 ? -7.463 -16.081 -8.946 1.00 51.94 354 LEU A N 1
ATOM 2806 C CA . LEU A 1 354 ? -8.609 -16.663 -9.660 1.00 51.94 354 LEU A CA 1
ATOM 2807 C C . LEU A 1 354 ? -9.047 -18.012 -9.050 1.00 51.94 354 LEU A C 1
ATOM 2809 O O . LEU A 1 354 ? -10.236 -18.294 -8.940 1.00 51.94 354 LEU A O 1
ATOM 2813 N N . ASP A 1 355 ? -8.092 -18.814 -8.575 1.00 59.09 355 ASP A N 1
ATOM 2814 C CA . ASP A 1 355 ? -8.365 -20.082 -7.894 1.00 59.09 355 ASP A CA 1
ATOM 2815 C C . ASP A 1 355 ? -8.950 -19.905 -6.489 1.00 59.09 355 ASP A C 1
ATOM 2817 O O . ASP A 1 355 ? -9.752 -20.728 -6.055 1.00 59.09 355 ASP A O 1
ATOM 2821 N N . GLU A 1 356 ? -8.565 -18.859 -5.755 1.00 65.12 356 GLU A N 1
ATOM 2822 C CA . GLU A 1 356 ? -9.199 -18.508 -4.479 1.00 65.12 356 GLU A CA 1
ATOM 2823 C C . GLU A 1 356 ? -10.610 -17.977 -4.694 1.00 65.12 356 GLU A C 1
ATOM 2825 O O . GLU A 1 356 ? -11.491 -18.332 -3.921 1.00 65.12 356 GLU A O 1
ATOM 2830 N N . ILE A 1 357 ? -10.853 -17.229 -5.775 1.00 59.81 357 ILE A N 1
ATOM 2831 C CA . ILE A 1 357 ? -12.199 -16.816 -6.185 1.00 59.81 357 ILE A CA 1
ATOM 2832 C C . ILE A 1 357 ? -13.046 -18.058 -6.492 1.00 59.81 357 ILE A C 1
ATOM 2834 O O . ILE A 1 357 ? -14.117 -18.217 -5.916 1.00 59.81 357 ILE A O 1
ATOM 2838 N N . HIS A 1 358 ? -12.554 -18.996 -7.309 1.00 62.75 358 HIS A N 1
ATOM 2839 C CA . HIS A 1 358 ? -13.280 -20.235 -7.611 1.00 62.75 358 HIS A CA 1
ATOM 2840 C C . HIS A 1 358 ? -13.460 -21.153 -6.390 1.00 62.75 358 HIS A C 1
ATOM 2842 O O . HIS A 1 358 ? -14.502 -21.792 -6.256 1.00 62.75 358 HIS A O 1
ATOM 2848 N N . ARG A 1 359 ? -12.479 -21.229 -5.477 1.00 60.78 359 ARG A N 1
ATOM 2849 C CA . ARG A 1 359 ? -12.605 -22.005 -4.229 1.00 60.78 359 ARG A CA 1
ATOM 2850 C C . ARG A 1 359 ? -13.555 -21.363 -3.231 1.00 60.78 359 ARG A C 1
ATOM 2852 O O . ARG A 1 359 ? -14.258 -22.100 -2.549 1.00 60.78 359 ARG A O 1
ATOM 2859 N N . ASP A 1 360 ? -13.559 -20.041 -3.114 1.00 64.31 360 ASP A N 1
ATOM 2860 C CA . ASP A 1 360 ? -14.495 -19.327 -2.248 1.00 64.31 360 ASP A CA 1
ATOM 2861 C C . ASP A 1 360 ? -15.922 -19.487 -2.777 1.00 64.31 360 ASP A C 1
ATOM 2863 O O . ASP A 1 360 ? -16.801 -19.831 -1.992 1.00 64.31 360 ASP A O 1
ATOM 2867 N N . VAL A 1 361 ? -16.123 -19.386 -4.097 1.00 63.44 361 VAL A N 1
ATOM 2868 C CA . VAL A 1 361 ? -17.407 -19.681 -4.755 1.00 63.44 361 VAL A CA 1
ATOM 2869 C C . VAL A 1 361 ? -17.832 -21.130 -4.499 1.00 63.44 361 VAL A C 1
ATOM 2871 O O . VAL A 1 361 ? -18.919 -21.362 -3.983 1.00 63.44 361 VAL A O 1
ATOM 2874 N N . ALA A 1 362 ? -16.956 -22.114 -4.727 1.00 66.56 362 ALA A N 1
ATOM 2875 C CA . ALA A 1 362 ? -17.274 -23.523 -4.473 1.00 66.56 362 ALA A CA 1
ATOM 2876 C C . ALA A 1 362 ? -17.541 -23.826 -2.982 1.00 66.56 362 ALA A C 1
ATOM 2878 O O . ALA A 1 362 ? -18.344 -24.696 -2.644 1.00 66.56 362 ALA A O 1
ATOM 2879 N N . ARG A 1 363 ? -16.867 -23.123 -2.061 1.00 69.88 363 ARG A N 1
ATOM 2880 C CA . ARG A 1 363 ? -17.067 -23.261 -0.609 1.00 69.88 363 ARG A CA 1
ATOM 2881 C C . ARG A 1 363 ? -18.367 -22.598 -0.154 1.00 69.88 363 ARG A C 1
ATOM 2883 O O . ARG A 1 363 ? -19.013 -23.130 0.749 1.00 69.88 363 ARG A O 1
ATOM 2890 N N . GLU A 1 364 ? -18.744 -21.469 -0.746 1.00 68.69 364 GLU A N 1
ATOM 2891 C CA . GLU A 1 364 ? -20.050 -20.836 -0.539 1.00 68.69 364 GLU A CA 1
ATOM 2892 C C . GLU A 1 364 ? -21.177 -21.716 -1.091 1.00 68.69 364 GLU A C 1
ATOM 2894 O O . GLU A 1 364 ? -22.134 -21.978 -0.365 1.00 68.69 364 GLU A O 1
ATOM 2899 N N . GLU A 1 365 ? -21.021 -22.289 -2.287 1.00 66.56 365 GLU A N 1
ATOM 2900 C CA . GLU A 1 365 ? -21.966 -23.255 -2.867 1.00 66.56 365 GLU A CA 1
ATOM 2901 C C . GLU A 1 365 ? -22.118 -24.513 -1.993 1.00 66.56 365 GLU A C 1
ATOM 2903 O O . GLU A 1 365 ? -23.233 -24.962 -1.720 1.00 66.56 365 GLU A O 1
ATOM 2908 N N . ALA A 1 366 ? -21.015 -25.056 -1.466 1.00 62.62 366 ALA A N 1
ATOM 2909 C CA . ALA A 1 366 ? -21.051 -26.211 -0.567 1.00 62.62 366 ALA A CA 1
ATOM 2910 C C . ALA A 1 366 ? -21.695 -25.892 0.797 1.00 62.62 366 ALA A C 1
ATOM 2912 O O . ALA A 1 366 ? -22.424 -26.720 1.347 1.00 62.62 366 ALA A O 1
ATOM 2913 N N . ARG A 1 367 ? -21.459 -24.694 1.353 1.00 63.25 367 ARG A N 1
ATOM 2914 C CA . ARG A 1 367 ? -22.093 -24.245 2.607 1.00 63.25 367 ARG A CA 1
ATOM 2915 C C . ARG A 1 367 ? -23.583 -23.966 2.431 1.00 63.25 367 ARG A C 1
ATOM 2917 O O . ARG A 1 367 ? -24.355 -24.314 3.323 1.00 63.25 367 ARG A O 1
ATOM 2924 N N . ALA A 1 368 ? -23.986 -23.422 1.286 1.00 60.12 368 ALA A N 1
ATOM 2925 C CA . ALA A 1 368 ? -25.390 -23.266 0.919 1.00 60.12 368 ALA A CA 1
ATOM 2926 C C . ALA A 1 368 ? -26.097 -24.625 0.750 1.00 60.12 368 ALA A C 1
ATOM 2928 O O . ALA A 1 368 ? -27.273 -24.753 1.077 1.00 60.12 368 ALA A O 1
ATOM 2929 N N . GLY A 1 369 ? -25.375 -25.667 0.320 1.00 53.12 369 GLY A N 1
ATOM 2930 C CA . GLY A 1 369 ? -25.903 -27.033 0.236 1.00 53.12 369 GLY A CA 1
ATOM 2931 C C . GLY A 1 369 ? -26.063 -27.753 1.584 1.00 53.12 369 GLY A C 1
ATOM 2932 O O . GLY A 1 369 ? -26.885 -28.660 1.697 1.00 53.12 369 GLY A O 1
ATOM 2933 N N . GLN A 1 370 ? -25.306 -27.370 2.620 1.00 48.25 370 GLN A N 1
ATOM 2934 C CA . GLN A 1 370 ? -25.273 -28.091 3.903 1.00 48.25 370 GLN A CA 1
ATOM 2935 C C . GLN A 1 370 ? -26.212 -27.505 4.977 1.00 48.25 370 GLN A C 1
ATOM 2937 O O . GLN A 1 370 ? -26.559 -28.202 5.932 1.00 48.25 370 GLN A O 1
ATOM 2942 N N . SER A 1 371 ? -26.676 -26.260 4.819 1.00 42.56 371 SER A N 1
ATOM 2943 C CA . SER A 1 371 ? -27.623 -25.608 5.740 1.00 42.56 371 SER A CA 1
ATOM 2944 C C . SER A 1 371 ? -29.089 -26.031 5.544 1.00 42.56 371 SER A C 1
ATOM 2946 O O . SER A 1 371 ? -29.917 -25.770 6.413 1.00 42.56 371 SER A O 1
ATOM 2948 N N . GLY A 1 372 ? -29.421 -26.748 4.463 1.00 45.88 372 GLY A N 1
ATOM 2949 C CA . GLY A 1 372 ? -30.782 -27.234 4.181 1.00 45.88 372 GLY A CA 1
ATOM 2950 C C . GLY A 1 372 ? -31.195 -28.522 4.909 1.00 45.88 372 GLY A C 1
ATOM 2951 O O . GLY A 1 372 ? -32.291 -29.026 4.679 1.00 45.88 372 GLY A O 1
ATOM 2952 N N . GLY A 1 373 ? -30.336 -29.092 5.761 1.00 42.31 373 GLY A N 1
ATOM 2953 C CA . GLY A 1 373 ? -30.497 -30.471 6.226 1.00 42.31 373 GLY A CA 1
ATOM 2954 C C . GLY A 1 373 ? -30.215 -30.705 7.703 1.00 42.31 373 GLY A C 1
ATOM 2955 O O . GLY A 1 373 ? -29.467 -31.628 8.008 1.00 42.31 373 GLY A O 1
ATOM 2956 N N . ARG A 1 374 ? -30.770 -29.907 8.628 1.00 39.50 374 ARG A N 1
ATOM 2957 C CA . ARG A 1 374 ? -30.937 -30.322 10.041 1.00 39.50 374 ARG A CA 1
ATOM 2958 C C . ARG A 1 374 ? -31.748 -29.319 10.869 1.00 39.50 374 ARG A C 1
ATOM 2960 O O . ARG A 1 374 ? -31.192 -28.396 11.447 1.00 39.50 374 ARG A O 1
ATOM 2967 N N . SER A 1 375 ? -33.053 -29.567 11.003 1.00 31.67 375 SER A N 1
ATOM 2968 C CA . SER A 1 375 ? -33.808 -29.228 12.217 1.00 31.67 375 SER A CA 1
ATOM 2969 C C . SER A 1 375 ? -35.137 -29.994 12.287 1.00 31.67 375 SER A C 1
ATOM 2971 O O . SER A 1 375 ? -35.960 -29.890 11.385 1.00 31.67 375 SER A O 1
ATOM 2973 N N . GLY A 1 376 ? -35.335 -30.737 13.383 1.00 31.16 376 GLY A N 1
ATOM 2974 C CA . GLY A 1 376 ? -36.604 -30.686 14.122 1.00 31.16 376 GLY A CA 1
ATOM 2975 C C . GLY A 1 376 ? -37.735 -31.668 13.792 1.00 31.16 376 GLY A C 1
ATOM 2976 O O . GLY A 1 376 ? -38.790 -31.253 13.343 1.00 31.16 376 GLY A O 1
ATOM 2977 N N . GLY A 1 377 ? -37.516 -32.947 14.107 1.00 28.73 377 GLY A N 1
ATOM 2978 C CA . GLY A 1 377 ? -38.415 -33.872 14.824 1.00 28.73 377 GLY A CA 1
ATOM 2979 C C . GLY A 1 377 ? -39.947 -33.692 14.879 1.00 28.73 377 GLY A C 1
ATOM 2980 O O . GLY A 1 377 ? -40.455 -32.693 15.370 1.00 28.73 377 GLY A O 1
ATOM 2981 N N . GLY A 1 378 ? -40.642 -34.817 14.656 1.00 26.91 378 GLY A N 1
ATOM 2982 C CA . GLY A 1 378 ? -41.690 -35.278 15.579 1.00 26.91 378 GLY A CA 1
ATOM 2983 C C . GLY A 1 378 ? -43.024 -35.702 14.958 1.00 26.91 378 GLY A C 1
ATOM 2984 O O . GLY A 1 378 ? -43.767 -34.870 14.460 1.00 26.91 378 GLY A O 1
ATOM 2985 N N . GLY A 1 379 ? -43.389 -36.982 15.131 1.00 27.30 379 GLY A N 1
ATOM 2986 C CA . GLY A 1 379 ? -44.798 -37.354 15.328 1.00 27.30 379 GLY A CA 1
ATOM 2987 C C . GLY A 1 379 ? -45.449 -38.322 14.336 1.00 27.30 379 GLY A C 1
ATOM 2988 O O . GLY A 1 379 ? -46.180 -37.907 13.456 1.00 27.30 379 GLY A O 1
ATOM 2989 N N . SER A 1 380 ? -45.298 -39.618 14.625 1.00 31.20 380 SER A N 1
ATOM 2990 C CA . SER A 1 380 ? -46.376 -40.620 14.723 1.00 31.20 380 SER A CA 1
ATOM 2991 C C . SER A 1 380 ? -47.335 -40.941 13.558 1.00 31.20 380 SER A C 1
ATOM 2993 O O . SER A 1 380 ? -48.187 -40.155 13.170 1.00 31.20 380 SER A O 1
ATOM 2995 N N . ARG A 1 381 ? -47.367 -42.262 13.314 1.00 32.50 381 ARG A N 1
ATOM 2996 C CA . ARG A 1 381 ? -48.535 -43.130 13.055 1.00 32.50 381 ARG A CA 1
ATOM 2997 C C . ARG A 1 381 ? -49.076 -43.205 11.625 1.00 32.50 381 ARG A C 1
ATOM 2999 O O . ARG A 1 381 ? -50.021 -42.525 11.261 1.00 32.50 381 ARG A O 1
ATOM 3006 N N . GLY A 1 382 ? -48.651 -44.284 10.969 1.00 29.11 382 GLY A N 1
ATOM 3007 C CA . GLY A 1 382 ? -49.579 -45.390 10.729 1.00 29.11 382 GLY A CA 1
ATOM 3008 C C . GLY A 1 382 ? -50.002 -45.601 9.280 1.00 29.11 382 GLY A C 1
ATOM 3009 O O . GLY A 1 382 ? -50.526 -44.702 8.640 1.00 29.11 382 GLY A O 1
ATOM 3010 N N . GLY A 1 383 ? -49.885 -46.854 8.835 1.00 29.64 383 GLY A N 1
ATOM 3011 C CA . GLY A 1 383 ? -50.837 -47.414 7.878 1.00 29.64 383 GLY A CA 1
ATOM 3012 C C . GLY A 1 383 ? -50.271 -47.817 6.522 1.00 29.64 383 GLY A C 1
ATOM 3013 O O . GLY A 1 383 ? -50.360 -47.066 5.566 1.00 29.64 383 GLY A O 1
ATOM 3014 N N . ASN A 1 384 ? -49.789 -49.059 6.475 1.00 31.89 384 ASN A N 1
ATOM 3015 C CA . ASN A 1 384 ? -50.156 -50.100 5.511 1.00 31.89 384 ASN A CA 1
ATOM 3016 C C . ASN A 1 384 ? -50.117 -49.852 3.991 1.00 31.89 384 ASN A C 1
ATOM 3018 O O . ASN A 1 384 ? -50.890 -49.088 3.430 1.00 31.89 384 ASN A O 1
ATOM 3022 N N . ASN A 1 385 ? -49.356 -50.754 3.358 1.00 33.12 385 ASN A N 1
ATOM 3023 C CA . ASN A 1 385 ? -49.729 -51.589 2.213 1.00 33.12 385 ASN A CA 1
ATOM 3024 C C . ASN A 1 385 ? -50.444 -50.919 1.031 1.00 33.12 385 ASN A C 1
ATOM 3026 O O . ASN A 1 385 ? -51.659 -50.752 1.041 1.00 33.12 385 ASN A O 1
ATOM 3030 N N . ASN A 1 386 ? -49.750 -50.871 -0.106 1.00 32.88 386 ASN A N 1
ATOM 3031 C CA . ASN A 1 386 ? -50.018 -51.925 -1.080 1.00 32.88 386 ASN A CA 1
ATOM 3032 C C . ASN A 1 386 ? -48.863 -52.144 -2.056 1.00 32.88 386 ASN A C 1
ATOM 3034 O O . ASN A 1 386 ? -48.415 -51.241 -2.758 1.00 32.88 386 ASN A O 1
ATOM 3038 N N . ASN A 1 387 ? -48.445 -53.407 -2.092 1.00 35.03 387 ASN A N 1
ATOM 3039 C CA . ASN A 1 387 ? -47.787 -54.049 -3.214 1.00 35.03 387 ASN A CA 1
ATOM 3040 C C . ASN A 1 387 ? -48.581 -53.807 -4.501 1.00 35.03 387 ASN A C 1
ATOM 3042 O O . ASN A 1 387 ? -49.784 -54.060 -4.535 1.00 35.03 387 ASN A O 1
ATOM 3046 N N . ASN A 1 388 ? -47.879 -53.495 -5.587 1.00 33.56 388 ASN A N 1
ATOM 3047 C CA . ASN A 1 388 ? -48.100 -54.264 -6.802 1.00 33.56 388 ASN A CA 1
ATOM 3048 C C . ASN A 1 388 ? -46.815 -54.361 -7.630 1.00 33.56 388 ASN A C 1
ATOM 3050 O O . ASN A 1 388 ? -46.395 -53.423 -8.304 1.00 33.56 388 ASN A O 1
ATOM 3054 N N . ASN A 1 389 ? -46.216 -55.549 -7.553 1.00 35.53 389 ASN A N 1
ATOM 3055 C CA . ASN A 1 389 ? -45.406 -56.138 -8.609 1.00 35.53 389 ASN A CA 1
ATOM 3056 C C . ASN A 1 389 ? -46.227 -56.174 -9.906 1.00 35.53 389 ASN A C 1
ATOM 3058 O O . ASN A 1 389 ? -47.345 -56.681 -9.885 1.00 35.53 389 ASN A O 1
ATOM 3062 N N . ASN A 1 390 ? -45.661 -55.765 -11.043 1.00 35.44 390 ASN A N 1
ATOM 3063 C CA . ASN A 1 390 ? -45.135 -56.748 -11.996 1.00 35.44 390 ASN A CA 1
ATOM 3064 C C . ASN A 1 390 ? -44.535 -56.131 -13.268 1.00 35.44 390 ASN A C 1
ATOM 3066 O O . ASN A 1 390 ? -45.062 -55.185 -13.842 1.00 35.44 390 ASN A O 1
ATOM 3070 N N . ASN A 1 391 ? -43.517 -56.855 -13.740 1.00 33.78 391 ASN A N 1
ATOM 3071 C CA . ASN A 1 391 ? -43.040 -57.019 -15.115 1.00 33.78 391 ASN A CA 1
ATOM 3072 C C . ASN A 1 391 ? -42.118 -55.972 -15.758 1.00 33.78 391 ASN A C 1
ATOM 3074 O O . ASN A 1 391 ? -42.521 -55.109 -16.529 1.00 33.78 391 ASN A O 1
ATOM 3078 N N . ASN A 1 392 ? -40.819 -56.210 -15.547 1.00 40.09 392 ASN A N 1
ATOM 3079 C CA . ASN A 1 392 ? -39.874 -56.698 -16.566 1.00 40.09 392 ASN A CA 1
ATOM 3080 C C . ASN A 1 392 ? -40.298 -56.569 -18.046 1.00 40.09 392 ASN A C 1
ATOM 3082 O O . ASN A 1 392 ? -41.045 -57.407 -18.548 1.00 40.09 392 ASN A O 1
ATOM 3086 N N . ASN A 1 393 ? -39.632 -55.669 -18.781 1.00 34.84 393 ASN A N 1
ATOM 3087 C CA . ASN A 1 393 ? -38.823 -56.078 -19.934 1.00 34.84 393 ASN A CA 1
ATOM 3088 C C . ASN A 1 393 ? -37.718 -55.047 -20.258 1.00 34.84 393 ASN A C 1
ATOM 3090 O O . ASN A 1 393 ? -37.958 -53.849 -20.346 1.00 34.84 393 ASN A O 1
ATOM 3094 N N . ARG A 1 394 ? -36.494 -55.566 -20.398 1.00 29.78 394 ARG A N 1
ATOM 3095 C CA . ARG A 1 394 ? -35.220 -54.942 -20.834 1.00 29.78 394 ARG A CA 1
ATOM 3096 C C . ARG A 1 394 ? -35.304 -54.388 -22.289 1.00 29.78 394 ARG A C 1
ATOM 3098 O O . ARG A 1 394 ? -36.271 -54.744 -22.955 1.00 29.78 394 ARG A O 1
ATOM 3105 N N . PRO A 1 395 ? -34.302 -53.651 -22.850 1.00 39.16 395 PRO A N 1
ATOM 3106 C CA . PRO A 1 395 ? -32.877 -53.661 -22.490 1.00 39.16 395 PRO A CA 1
ATOM 3107 C C . PRO A 1 395 ? -32.148 -52.303 -22.406 1.00 39.16 395 PRO A C 1
ATOM 3109 O O . PRO A 1 395 ? -32.620 -51.250 -22.814 1.00 39.16 395 PRO A O 1
ATOM 3112 N N . ALA A 1 396 ? -30.938 -52.400 -21.856 1.00 40.09 396 ALA A N 1
ATOM 3113 C CA . ALA A 1 396 ? -29.926 -51.365 -21.731 1.00 40.09 396 ALA A CA 1
ATOM 3114 C C . ALA A 1 396 ? -29.274 -50.984 -23.074 1.00 40.09 396 ALA A C 1
ATOM 3116 O O . ALA A 1 396 ? -28.954 -51.857 -23.877 1.00 40.09 396 ALA A O 1
ATOM 3117 N N . MET A 1 397 ? -28.975 -49.693 -23.241 1.00 30.73 397 MET A N 1
ATOM 3118 C CA . MET A 1 397 ? -27.935 -49.158 -24.130 1.00 30.73 397 MET A CA 1
ATOM 3119 C C . MET A 1 397 ? -27.591 -47.759 -23.589 1.00 30.73 397 MET A C 1
ATOM 3121 O O . MET A 1 397 ? -28.467 -46.915 -23.466 1.00 30.73 397 MET A O 1
ATOM 3125 N N . GLY A 1 398 ? -26.419 -47.547 -22.993 1.00 29.08 398 GLY A N 1
ATOM 3126 C CA . GLY A 1 398 ? -25.241 -47.078 -23.722 1.00 29.08 398 GLY A CA 1
ATOM 3127 C C . GLY A 1 398 ? -24.826 -45.708 -23.174 1.00 29.08 398 GLY A C 1
ATOM 3128 O O . GLY A 1 398 ? -25.249 -44.675 -23.675 1.00 29.08 398 GLY A O 1
ATOM 3129 N N . GLN A 1 399 ? -24.043 -45.718 -22.095 1.00 33.25 399 GLN A N 1
ATOM 3130 C CA . GLN A 1 399 ? -23.478 -44.540 -21.438 1.00 33.25 399 GLN A CA 1
ATOM 3131 C C . GLN A 1 399 ? -22.371 -43.952 -22.334 1.00 33.25 399 GLN A C 1
ATOM 3133 O O . GLN A 1 399 ? -21.339 -44.586 -22.538 1.00 33.25 399 GLN A O 1
ATOM 3138 N N . GLY A 1 400 ? -22.605 -42.770 -22.909 1.00 28.47 400 GLY A N 1
ATOM 3139 C CA . GLY A 1 400 ? -21.617 -42.004 -23.673 1.00 28.47 400 GLY A CA 1
ATOM 3140 C C . GLY A 1 400 ? -21.090 -40.836 -22.844 1.00 28.47 400 GLY A C 1
ATOM 3141 O O . GLY A 1 400 ? -21.751 -39.810 -22.726 1.00 28.47 400 GLY A O 1
ATOM 3142 N N . ASP A 1 401 ? -19.912 -41.020 -22.255 1.00 32.69 401 ASP A N 1
ATOM 3143 C CA . ASP A 1 401 ? -19.190 -40.041 -21.441 1.00 32.69 401 ASP A CA 1
ATOM 3144 C C . ASP A 1 401 ? -18.503 -38.997 -22.350 1.00 32.69 401 ASP A C 1
ATOM 3146 O O . ASP A 1 401 ? -17.531 -39.292 -23.052 1.00 32.69 401 ASP A O 1
ATOM 3150 N N . ALA A 1 402 ? -19.039 -37.773 -22.397 1.00 33.53 402 ALA A N 1
ATOM 3151 C CA . ALA A 1 402 ? -18.465 -36.666 -23.158 1.00 33.53 402 ALA A CA 1
ATOM 3152 C C . ALA A 1 402 ? -17.394 -35.943 -22.325 1.00 33.53 402 ALA A C 1
ATOM 3154 O O . ALA A 1 402 ? -17.652 -35.003 -21.571 1.00 33.53 402 ALA A O 1
ATOM 3155 N N . ARG A 1 403 ? -16.155 -36.399 -22.513 1.00 34.16 403 ARG A N 1
ATOM 3156 C CA . ARG A 1 403 ? -14.899 -35.827 -22.014 1.00 34.16 403 ARG A CA 1
ATOM 3157 C C . ARG A 1 403 ? -14.796 -34.327 -22.361 1.00 34.16 403 ARG A C 1
ATOM 3159 O O . ARG A 1 403 ? -14.512 -33.970 -23.503 1.00 34.16 403 ARG A O 1
ATOM 3166 N N . LYS A 1 404 ? -14.982 -33.440 -21.375 1.00 39.12 404 LYS A N 1
ATOM 3167 C CA . LYS A 1 404 ? -14.669 -32.000 -21.488 1.00 39.12 404 LYS A CA 1
ATOM 3168 C C . LYS A 1 404 ? -13.164 -31.829 -21.747 1.00 39.12 404 LYS A C 1
ATOM 3170 O O . LYS A 1 404 ? -12.350 -32.160 -20.886 1.00 39.12 404 LYS A O 1
ATOM 3175 N N . GLN A 1 405 ? -12.784 -31.344 -22.931 1.00 37.88 405 GLN A N 1
ATOM 3176 C CA . GLN A 1 405 ? -11.390 -31.016 -23.246 1.00 37.88 405 GLN A CA 1
ATOM 3177 C C . GLN A 1 405 ? -10.968 -29.715 -22.545 1.00 37.88 405 GLN A C 1
ATOM 3179 O O . GLN A 1 405 ? -11.719 -28.742 -22.516 1.00 37.88 405 GLN A O 1
ATOM 3184 N N . ARG A 1 406 ? -9.759 -29.712 -21.967 1.00 38.34 406 ARG A N 1
ATOM 3185 C CA . ARG A 1 406 ? -9.113 -28.531 -21.371 1.00 38.34 406 ARG A CA 1
ATOM 3186 C C . ARG A 1 406 ? -8.573 -27.592 -22.468 1.00 38.34 406 ARG A C 1
ATOM 3188 O O . ARG A 1 406 ? -8.125 -28.102 -23.494 1.00 38.34 406 ARG A O 1
ATOM 3195 N N . PRO A 1 407 ? -8.537 -26.263 -22.245 1.00 46.25 407 PRO A N 1
ATOM 3196 C CA . PRO A 1 407 ? -7.879 -25.323 -23.156 1.00 46.25 407 PRO A CA 1
ATOM 3197 C C . PRO A 1 407 ? -6.376 -25.611 -23.245 1.00 46.25 407 PRO A C 1
ATOM 3199 O O . PRO A 1 407 ? -5.751 -25.925 -22.228 1.00 46.25 407 PRO A O 1
ATOM 3202 N N . GLN A 1 408 ? -5.789 -25.491 -24.439 1.00 44.22 408 GLN A N 1
ATOM 3203 C CA . GLN A 1 408 ? -4.333 -25.494 -24.579 1.00 44.22 408 GLN A CA 1
ATOM 3204 C C . GLN A 1 408 ? -3.758 -24.163 -24.083 1.00 44.22 408 GLN A C 1
ATOM 3206 O O . GLN A 1 408 ? -4.283 -23.091 -24.378 1.00 44.22 408 GLN A O 1
ATOM 3211 N N . VAL A 1 409 ? -2.688 -24.273 -23.302 1.00 49.22 409 VAL A N 1
ATOM 3212 C CA . VAL A 1 409 ? -1.946 -23.175 -22.681 1.00 49.22 409 VAL A CA 1
ATOM 3213 C C . VAL A 1 409 ? -0.551 -23.184 -23.298 1.00 49.22 409 VAL A C 1
ATOM 3215 O O . VAL A 1 409 ? 0.032 -24.261 -23.449 1.00 49.22 409 VAL A O 1
ATOM 3218 N N . ASP A 1 410 ? -0.037 -22.020 -23.685 1.00 58.72 410 ASP A N 1
ATOM 3219 C CA . ASP A 1 410 ? 1.316 -21.904 -24.235 1.00 58.72 410 ASP A CA 1
ATOM 3220 C C . ASP A 1 410 ? 2.409 -22.064 -23.155 1.00 58.72 410 ASP A C 1
ATOM 3222 O O . ASP A 1 410 ? 2.134 -22.189 -21.956 1.00 58.72 410 ASP A O 1
ATOM 3226 N N . SER A 1 411 ? 3.680 -22.077 -23.575 1.00 45.28 411 SER A N 1
ATOM 3227 C CA . SER A 1 411 ? 4.842 -22.204 -22.676 1.00 45.28 411 SER A CA 1
ATOM 3228 C C . SER A 1 411 ? 4.898 -21.109 -21.603 1.00 45.28 411 SER A C 1
ATOM 3230 O O . SER A 1 411 ? 5.448 -21.317 -20.515 1.00 45.28 411 SER A O 1
ATOM 3232 N N . ASP A 1 412 ? 4.254 -19.970 -21.858 1.00 56.06 412 ASP A N 1
ATOM 3233 C CA . ASP A 1 412 ? 4.226 -18.806 -20.981 1.00 56.06 412 ASP A CA 1
ATOM 3234 C C . ASP A 1 412 ? 3.012 -18.775 -20.045 1.00 56.06 412 ASP A C 1
ATOM 3236 O O . ASP A 1 412 ? 3.032 -18.037 -19.059 1.00 56.06 412 ASP A O 1
ATOM 3240 N N . GLY A 1 413 ? 2.088 -19.731 -20.158 1.00 48.12 413 GLY A N 1
ATOM 3241 C CA . GLY A 1 413 ? 0.960 -19.874 -19.236 1.00 48.12 413 GLY A CA 1
ATOM 3242 C C . GLY A 1 413 ? -0.275 -19.083 -19.663 1.00 48.12 413 GLY A C 1
ATOM 3243 O O . GLY A 1 413 ? -1.202 -18.941 -18.866 1.00 48.12 413 GLY A O 1
ATOM 3244 N N . TRP A 1 414 ? -0.295 -18.575 -20.895 1.00 45.88 414 TRP A N 1
ATOM 3245 C CA . TRP A 1 414 ? -1.418 -17.856 -21.475 1.00 45.88 414 TRP A CA 1
ATOM 3246 C C . TRP A 1 414 ? -2.330 -18.813 -22.248 1.00 45.88 414 TRP A C 1
ATOM 3248 O O . TRP A 1 414 ? -1.887 -19.673 -23.011 1.00 45.88 414 TRP A O 1
ATOM 3258 N N . ALA A 1 415 ? -3.639 -18.679 -22.029 1.00 51.88 415 ALA A N 1
ATOM 3259 C CA . ALA A 1 415 ? -4.652 -19.428 -22.762 1.00 51.88 415 ALA A CA 1
ATOM 3260 C C . ALA A 1 415 ? -5.056 -18.644 -24.016 1.00 51.88 415 ALA A C 1
ATOM 3262 O O . ALA A 1 415 ? -5.592 -17.538 -23.920 1.00 51.88 415 ALA A O 1
ATOM 3263 N N . THR A 1 416 ? -4.811 -19.207 -25.198 1.00 49.00 416 THR A N 1
ATOM 3264 C CA . THR A 1 416 ? -5.228 -18.598 -26.467 1.00 49.00 416 THR A CA 1
ATOM 3265 C C . THR A 1 416 ? -6.674 -18.994 -26.779 1.00 49.00 416 THR A C 1
ATOM 3267 O O . THR A 1 416 ? -7.010 -20.177 -26.821 1.00 49.00 416 THR A O 1
ATOM 3270 N N . VAL A 1 417 ? -7.555 -18.019 -27.012 1.00 42.47 417 VAL A N 1
ATOM 3271 C CA . VAL A 1 417 ? -8.930 -18.284 -27.468 1.00 42.47 417 VAL A CA 1
ATOM 3272 C C . VAL A 1 417 ? -8.901 -18.578 -28.969 1.00 42.47 417 VAL A C 1
ATOM 3274 O O . VAL A 1 417 ? -8.549 -17.709 -29.768 1.00 42.47 417 VAL A O 1
ATOM 3277 N N . ASN A 1 418 ? -9.283 -19.795 -29.366 1.00 39.00 418 ASN A N 1
ATOM 3278 C CA . ASN A 1 418 ? -9.455 -20.143 -30.778 1.00 39.00 418 ASN A CA 1
ATOM 3279 C C . ASN A 1 418 ? -10.538 -19.252 -31.409 1.00 39.00 418 ASN A C 1
ATOM 3281 O O . ASN A 1 418 ? -11.699 -19.289 -31.002 1.00 39.00 418 ASN A O 1
ATOM 3285 N N . LYS A 1 419 ? -10.172 -18.480 -32.439 1.00 33.78 419 LYS A N 1
ATOM 3286 C CA . LYS A 1 419 ? -11.140 -17.782 -33.297 1.00 33.78 419 LYS A CA 1
ATOM 3287 C C . LYS A 1 419 ? -11.941 -18.821 -34.096 1.00 33.78 419 LYS A C 1
ATOM 3289 O O . LYS A 1 419 ? -11.322 -19.693 -34.708 1.00 33.78 419 LYS A O 1
ATOM 3294 N N . PRO A 1 420 ? -13.283 -18.752 -34.143 1.00 35.91 420 PRO A N 1
ATOM 3295 C CA . PRO A 1 420 ? -14.051 -19.663 -34.977 1.00 35.91 420 PRO A CA 1
ATOM 3296 C C . PRO A 1 420 ? -13.802 -19.346 -36.457 1.00 35.91 420 PRO A C 1
ATOM 3298 O O . PRO A 1 420 ? -13.992 -18.218 -36.913 1.00 35.91 420 PRO A O 1
ATOM 3301 N N . ALA A 1 421 ? -13.359 -20.357 -37.204 1.00 32.53 421 ALA A N 1
ATOM 3302 C CA . ALA A 1 421 ? -13.265 -20.309 -38.656 1.00 32.53 421 ALA A CA 1
ATOM 3303 C C . ALA A 1 421 ? -14.665 -20.116 -39.267 1.00 32.53 421 ALA A C 1
ATOM 3305 O O . ALA A 1 421 ? -15.630 -20.769 -38.861 1.00 32.53 421 ALA A O 1
ATOM 3306 N N . GLY A 1 422 ? -14.766 -19.204 -40.237 1.00 32.34 422 GLY A N 1
ATOM 3307 C CA . GLY A 1 422 ? -16.007 -18.869 -40.929 1.00 32.34 422 GLY A CA 1
ATOM 3308 C C . GLY A 1 422 ? -16.659 -20.081 -41.598 1.00 32.34 422 GLY A C 1
ATOM 3309 O O . GLY A 1 422 ? -15.993 -20.896 -42.237 1.00 32.34 422 GLY A O 1
ATOM 3310 N N . ARG A 1 423 ? -17.983 -20.191 -41.463 1.00 31.84 423 ARG A N 1
ATOM 3311 C CA . ARG A 1 423 ? -18.796 -21.166 -42.199 1.00 31.84 423 ARG A CA 1
ATOM 3312 C C . ARG A 1 423 ? -19.215 -20.583 -43.554 1.00 31.84 423 ARG A C 1
ATOM 3314 O O . ARG A 1 423 ? -19.667 -19.438 -43.585 1.00 31.84 423 ARG A O 1
ATOM 3321 N N . PRO A 1 424 ? -19.131 -21.348 -44.656 1.00 31.34 424 PRO A N 1
ATOM 3322 C CA . PRO A 1 424 ? -19.629 -20.908 -45.948 1.00 31.34 424 PRO A CA 1
ATOM 3323 C C . PRO A 1 424 ? -21.155 -21.054 -46.039 1.00 31.34 424 PRO A C 1
ATOM 3325 O O . PRO A 1 424 ? -21.762 -21.947 -45.446 1.00 31.34 424 PRO A O 1
ATOM 3328 N N . SER A 1 425 ? -21.740 -20.147 -46.819 1.00 32.88 425 SER A N 1
ATOM 3329 C CA . SER A 1 425 ? -23.146 -20.076 -47.223 1.00 32.88 425 SER A CA 1
ATOM 3330 C C . SER A 1 425 ? -23.640 -21.367 -47.887 1.00 32.88 425 SER A C 1
ATOM 3332 O O . SER A 1 425 ? -22.921 -21.963 -48.694 1.00 32.88 425 SER A O 1
ATOM 3334 N N . ARG A 1 426 ? -24.896 -21.762 -47.624 1.00 28.81 426 ARG A N 1
ATOM 3335 C CA . ARG A 1 426 ? -25.625 -22.649 -48.537 1.00 28.81 426 ARG A CA 1
ATOM 3336 C C . ARG A 1 426 ? -27.097 -22.274 -48.681 1.00 28.81 426 ARG A C 1
ATOM 3338 O O . ARG A 1 426 ? -27.791 -21.962 -47.721 1.00 28.81 426 ARG A O 1
ATOM 3345 N N . GLN A 1 427 ? -27.479 -22.319 -49.949 1.00 30.12 427 GLN A N 1
ATOM 3346 C CA . GLN A 1 427 ? -28.723 -21.962 -50.608 1.00 30.12 427 GLN A CA 1
ATOM 3347 C C . GLN A 1 427 ? -29.999 -22.585 -50.036 1.00 30.12 427 GLN A C 1
ATOM 3349 O O . GLN A 1 427 ? -30.021 -23.677 -49.474 1.00 30.12 427 GLN A O 1
ATOM 3354 N N . THR A 1 428 ? -31.066 -21.851 -50.319 1.00 28.48 428 THR A N 1
ATOM 3355 C CA . THR A 1 428 ? -32.483 -22.176 -50.227 1.00 28.48 428 THR A CA 1
ATOM 3356 C C . THR A 1 428 ? -32.883 -23.375 -51.098 1.00 28.48 428 THR A C 1
ATOM 3358 O O . THR A 1 428 ? -32.377 -23.552 -52.204 1.00 28.48 428 THR A O 1
ATOM 3361 N N . SER A 1 429 ? -33.854 -24.171 -50.640 1.00 27.44 429 SER A N 1
ATOM 3362 C CA . SER A 1 429 ? -34.954 -24.678 -51.481 1.00 27.44 429 SER A CA 1
ATOM 3363 C C . SER A 1 429 ? -36.058 -25.342 -50.646 1.00 27.44 429 SER A C 1
ATOM 3365 O O . SER A 1 429 ? -35.810 -25.972 -49.621 1.00 27.44 429 SER A O 1
ATOM 3367 N N . ASN A 1 430 ? -37.285 -25.108 -51.111 1.00 27.55 430 ASN A N 1
ATOM 3368 C CA . ASN A 1 430 ? -38.589 -25.497 -50.576 1.00 27.55 430 ASN A CA 1
ATOM 3369 C C . ASN A 1 430 ? -38.847 -27.011 -50.528 1.00 27.55 430 ASN A C 1
ATOM 3371 O O . ASN A 1 430 ? -38.321 -27.762 -51.344 1.00 27.55 430 ASN A O 1
ATOM 3375 N N . GLY A 1 431 ? -39.819 -27.410 -49.697 1.00 25.69 431 GLY A N 1
ATOM 3376 C CA . GLY A 1 431 ? -40.521 -28.686 -49.854 1.00 25.69 431 GLY A CA 1
ATOM 3377 C C . GLY A 1 431 ? -41.457 -29.034 -48.698 1.00 25.69 431 GLY A C 1
ATOM 3378 O O . GLY A 1 431 ? -41.077 -29.759 -47.788 1.00 25.69 431 GLY A O 1
ATOM 3379 N N . SER A 1 432 ? -42.686 -28.525 -48.750 1.00 25.56 432 SER A N 1
ATOM 3380 C CA . SER A 1 432 ? -43.814 -28.878 -47.882 1.00 25.56 432 SER A CA 1
ATOM 3381 C C . SER A 1 432 ? -44.264 -30.333 -48.076 1.00 25.56 432 SER A C 1
ATOM 3383 O O . SER A 1 432 ? -44.375 -30.774 -49.219 1.00 25.56 432 SER A O 1
ATOM 3385 N N . SER A 1 433 ? -44.671 -31.030 -47.008 1.00 24.84 433 SER A N 1
ATOM 3386 C CA . SER A 1 433 ? -46.027 -31.609 -46.912 1.00 24.84 433 SER A CA 1
ATOM 3387 C C . SER A 1 433 ? -46.281 -32.371 -45.613 1.00 24.84 433 SER A C 1
ATOM 3389 O O . SER A 1 433 ? -45.513 -33.214 -45.164 1.00 24.84 433 SER A O 1
ATOM 3391 N N . SER A 1 434 ? -47.441 -32.033 -45.076 1.00 27.58 434 SER A N 1
ATOM 3392 C CA . SER A 1 434 ? -48.233 -32.605 -44.001 1.00 27.58 434 SER A CA 1
ATOM 3393 C C . SER A 1 434 ? -48.526 -34.101 -44.172 1.00 27.58 434 SER A C 1
ATOM 3395 O O . SER A 1 434 ? -48.825 -34.541 -45.279 1.00 27.58 434 SER A O 1
ATOM 3397 N N . ASN A 1 435 ? -48.616 -34.847 -43.065 1.00 27.16 435 ASN A N 1
ATOM 3398 C CA . ASN A 1 435 ? -49.907 -35.418 -42.665 1.00 27.16 435 ASN A CA 1
ATOM 3399 C C . ASN A 1 435 ? -49.942 -35.956 -41.227 1.00 27.16 435 ASN A C 1
ATOM 3401 O O . ASN A 1 435 ? -48.995 -36.542 -40.713 1.00 27.16 435 ASN A O 1
ATOM 3405 N N . ASN A 1 436 ? -51.1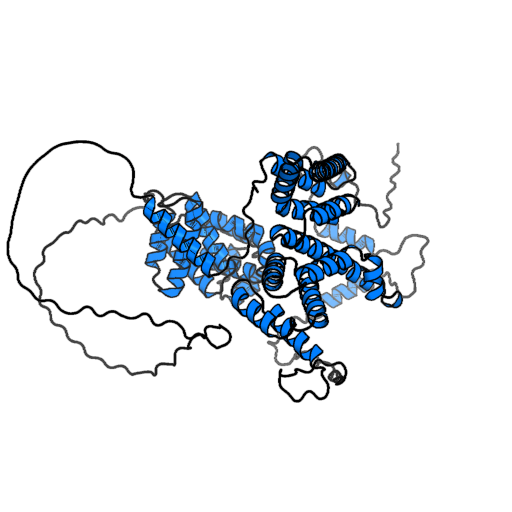03 -35.701 -40.628 1.00 26.77 436 ASN A N 1
ATOM 3406 C CA . ASN A 1 436 ? -51.582 -36.040 -39.295 1.00 26.77 436 ASN A CA 1
ATOM 3407 C C . ASN A 1 436 ? -51.860 -37.535 -39.093 1.00 26.77 436 ASN A C 1
ATOM 3409 O O . ASN A 1 436 ? -52.447 -38.155 -39.970 1.00 26.77 436 ASN A O 1
ATOM 3413 N N . THR A 1 437 ? -51.639 -37.992 -37.855 1.00 25.77 437 THR A N 1
ATOM 3414 C CA . THR A 1 437 ? -52.523 -38.841 -37.012 1.00 25.77 437 THR A CA 1
ATOM 3415 C C . THR A 1 437 ? -51.907 -38.797 -35.599 1.00 25.77 437 THR A C 1
ATOM 3417 O O . THR A 1 437 ? -50.785 -39.254 -35.436 1.00 25.77 437 THR A O 1
ATOM 3420 N N . SER A 1 438 ? -52.402 -38.082 -34.579 1.00 22.80 438 SER A N 1
ATOM 3421 C CA . SER A 1 438 ? -53.699 -38.119 -33.877 1.00 22.80 438 SER A CA 1
ATOM 3422 C C . SER A 1 438 ? -54.022 -39.486 -33.249 1.00 22.80 438 SER A C 1
ATOM 3424 O O . SER A 1 438 ? -54.586 -40.334 -33.931 1.00 22.80 438 SER A O 1
ATOM 3426 N N . LEU A 1 439 ? -53.663 -39.715 -31.971 1.00 25.41 439 LEU A N 1
ATOM 3427 C CA . LEU A 1 439 ? -54.594 -39.715 -30.815 1.00 25.41 439 LEU A CA 1
ATOM 3428 C C . LEU A 1 439 ? -54.029 -40.372 -29.535 1.00 25.41 439 LEU A C 1
ATOM 3430 O O . LEU A 1 439 ? -53.297 -41.353 -29.585 1.00 25.41 439 LEU A O 1
ATOM 3434 N N . ASN A 1 440 ? -54.530 -39.839 -28.410 1.00 24.08 440 ASN A N 1
ATOM 3435 C CA . ASN A 1 440 ? -54.498 -40.283 -27.003 1.00 24.08 440 ASN A CA 1
ATOM 3436 C C . ASN A 1 440 ? -53.182 -40.086 -26.242 1.00 24.08 440 ASN A C 1
ATOM 3438 O O . ASN A 1 440 ? -52.254 -40.871 -26.357 1.00 24.08 440 ASN A O 1
ATOM 3442 N N . ASN A 1 441 ? -52.990 -39.003 -25.481 1.00 25.42 441 ASN A N 1
ATOM 3443 C CA . ASN A 1 441 ? -53.800 -38.381 -24.414 1.00 25.42 441 ASN A CA 1
ATOM 3444 C C . ASN A 1 441 ? -53.998 -39.267 -23.169 1.00 25.42 441 ASN A C 1
ATOM 3446 O O . ASN A 1 441 ? -54.914 -40.080 -23.098 1.00 25.42 441 ASN A O 1
ATOM 3450 N N . SER A 1 442 ? -53.182 -38.989 -22.152 1.00 24.78 442 SER A N 1
ATOM 3451 C CA . SER A 1 442 ? -53.535 -39.130 -20.739 1.00 24.78 442 SER A CA 1
ATOM 3452 C C . SER A 1 442 ? -53.036 -37.900 -19.975 1.00 24.78 442 SER A C 1
ATOM 3454 O O . SER A 1 442 ? -51.997 -37.900 -19.321 1.00 24.78 442 SER A O 1
ATOM 3456 N N . ASN A 1 443 ? -53.779 -36.817 -20.179 1.00 27.20 443 ASN A N 1
ATOM 3457 C CA . ASN A 1 443 ? -54.190 -35.785 -19.235 1.00 27.20 443 ASN A CA 1
ATOM 3458 C C . ASN A 1 443 ? -53.594 -35.827 -17.803 1.00 27.20 443 ASN A C 1
ATOM 3460 O O . ASN A 1 443 ? -53.958 -36.673 -16.987 1.00 27.20 443 ASN A O 1
ATOM 3464 N N . LYS A 1 444 ? -52.820 -34.791 -17.461 1.00 28.33 444 LYS A N 1
ATOM 3465 C CA . LYS A 1 444 ? -52.979 -34.037 -16.204 1.00 28.33 444 LYS A CA 1
ATOM 3466 C C . LYS A 1 444 ? -52.888 -32.544 -16.523 1.00 28.33 444 LYS A C 1
ATOM 3468 O O . LYS A 1 444 ? -51.819 -31.945 -16.486 1.00 28.33 444 LYS A O 1
ATOM 3473 N N . GLN A 1 445 ? -54.034 -31.970 -16.877 1.00 29.28 445 GLN A N 1
ATOM 3474 C CA . GLN A 1 445 ? -54.297 -30.540 -16.765 1.00 29.28 445 GLN A CA 1
ATOM 3475 C C . GLN A 1 445 ? -54.568 -30.159 -15.307 1.00 29.28 445 GLN A C 1
ATOM 3477 O O . GLN A 1 445 ? -55.368 -30.801 -14.630 1.00 29.28 445 GLN A O 1
ATOM 3482 N N . SER A 1 446 ? -53.984 -29.038 -14.897 1.00 27.66 446 SER A N 1
ATOM 3483 C CA . SER A 1 446 ? -54.682 -27.965 -14.178 1.00 27.66 446 SER A CA 1
ATOM 3484 C C . SER A 1 446 ? -53.878 -26.677 -14.431 1.00 27.66 446 SER A C 1
ATOM 3486 O O . SER A 1 446 ? -52.774 -26.553 -13.913 1.00 27.66 446 SER A O 1
ATOM 3488 N N . SER A 1 447 ? -54.193 -25.820 -15.413 1.00 27.64 447 SER A N 1
ATOM 3489 C CA . SER A 1 447 ? -55.290 -24.828 -15.458 1.00 27.64 447 SER A CA 1
ATOM 3490 C C . SER A 1 447 ? -55.361 -24.001 -14.164 1.00 27.64 447 SER A C 1
ATOM 3492 O O . SER A 1 447 ? -55.598 -24.567 -13.106 1.00 27.64 447 SER A O 1
ATOM 3494 N N . PHE A 1 448 ? -55.188 -22.680 -14.182 1.00 24.20 448 PHE A N 1
ATOM 3495 C CA . PHE A 1 448 ? -56.027 -21.776 -14.966 1.00 24.20 448 PHE A CA 1
ATOM 3496 C C . PHE A 1 448 ? -55.320 -20.449 -15.286 1.00 24.20 448 PHE A C 1
ATOM 3498 O O . PHE A 1 448 ? -54.799 -19.777 -14.399 1.00 24.20 448 PHE A O 1
ATOM 3505 N N . ALA A 1 449 ? -55.394 -20.049 -16.553 1.00 29.88 449 ALA A N 1
ATOM 3506 C CA . ALA A 1 449 ? -55.392 -18.654 -16.960 1.00 29.88 449 ALA A CA 1
ATOM 3507 C C . ALA A 1 449 ? -56.854 -18.238 -17.160 1.00 29.88 449 ALA A C 1
ATOM 3509 O O . ALA A 1 449 ? -57.563 -18.918 -17.895 1.00 29.88 449 ALA A O 1
ATOM 3510 N N . ALA A 1 450 ? -57.286 -17.150 -16.521 1.00 28.45 450 ALA A N 1
ATOM 3511 C CA . ALA A 1 450 ? -58.254 -16.190 -17.061 1.00 28.45 450 ALA A CA 1
ATOM 3512 C C . ALA A 1 450 ? -58.526 -15.090 -16.027 1.00 28.45 450 ALA A C 1
ATOM 3514 O O . ALA A 1 450 ? -59.106 -15.358 -14.981 1.00 28.45 450 ALA A O 1
ATOM 3515 N N . LEU A 1 451 ? -58.162 -13.849 -16.352 1.00 27.36 451 LEU A N 1
ATOM 3516 C CA . LEU A 1 451 ? -59.159 -12.824 -16.677 1.00 27.36 451 LEU A CA 1
ATOM 3517 C C . LEU A 1 451 ? -58.463 -11.545 -17.151 1.00 27.36 451 LEU A C 1
ATOM 3519 O O . LEU A 1 451 ? -57.696 -10.911 -16.432 1.00 27.36 451 LEU A O 1
ATOM 3523 N N . ALA A 1 452 ? -58.750 -11.193 -18.400 1.00 32.34 452 ALA A N 1
ATOM 3524 C CA . ALA A 1 452 ? -58.574 -9.855 -18.926 1.00 32.34 452 ALA A CA 1
ATOM 3525 C C . ALA A 1 452 ? -59.677 -8.944 -18.357 1.00 32.34 452 ALA A C 1
ATOM 3527 O O . ALA A 1 452 ? -60.841 -9.344 -18.334 1.00 32.34 452 ALA A O 1
ATOM 3528 N N . GLY A 1 453 ? -59.311 -7.724 -17.946 1.00 26.11 453 GLY A N 1
ATOM 3529 C CA . GLY A 1 453 ? -60.249 -6.629 -17.675 1.00 26.11 453 GLY A CA 1
ATOM 3530 C C . GLY A 1 453 ? -59.876 -5.726 -16.489 1.00 26.11 453 GLY A C 1
ATOM 3531 O O . GLY A 1 453 ? -60.034 -6.127 -15.344 1.00 26.11 453 GLY A O 1
ATOM 3532 N N . SER A 1 454 ? -59.523 -4.470 -16.798 1.00 25.19 454 SER A N 1
ATOM 3533 C CA . SER A 1 454 ? -59.419 -3.278 -15.922 1.00 25.19 454 SER A CA 1
ATOM 3534 C C . SER A 1 454 ? -58.038 -2.931 -15.306 1.00 25.19 454 SER A C 1
ATOM 3536 O O . SER A 1 454 ? -57.370 -3.800 -14.744 1.00 25.19 454 SER A O 1
ATOM 3538 N N . PRO A 1 455 ? -57.581 -1.658 -15.389 1.00 33.22 455 PRO A N 1
ATOM 3539 C CA . PRO A 1 455 ? -56.251 -1.232 -14.966 1.00 33.22 455 PRO A CA 1
ATOM 3540 C C . PRO A 1 455 ? -56.255 -0.823 -13.487 1.00 33.22 455 PRO A C 1
ATOM 3542 O O . PRO A 1 455 ? -56.455 0.341 -13.171 1.00 33.22 455 PRO A O 1
ATOM 3545 N N . ASN A 1 456 ? -56.092 -1.785 -12.579 1.00 32.03 456 ASN A N 1
ATOM 3546 C CA . ASN A 1 456 ? -55.537 -1.610 -11.223 1.00 32.03 456 ASN A CA 1
ATOM 3547 C C . ASN A 1 456 ? -55.782 -2.890 -10.413 1.00 32.03 456 ASN A C 1
ATOM 3549 O O . ASN A 1 456 ? -56.779 -3.013 -9.709 1.00 32.03 456 ASN A O 1
ATOM 3553 N N . ALA A 1 457 ? -54.864 -3.850 -10.494 1.00 29.14 457 ALA A N 1
ATOM 3554 C CA . ALA A 1 457 ? -54.771 -4.930 -9.515 1.00 29.14 457 ALA A CA 1
ATOM 3555 C C . ALA A 1 457 ? -53.297 -5.325 -9.374 1.00 29.14 457 ALA A C 1
ATOM 3557 O O . ALA A 1 457 ? -52.683 -5.821 -10.318 1.00 29.14 457 ALA A O 1
ATOM 3558 N N . ALA A 1 458 ? -52.710 -5.043 -8.211 1.00 35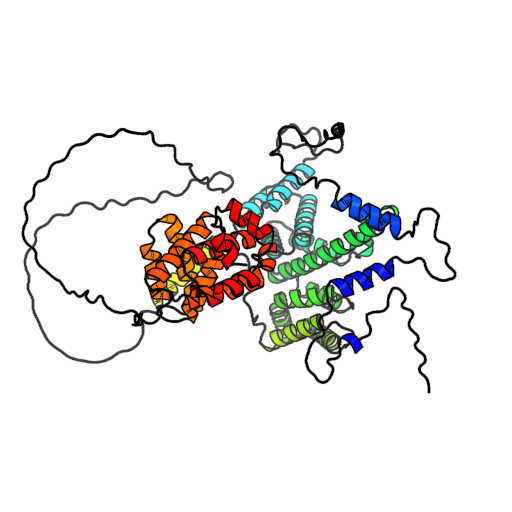.22 458 ALA A N 1
ATOM 3559 C CA . ALA A 1 458 ? -51.328 -5.385 -7.901 1.00 35.22 458 ALA A CA 1
ATOM 3560 C C . ALA A 1 458 ? -51.152 -6.915 -7.922 1.00 35.22 458 ALA A C 1
ATOM 3562 O O . ALA A 1 458 ? -51.776 -7.622 -7.130 1.00 35.22 458 ALA A O 1
ATOM 3563 N N . LYS A 1 459 ? -50.314 -7.432 -8.831 1.00 42.31 459 LYS A N 1
ATOM 3564 C CA . LYS A 1 459 ? -49.901 -8.843 -8.833 1.00 42.31 459 LYS A CA 1
ATOM 3565 C C . LYS A 1 459 ? -49.132 -9.122 -7.538 1.00 42.31 459 LYS A C 1
ATOM 3567 O O . LYS A 1 459 ? -48.118 -8.486 -7.268 1.00 42.31 459 LYS A O 1
ATOM 3572 N N . THR A 1 460 ? -49.616 -10.060 -6.732 1.00 39.06 460 THR A N 1
ATOM 3573 C CA . THR A 1 460 ? -48.912 -10.547 -5.544 1.00 39.06 460 THR A CA 1
ATOM 3574 C C . THR A 1 460 ? -47.793 -11.491 -5.979 1.00 39.06 460 THR A C 1
ATOM 3576 O O . THR A 1 460 ? -48.036 -12.597 -6.457 1.00 39.06 460 THR A O 1
ATOM 3579 N N . TYR A 1 461 ? -46.549 -11.033 -5.844 1.00 48.75 461 TYR A N 1
ATOM 3580 C CA . TYR A 1 461 ? -45.357 -11.848 -6.069 1.00 48.75 461 TYR A CA 1
ATOM 3581 C C . TYR A 1 461 ? -45.058 -12.691 -4.815 1.00 48.75 461 TYR A C 1
ATOM 3583 O O . TYR A 1 461 ? -45.295 -12.220 -3.699 1.00 48.75 461 TYR A O 1
ATOM 3591 N N . PRO A 1 462 ? -44.568 -13.938 -4.955 1.00 56.97 462 PRO A N 1
ATOM 3592 C CA . PRO A 1 462 ? -44.086 -14.714 -3.815 1.00 56.97 462 PRO A CA 1
ATOM 3593 C C . PRO A 1 462 ? -42.947 -13.966 -3.103 1.00 56.97 462 PRO A C 1
ATOM 3595 O O . PRO A 1 462 ? -42.201 -13.220 -3.734 1.00 56.97 462 PRO A O 1
ATOM 3598 N N . LYS A 1 463 ? -42.831 -14.165 -1.783 1.00 59.59 463 LYS A N 1
ATOM 3599 C CA . LYS A 1 463 ? -41.831 -13.510 -0.919 1.00 59.59 463 LYS A CA 1
ATOM 3600 C C . LYS A 1 463 ? -40.407 -13.665 -1.502 1.00 59.59 463 LYS A C 1
ATOM 3602 O O . LYS A 1 463 ? -40.128 -14.740 -2.040 1.00 59.59 463 LYS A O 1
ATOM 3607 N N . PRO A 1 464 ? -39.517 -12.653 -1.380 1.00 70.06 464 PRO A N 1
ATOM 3608 C CA . PRO A 1 464 ? -38.158 -12.716 -1.918 1.00 70.06 464 PRO A CA 1
ATOM 3609 C C . PRO A 1 464 ? -37.433 -13.999 -1.510 1.00 70.06 464 PRO A C 1
ATOM 3611 O O . PRO A 1 464 ? -37.528 -14.448 -0.366 1.00 70.06 464 PRO A O 1
ATOM 3614 N N . THR A 1 465 ? -36.719 -14.594 -2.462 1.00 66.62 465 THR A N 1
ATOM 3615 C CA . THR A 1 465 ? -36.044 -15.894 -2.296 1.00 66.62 465 THR A CA 1
ATOM 3616 C C . THR A 1 465 ? -34.629 -15.792 -1.712 1.00 66.62 465 THR A C 1
ATOM 3618 O O . THR A 1 465 ? -33.983 -16.816 -1.488 1.00 66.62 465 THR A O 1
ATOM 3621 N N . CYS A 1 466 ? -34.132 -14.575 -1.485 1.00 78.06 466 CYS A N 1
ATOM 3622 C CA . CYS A 1 466 ? -32.810 -14.276 -0.935 1.00 78.06 466 CYS A CA 1
ATOM 3623 C C . CYS A 1 466 ? -32.856 -13.008 -0.075 1.00 78.06 466 CYS A C 1
ATOM 3625 O O . CYS A 1 466 ? -33.879 -12.330 -0.039 1.00 78.06 466 CYS A O 1
ATOM 3627 N N . GLU A 1 467 ? -31.753 -12.687 0.602 1.00 80.00 467 GLU A N 1
ATOM 3628 C CA . GLU A 1 467 ? -31.605 -11.413 1.312 1.00 80.00 467 GLU A CA 1
ATOM 3629 C C . GLU A 1 467 ? -31.403 -10.221 0.347 1.00 80.00 467 GLU A C 1
ATOM 3631 O O . GLU A 1 467 ? -30.926 -10.420 -0.780 1.00 80.00 467 GLU A O 1
ATOM 3636 N N . PRO A 1 468 ? -31.681 -8.968 0.778 1.00 76.06 468 PRO A N 1
ATOM 3637 C CA . PRO A 1 468 ? -31.541 -7.782 -0.071 1.00 76.06 468 PRO A CA 1
ATOM 3638 C C . PRO A 1 468 ? -30.128 -7.582 -0.629 1.00 76.06 468 PRO A C 1
ATOM 3640 O O . PRO A 1 468 ? -29.968 -7.147 -1.758 1.00 76.06 468 PRO A O 1
ATOM 3643 N N . ALA A 1 469 ? -29.077 -7.922 0.121 1.00 74.88 469 ALA A N 1
ATOM 3644 C CA . ALA A 1 469 ? -27.697 -7.766 -0.355 1.00 74.88 469 ALA A CA 1
ATOM 3645 C C . ALA A 1 469 ? -27.313 -8.795 -1.440 1.00 74.88 469 ALA A C 1
ATOM 3647 O O . ALA A 1 469 ? -26.410 -8.560 -2.255 1.00 74.88 469 ALA A O 1
ATOM 3648 N N . GLU A 1 470 ? -27.994 -9.944 -1.455 1.00 82.38 470 GLU A N 1
ATOM 3649 C CA . GLU A 1 470 ? -27.767 -11.035 -2.405 1.00 82.38 470 GLU A CA 1
ATOM 3650 C C . GLU A 1 470 ? -28.571 -10.864 -3.698 1.00 82.38 470 GLU A C 1
ATOM 3652 O O . GLU A 1 470 ? -28.163 -11.390 -4.738 1.00 82.38 470 GLU A O 1
ATOM 3657 N N . SER A 1 471 ? -29.658 -10.082 -3.660 1.00 85.19 471 SER A N 1
ATOM 3658 C CA . SER A 1 471 ? -30.523 -9.810 -4.813 1.00 85.19 471 SER A CA 1
ATOM 3659 C C . SER A 1 471 ? -29.734 -9.241 -5.997 1.00 85.19 471 SER A C 1
ATOM 3661 O O . SER A 1 471 ? -29.820 -9.754 -7.114 1.00 85.19 471 SER A O 1
ATOM 3663 N N . GLY A 1 472 ? -28.874 -8.255 -5.728 1.00 87.19 472 GLY A N 1
ATOM 3664 C CA . GLY A 1 472 ? -28.014 -7.623 -6.726 1.00 87.19 472 GLY A CA 1
ATOM 3665 C C . GLY A 1 472 ? -27.020 -8.577 -7.371 1.00 87.19 472 GLY A C 1
ATOM 3666 O O . GLY A 1 472 ? -26.878 -8.582 -8.590 1.00 87.19 472 GLY A O 1
ATOM 3667 N N . LYS A 1 473 ? -26.366 -9.437 -6.580 1.00 87.50 473 LYS A N 1
ATOM 3668 C CA . LYS A 1 473 ? -25.391 -10.401 -7.118 1.00 87.50 473 LYS A CA 1
ATOM 3669 C C . LYS A 1 473 ? -26.075 -11.462 -7.978 1.00 87.50 473 LYS A C 1
ATOM 3671 O O . LYS A 1 473 ? -25.583 -11.787 -9.054 1.00 87.50 473 LYS A O 1
ATOM 3676 N N . ARG A 1 474 ? -27.224 -11.978 -7.527 1.00 86.25 474 ARG A N 1
ATOM 3677 C CA . ARG A 1 474 ? -28.003 -12.975 -8.274 1.00 86.25 474 ARG A CA 1
ATOM 3678 C C . ARG A 1 474 ? -28.514 -12.421 -9.598 1.00 86.25 474 ARG A C 1
ATOM 3680 O O . ARG A 1 474 ? -28.383 -13.089 -10.621 1.00 86.25 474 ARG A O 1
ATOM 3687 N N . PHE A 1 475 ? -29.039 -11.197 -9.595 1.00 90.88 475 PHE A N 1
ATOM 3688 C CA . PHE A 1 475 ? -29.513 -10.571 -10.824 1.00 90.88 475 PHE A CA 1
ATOM 3689 C C . PHE A 1 475 ? -28.363 -10.236 -11.783 1.00 90.88 475 PHE A C 1
ATOM 3691 O O . PHE A 1 475 ? -28.457 -10.539 -12.969 1.00 90.88 475 PHE A O 1
ATOM 3698 N N . GLN A 1 476 ? -27.237 -9.722 -11.281 1.00 90.75 476 GLN A N 1
ATOM 3699 C CA . GLN A 1 476 ? -26.049 -9.469 -12.102 1.00 90.75 476 GLN A CA 1
ATOM 3700 C C . GLN A 1 476 ? -25.515 -10.752 -12.768 1.00 90.75 476 GLN A C 1
ATOM 3702 O O . GLN A 1 476 ? -25.134 -10.725 -13.938 1.00 90.75 476 GLN A O 1
ATOM 3707 N N . SER A 1 477 ? -25.508 -11.887 -12.060 1.00 90.50 477 SER A N 1
ATOM 3708 C CA . SER A 1 477 ? -25.143 -13.182 -12.652 1.00 90.50 477 SER A CA 1
ATOM 3709 C C . SER A 1 477 ? -26.111 -13.604 -13.760 1.00 90.50 477 SER A C 1
ATOM 3711 O O . SER A 1 477 ? -25.658 -14.031 -14.817 1.00 90.50 477 SER A O 1
ATOM 3713 N N . ALA A 1 478 ? -27.418 -13.404 -13.570 1.00 87.31 478 ALA A N 1
ATOM 3714 C CA . ALA A 1 478 ? -28.420 -13.695 -14.596 1.00 87.31 478 ALA A CA 1
ATOM 3715 C C . ALA A 1 478 ? -28.256 -12.812 -15.850 1.00 87.31 478 ALA A C 1
ATOM 3717 O O . ALA A 1 478 ? -28.408 -13.286 -16.975 1.00 87.31 478 ALA A O 1
ATOM 3718 N N . VAL A 1 479 ? -27.876 -11.539 -15.681 1.00 89.62 479 VAL A N 1
ATOM 3719 C CA . VAL A 1 479 ? -27.527 -10.646 -16.803 1.00 89.62 479 VAL A CA 1
ATOM 3720 C C . VAL A 1 479 ? -26.301 -11.171 -17.566 1.00 89.62 479 VAL A C 1
ATOM 3722 O O . VAL A 1 479 ? -26.298 -11.182 -18.797 1.00 89.62 479 VAL A O 1
ATOM 3725 N N . LYS A 1 480 ? -25.267 -11.648 -16.860 1.00 88.81 480 LYS A N 1
ATOM 3726 C CA . LYS A 1 480 ? -24.066 -12.240 -17.484 1.00 88.81 480 LYS A CA 1
ATOM 3727 C C . LYS A 1 480 ? -24.375 -13.546 -18.222 1.00 88.81 480 LYS A C 1
ATOM 3729 O O . LYS A 1 480 ? -23.806 -13.806 -19.281 1.00 88.81 480 LYS A O 1
ATOM 3734 N N . GLU A 1 481 ? -25.288 -14.350 -17.691 1.00 86.94 481 GLU A N 1
ATOM 3735 C CA . GLU A 1 481 ? -25.744 -15.582 -18.335 1.00 86.94 481 GLU A CA 1
ATOM 3736 C C . GLU A 1 481 ? -26.544 -15.298 -19.614 1.00 86.94 481 GLU A C 1
ATOM 3738 O O . GLU A 1 481 ? -26.300 -15.932 -20.642 1.00 86.94 481 GLU A O 1
ATOM 3743 N N . TYR A 1 482 ? -27.397 -14.268 -19.611 1.00 87.94 482 TYR A N 1
ATOM 3744 C CA . TYR A 1 482 ? -28.103 -13.811 -20.812 1.00 87.94 482 TYR A CA 1
ATOM 3745 C C . TYR A 1 482 ? -27.153 -13.429 -21.953 1.00 87.94 482 TYR A C 1
ATOM 3747 O O . TYR A 1 482 ? -27.409 -13.777 -23.104 1.00 87.94 482 TYR A O 1
ATOM 3755 N N . LEU A 1 483 ? -26.023 -12.784 -21.646 1.00 84.62 483 LEU A N 1
ATOM 3756 C CA . LEU A 1 483 ? -25.003 -12.454 -22.651 1.00 84.62 483 LEU A CA 1
ATOM 3757 C C . LEU A 1 483 ? -24.386 -13.699 -23.315 1.00 84.62 483 LEU A C 1
ATOM 3759 O O . LEU A 1 483 ? -23.862 -13.599 -24.423 1.00 84.62 483 LEU A O 1
ATOM 3763 N N . THR A 1 484 ? -24.454 -14.861 -22.658 1.00 81.81 484 THR A N 1
ATOM 3764 C CA . THR A 1 484 ? -23.908 -16.130 -23.162 1.00 81.81 484 THR A CA 1
ATOM 3765 C C . THR A 1 484 ? -24.972 -16.978 -23.863 1.00 81.81 484 THR A C 1
ATOM 3767 O O . THR A 1 484 ? -24.712 -17.527 -24.933 1.00 81.81 484 THR A O 1
ATOM 3770 N N . ASN A 1 485 ? -26.172 -17.069 -23.282 1.00 78.62 485 ASN A N 1
ATOM 3771 C CA . ASN A 1 485 ? -27.223 -17.999 -23.711 1.00 78.62 485 ASN A CA 1
ATOM 3772 C C . ASN A 1 485 ? -28.293 -17.342 -24.601 1.00 78.62 485 ASN A C 1
ATOM 3774 O O . ASN A 1 485 ? -28.980 -18.035 -25.350 1.00 78.62 485 ASN A O 1
ATOM 3778 N N . GLY A 1 486 ? -28.449 -16.015 -24.532 1.00 80.19 486 GLY A N 1
ATOM 3779 C CA . GLY A 1 486 ? -29.395 -15.234 -25.335 1.00 80.19 486 GLY A CA 1
ATOM 3780 C C . GLY A 1 486 ? -30.878 -15.376 -24.960 1.00 80.19 486 GLY A C 1
ATOM 3781 O O . GLY A 1 486 ? -31.716 -14.743 -25.604 1.00 80.19 486 GLY A O 1
ATOM 3782 N N . ASP A 1 487 ? -31.239 -16.167 -23.942 1.00 85.25 487 ASP A N 1
ATOM 3783 C CA . ASP A 1 487 ? -32.629 -16.296 -23.481 1.00 85.25 487 ASP A CA 1
ATOM 3784 C C . ASP A 1 487 ? -32.976 -15.223 -22.444 1.00 85.25 487 ASP A C 1
ATOM 3786 O O . ASP A 1 487 ? -32.484 -15.229 -21.320 1.00 85.25 487 ASP A O 1
ATOM 3790 N N . ILE A 1 488 ? -33.853 -14.293 -22.820 1.00 85.19 488 ILE A N 1
ATOM 3791 C CA . ILE A 1 488 ? -34.279 -13.179 -21.966 1.00 85.19 488 ILE A CA 1
ATOM 3792 C C . ILE A 1 488 ? -35.333 -13.585 -20.916 1.00 85.19 488 ILE A C 1
ATOM 3794 O O . ILE A 1 488 ? -35.611 -12.820 -19.995 1.00 85.19 488 ILE A O 1
ATOM 3798 N N . ASN A 1 489 ? -35.975 -14.753 -21.037 1.00 83.69 489 ASN A N 1
ATOM 3799 C CA . ASN A 1 489 ? -37.051 -15.150 -20.117 1.00 83.69 489 ASN A CA 1
ATOM 3800 C C . ASN A 1 489 ? -36.511 -15.645 -18.772 1.00 83.69 489 ASN A C 1
ATOM 3802 O O . ASN A 1 489 ? -37.121 -15.392 -17.730 1.00 83.69 489 ASN A O 1
ATOM 3806 N N . GLU A 1 490 ? -35.360 -16.308 -18.792 1.00 85.31 490 GLU A N 1
ATOM 3807 C CA . GLU A 1 490 ? -34.638 -16.758 -17.604 1.00 85.31 490 GLU A CA 1
ATOM 3808 C C . GLU A 1 490 ? -34.245 -15.594 -16.670 1.00 85.31 490 GLU A C 1
ATOM 3810 O O . GLU A 1 490 ? -34.713 -15.582 -15.526 1.00 85.31 490 GLU A O 1
ATOM 3815 N N . PRO A 1 491 ? -33.520 -14.546 -17.118 1.00 85.81 491 PRO A N 1
ATOM 3816 C CA . PRO A 1 491 ? -33.153 -13.427 -16.254 1.00 85.81 491 PRO A CA 1
ATOM 3817 C C . PRO A 1 491 ? -34.362 -12.615 -15.772 1.00 85.81 491 PRO A C 1
ATOM 3819 O O . PRO A 1 491 ? -34.340 -12.112 -14.652 1.00 85.81 491 PRO A O 1
ATOM 3822 N N . VAL A 1 492 ? -35.446 -12.520 -16.553 1.00 87.69 492 VAL A N 1
ATOM 3823 C CA . VAL A 1 492 ? -36.694 -11.861 -16.116 1.00 87.69 492 VAL A CA 1
ATOM 3824 C C . VAL A 1 492 ? -37.421 -12.683 -15.046 1.00 87.69 492 VAL A C 1
ATOM 3826 O O . VAL A 1 492 ? -37.990 -12.120 -14.109 1.00 87.69 492 VAL A O 1
ATOM 3829 N N . THR A 1 493 ? -37.374 -14.014 -15.137 1.00 85.44 493 THR A N 1
ATOM 3830 C CA . THR A 1 493 ? -37.932 -14.904 -14.108 1.00 85.44 493 THR A CA 1
ATOM 3831 C C . THR A 1 493 ? -37.137 -14.792 -12.810 1.00 85.44 493 THR A C 1
ATOM 3833 O O . THR A 1 493 ? -37.731 -14.637 -11.742 1.00 85.44 493 THR A O 1
ATOM 3836 N N . ILE A 1 494 ? -35.803 -14.797 -12.903 1.00 85.44 494 ILE A N 1
ATOM 3837 C CA . ILE A 1 494 ? -34.908 -14.595 -11.756 1.00 85.44 494 ILE A CA 1
ATOM 3838 C C . ILE A 1 494 ? -35.150 -13.218 -11.136 1.00 85.44 494 ILE A C 1
ATOM 3840 O O . ILE A 1 494 ? -35.309 -13.121 -9.921 1.00 85.44 494 ILE A O 1
ATOM 3844 N N . LEU A 1 495 ? -35.273 -12.165 -11.950 1.00 86.31 495 LEU A N 1
ATOM 3845 C CA . LEU A 1 495 ? -35.616 -10.823 -11.481 1.00 86.31 495 LEU A CA 1
ATOM 3846 C C . LEU A 1 495 ? -36.926 -10.828 -10.680 1.00 86.31 495 LEU A C 1
ATOM 3848 O O . LEU A 1 495 ? -36.956 -10.320 -9.565 1.00 86.31 495 LEU A O 1
ATOM 3852 N N . GLY A 1 496 ? -37.986 -11.471 -11.179 1.00 83.81 496 GLY A N 1
ATOM 3853 C CA . GLY A 1 496 ? -39.255 -11.585 -10.450 1.00 83.81 496 GLY A CA 1
ATOM 3854 C C . GLY A 1 496 ? -39.151 -12.352 -9.123 1.00 83.81 496 GLY A C 1
ATOM 3855 O O . GLY A 1 496 ? -39.763 -11.948 -8.134 1.00 83.81 496 GLY A O 1
ATOM 3856 N N . GLN A 1 497 ? -38.355 -13.427 -9.071 1.00 85.50 497 GLN A N 1
ATOM 3857 C CA . GLN A 1 497 ? -38.111 -14.217 -7.849 1.00 85.50 497 GLN A CA 1
ATOM 3858 C C . GLN A 1 497 ? -37.268 -13.476 -6.806 1.00 85.50 497 GLN A C 1
ATOM 3860 O O . GLN A 1 497 ? -37.418 -13.693 -5.600 1.00 85.50 497 GLN A O 1
ATOM 3865 N N . VAL A 1 498 ? -36.340 -12.650 -7.280 1.00 86.06 498 VAL A N 1
ATOM 3866 C CA . VAL A 1 498 ? -35.419 -11.877 -6.452 1.00 86.06 498 VAL A CA 1
ATOM 3867 C C . VAL A 1 498 ? -36.106 -10.627 -5.903 1.00 86.06 498 VAL A C 1
ATOM 3869 O O . VAL A 1 498 ? -35.963 -10.325 -4.722 1.00 86.06 498 VAL A O 1
ATOM 3872 N N . VAL A 1 499 ? -36.891 -9.931 -6.729 1.00 86.12 499 VAL A N 1
ATOM 3873 C CA . VAL A 1 499 ? -37.657 -8.748 -6.315 1.00 86.12 499 VAL A CA 1
ATOM 3874 C C . VAL A 1 499 ? -38.766 -9.154 -5.349 1.00 86.12 499 VAL A C 1
ATOM 3876 O O . VAL A 1 499 ? -38.922 -8.519 -4.311 1.00 86.12 499 VAL A O 1
ATOM 3879 N N . GLY A 1 500 ? -39.541 -10.202 -5.659 1.00 78.56 500 GLY A N 1
ATOM 3880 C CA . GLY A 1 500 ? -40.558 -10.756 -4.753 1.00 78.56 500 GLY A CA 1
ATOM 3881 C C . GLY A 1 500 ? -41.562 -9.729 -4.199 1.00 78.56 500 GLY A C 1
ATOM 3882 O O . GLY A 1 500 ? -42.057 -9.883 -3.085 1.00 78.56 500 GLY A O 1
ATOM 3883 N N . GLY A 1 501 ? -41.805 -8.633 -4.931 1.00 74.38 501 GLY A N 1
ATOM 3884 C CA . GLY A 1 501 ? -42.627 -7.498 -4.490 1.00 74.38 501 GLY A CA 1
ATOM 3885 C C . GLY A 1 501 ? -41.981 -6.562 -3.452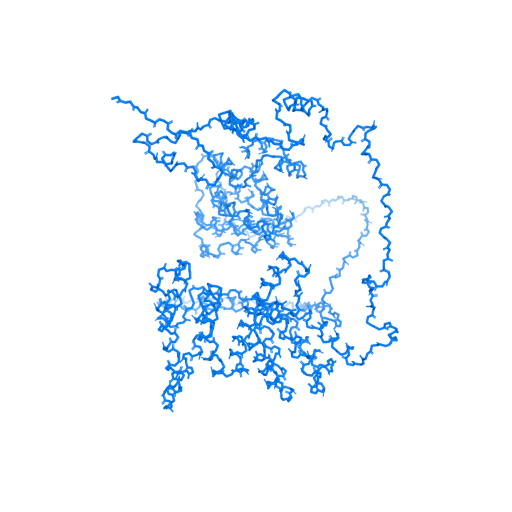 1.00 74.38 501 GLY A C 1
ATOM 3886 O O . GLY A 1 501 ? -42.630 -5.613 -3.017 1.00 74.38 501 GLY A O 1
ATOM 3887 N N . SER A 1 502 ? -40.726 -6.791 -3.056 1.00 83.69 502 SER A N 1
ATOM 3888 C CA . SER A 1 502 ? -39.960 -5.926 -2.152 1.00 83.69 502 SER A CA 1
ATOM 3889 C C . SER A 1 502 ? -39.236 -4.821 -2.922 1.00 83.69 502 SER A C 1
ATOM 3891 O O . SER A 1 502 ? -38.406 -5.092 -3.793 1.00 83.69 502 SER A O 1
ATOM 3893 N N . ALA A 1 503 ? -39.513 -3.566 -2.555 1.00 85.19 503 ALA A N 1
ATOM 3894 C CA . ALA A 1 503 ? -38.853 -2.410 -3.154 1.00 85.19 503 ALA A CA 1
ATOM 3895 C C . ALA A 1 503 ? -37.337 -2.409 -2.901 1.00 85.19 503 ALA A C 1
ATOM 3897 O O . ALA A 1 503 ? -36.570 -2.146 -3.818 1.00 85.19 503 ALA A O 1
ATOM 3898 N N . GLU A 1 504 ? -36.900 -2.784 -1.697 1.00 85.69 504 GLU A N 1
ATOM 3899 C CA . GLU A 1 504 ? -35.479 -2.840 -1.329 1.00 85.69 504 GLU A CA 1
ATOM 3900 C C . GLU A 1 504 ? -34.694 -3.827 -2.202 1.00 85.69 504 GLU A C 1
ATOM 3902 O O . GLU A 1 504 ? -33.635 -3.489 -2.725 1.00 85.69 504 GLU A O 1
ATOM 3907 N N . HIS A 1 505 ? -35.240 -5.026 -2.432 1.00 87.88 505 HIS A N 1
ATOM 3908 C CA . HIS A 1 505 ? -34.578 -6.035 -3.261 1.00 87.88 505 HIS A CA 1
ATOM 3909 C C . HIS A 1 505 ? -34.495 -5.594 -4.720 1.00 87.88 505 HIS A C 1
ATOM 3911 O O . HIS A 1 505 ? -33.473 -5.835 -5.363 1.00 87.88 505 HIS A O 1
ATOM 3917 N N . GLY A 1 506 ? -35.549 -4.942 -5.225 1.00 88.19 506 GLY A N 1
ATOM 3918 C CA . GLY A 1 506 ? -35.578 -4.375 -6.569 1.00 88.19 506 GLY A CA 1
ATOM 3919 C C . GLY A 1 506 ? -34.579 -3.241 -6.759 1.00 88.19 506 GLY A C 1
ATOM 3920 O O . GLY A 1 506 ? -33.876 -3.243 -7.764 1.00 88.19 506 GLY A O 1
ATOM 3921 N N . ASN A 1 507 ? -34.454 -2.337 -5.785 1.00 92.38 507 ASN A N 1
ATOM 3922 C CA . ASN A 1 507 ? -33.484 -1.242 -5.836 1.00 92.38 507 ASN A CA 1
ATOM 3923 C C . ASN A 1 507 ? -32.053 -1.789 -5.921 1.00 92.38 507 ASN A C 1
ATOM 3925 O O . ASN A 1 507 ? -31.309 -1.423 -6.824 1.00 92.38 507 ASN A O 1
ATOM 3929 N N . VAL A 1 508 ? -31.697 -2.732 -5.039 1.00 91.94 508 VAL A N 1
ATOM 3930 C CA . VAL A 1 508 ? -30.352 -3.336 -5.019 1.00 91.94 508 VAL A CA 1
ATOM 3931 C C . VAL A 1 508 ? -30.087 -4.180 -6.272 1.00 91.94 508 VAL A C 1
ATOM 3933 O O . VAL A 1 508 ? -28.965 -4.199 -6.781 1.00 91.94 508 VAL A O 1
ATOM 3936 N N . ALA A 1 509 ? -31.109 -4.865 -6.799 1.00 92.50 509 ALA A N 1
ATOM 3937 C CA . ALA A 1 509 ? -31.004 -5.606 -8.053 1.00 92.50 509 ALA A CA 1
ATOM 3938 C C . ALA A 1 509 ? -30.697 -4.679 -9.232 1.00 92.50 509 ALA A C 1
ATOM 3940 O O . ALA A 1 509 ? -29.726 -4.905 -9.955 1.00 92.50 509 ALA A O 1
ATOM 3941 N N . VAL A 1 510 ? -31.492 -3.620 -9.394 1.00 94.06 510 VAL A N 1
ATOM 3942 C CA . VAL A 1 510 ? -31.308 -2.645 -10.470 1.00 94.06 510 VAL A CA 1
ATOM 3943 C C . VAL A 1 510 ? -29.971 -1.922 -10.336 1.00 94.06 510 VAL A C 1
ATOM 3945 O O . VAL A 1 510 ? -29.256 -1.853 -11.330 1.00 94.06 510 VAL A O 1
ATOM 3948 N N . GLY A 1 511 ? -29.603 -1.455 -9.138 1.00 93.44 511 GLY A N 1
ATOM 3949 C CA . GLY A 1 511 ? -28.350 -0.728 -8.911 1.00 93.44 511 GLY A CA 1
ATOM 3950 C C . GLY A 1 511 ? -27.127 -1.534 -9.329 1.00 93.44 511 GLY A C 1
ATOM 3951 O O . GLY A 1 511 ? -26.373 -1.106 -10.195 1.00 93.44 511 GLY A O 1
ATOM 3952 N N . LYS A 1 512 ? -27.004 -2.787 -8.869 1.00 92.81 512 LYS A N 1
ATOM 3953 C CA . LYS A 1 512 ? -25.863 -3.635 -9.262 1.00 92.81 512 LYS A CA 1
ATOM 3954 C C . LYS A 1 512 ? -25.821 -3.988 -10.746 1.00 92.81 512 LYS A C 1
ATOM 3956 O O . LYS A 1 512 ? -24.739 -4.196 -11.296 1.00 92.81 512 LYS A O 1
ATOM 3961 N N . ALA A 1 513 ? -26.976 -4.118 -11.396 1.00 93.50 513 ALA A N 1
ATOM 3962 C CA . ALA A 1 513 ? -27.022 -4.319 -12.842 1.00 93.50 513 ALA A CA 1
ATOM 3963 C C . ALA A 1 513 ? -26.649 -3.038 -13.602 1.00 93.50 513 ALA A C 1
ATOM 3965 O O . ALA A 1 513 ? -26.011 -3.118 -14.649 1.00 93.50 513 ALA A O 1
ATOM 3966 N N . PHE A 1 514 ? -27.013 -1.873 -13.068 1.00 95.25 514 PHE A N 1
ATOM 3967 C CA . PHE A 1 514 ? -26.643 -0.578 -13.619 1.00 95.25 514 PHE A CA 1
ATOM 3968 C C . PHE A 1 514 ? -25.139 -0.320 -13.475 1.00 95.25 514 PHE A C 1
ATOM 3970 O O . PHE A 1 514 ? -24.499 -0.055 -14.487 1.00 95.25 514 PHE A O 1
ATOM 3977 N N . ASP A 1 515 ? -24.547 -0.538 -12.297 1.00 93.44 515 ASP A N 1
ATOM 3978 C CA . ASP A 1 515 ? -23.094 -0.434 -12.067 1.00 93.44 515 ASP A CA 1
ATOM 3979 C C . ASP A 1 515 ? -22.305 -1.331 -13.030 1.00 93.44 515 ASP A C 1
ATOM 3981 O O . ASP A 1 515 ? -21.339 -0.909 -13.665 1.00 93.44 515 ASP A O 1
ATOM 3985 N N . PHE A 1 516 ? -22.784 -2.565 -13.230 1.00 93.44 516 PHE A N 1
ATOM 3986 C CA . PHE A 1 516 ? -22.216 -3.483 -14.215 1.00 93.44 516 PHE A CA 1
ATOM 3987 C C . PHE A 1 516 ? -22.246 -2.922 -15.645 1.00 93.44 516 PHE A C 1
ATOM 3989 O O . PHE A 1 516 ? -21.313 -3.151 -16.413 1.00 93.44 516 PHE A O 1
ATOM 3996 N N . ALA A 1 517 ? -23.303 -2.196 -16.018 1.00 94.06 517 ALA A N 1
ATOM 3997 C CA . ALA A 1 517 ? -23.388 -1.550 -17.322 1.00 94.06 517 ALA A CA 1
ATOM 3998 C C . ALA A 1 517 ? -22.473 -0.319 -17.434 1.00 94.06 517 ALA A C 1
ATOM 4000 O O . ALA A 1 517 ? -21.948 -0.075 -18.521 1.00 94.06 517 ALA A O 1
ATOM 4001 N N . LEU A 1 518 ? -22.256 0.432 -16.347 1.00 93.69 518 LEU A N 1
ATOM 4002 C CA . LEU A 1 518 ? -21.385 1.615 -16.337 1.00 93.69 518 LEU A CA 1
ATOM 4003 C C . LEU A 1 518 ? -19.931 1.260 -16.666 1.00 93.69 518 LEU A C 1
ATOM 4005 O O . LEU A 1 518 ? -19.310 1.936 -17.488 1.00 93.69 518 LEU A O 1
ATOM 4009 N N . GLU A 1 519 ? -19.428 0.164 -16.100 1.00 91.44 519 GLU A N 1
ATOM 4010 C CA . GLU A 1 519 ? -18.065 -0.346 -16.323 1.00 91.44 519 GLU A CA 1
ATOM 4011 C C . GLU A 1 519 ? -17.943 -1.251 -17.567 1.00 91.44 519 GLU A C 1
ATOM 4013 O O . GLU A 1 519 ? -16.845 -1.640 -17.976 1.00 91.44 519 GLU A O 1
ATOM 4018 N N . GLY A 1 520 ? -19.079 -1.618 -18.166 1.00 88.44 520 GLY A N 1
ATOM 4019 C CA . GLY A 1 520 ? -19.175 -2.608 -19.232 1.00 88.44 520 GLY A CA 1
ATOM 4020 C C . GLY A 1 520 ? -19.011 -2.063 -20.655 1.00 88.44 520 GLY A C 1
ATOM 4021 O O . GLY A 1 520 ? -18.805 -0.874 -20.918 1.00 88.44 520 GLY A O 1
ATOM 4022 N N . LYS A 1 521 ? -19.134 -2.975 -21.623 1.00 89.50 521 LYS A N 1
ATOM 4023 C CA . LYS A 1 521 ? -19.182 -2.664 -23.060 1.00 89.50 521 LYS A CA 1
ATOM 4024 C C . LYS A 1 521 ? -20.619 -2.356 -23.495 1.00 89.50 521 LYS A C 1
ATOM 4026 O O . LYS A 1 521 ? -21.585 -2.631 -22.789 1.00 89.50 521 LYS A O 1
ATOM 4031 N N . ALA A 1 522 ? -20.790 -1.867 -24.724 1.00 87.56 522 ALA A N 1
ATOM 4032 C CA . ALA A 1 522 ? -22.113 -1.549 -25.275 1.00 87.56 522 ALA A CA 1
ATOM 4033 C C . ALA A 1 522 ? -23.098 -2.743 -25.288 1.00 87.56 522 ALA A C 1
ATOM 4035 O O . ALA A 1 522 ? -24.306 -2.535 -25.164 1.00 87.56 522 ALA A O 1
ATOM 4036 N N . SER A 1 523 ? -22.599 -3.982 -25.404 1.00 88.50 523 SER A N 1
ATOM 4037 C CA . SER A 1 523 ? -23.398 -5.212 -25.279 1.00 88.50 523 SER A CA 1
ATOM 4038 C C . SER A 1 523 ? -24.014 -5.377 -23.892 1.00 88.50 523 SER A C 1
ATOM 4040 O O . SER A 1 523 ? -25.153 -5.823 -23.775 1.00 88.50 523 SER A O 1
ATOM 4042 N N . ASP A 1 524 ? -23.281 -4.975 -22.856 1.00 92.06 524 ASP A N 1
ATOM 4043 C CA . ASP A 1 524 ? -23.665 -5.140 -21.456 1.00 92.06 524 ASP A CA 1
ATOM 4044 C C . ASP A 1 524 ? -24.747 -4.113 -21.106 1.00 92.06 524 ASP A C 1
ATOM 4046 O O . ASP A 1 524 ? -25.792 -4.465 -20.559 1.00 92.06 524 ASP A O 1
ATOM 4050 N N . CYS A 1 525 ? -24.569 -2.869 -21.572 1.00 92.00 525 CYS A N 1
ATOM 4051 C CA . CYS A 1 525 ? -25.606 -1.836 -21.543 1.00 92.00 525 CYS A CA 1
ATOM 4052 C C . CYS A 1 525 ? -26.902 -2.311 -22.224 1.00 92.00 525 CYS A C 1
ATOM 4054 O O . CYS A 1 525 ? -27.990 -2.155 -21.674 1.00 92.00 525 CYS A O 1
ATOM 4056 N N . ALA A 1 526 ? -26.803 -2.911 -23.417 1.00 91.75 526 ALA A N 1
ATOM 4057 C CA . ALA A 1 526 ? -27.970 -3.396 -24.155 1.00 91.75 526 ALA A CA 1
ATOM 4058 C C . ALA A 1 526 ? -28.689 -4.551 -23.435 1.00 91.75 526 ALA A C 1
ATOM 4060 O O . ALA A 1 526 ? -29.920 -4.582 -23.410 1.00 91.75 526 ALA A O 1
ATOM 4061 N N . ALA A 1 527 ? -27.940 -5.472 -22.823 1.00 92.06 527 ALA A N 1
ATOM 4062 C CA . ALA A 1 527 ? -28.495 -6.570 -22.038 1.00 92.06 527 ALA A CA 1
ATOM 4063 C C . ALA A 1 527 ? -29.259 -6.076 -20.804 1.00 92.06 527 ALA A C 1
ATOM 4065 O O . ALA A 1 527 ? -30.396 -6.495 -20.579 1.00 92.06 527 ALA A O 1
ATOM 4066 N N . VAL A 1 528 ? -28.668 -5.151 -20.043 1.00 94.81 528 VAL A N 1
ATOM 4067 C CA . VAL A 1 528 ? -29.296 -4.570 -18.847 1.00 94.81 528 VAL A CA 1
ATOM 4068 C C . VAL A 1 528 ? -30.585 -3.836 -19.211 1.00 94.81 528 VAL A C 1
ATOM 4070 O O . VAL A 1 528 ? -31.623 -4.093 -18.601 1.00 94.81 528 VAL A O 1
ATOM 4073 N N . VAL A 1 529 ? -30.560 -3.003 -20.258 1.00 95.00 529 VAL A N 1
ATOM 4074 C CA . VAL A 1 529 ? -31.757 -2.313 -20.767 1.00 95.00 529 VAL A CA 1
ATOM 4075 C C . VAL A 1 529 ? -32.849 -3.310 -21.156 1.00 95.00 529 VAL A C 1
ATOM 4077 O O . VAL A 1 529 ? -33.993 -3.154 -20.734 1.00 95.00 529 VAL A O 1
ATOM 4080 N N . ALA A 1 530 ? -32.513 -4.347 -21.930 1.00 92.62 530 ALA A N 1
ATOM 4081 C CA . ALA A 1 530 ? -33.493 -5.312 -22.425 1.00 92.62 530 ALA A CA 1
ATOM 4082 C C . ALA A 1 530 ? -34.180 -6.084 -21.285 1.00 92.62 530 ALA A C 1
ATOM 4084 O O . ALA A 1 530 ? -35.403 -6.238 -21.287 1.00 92.62 530 ALA A O 1
ATOM 4085 N N . ILE A 1 531 ? -33.407 -6.546 -20.298 1.00 92.56 531 ILE A N 1
ATOM 4086 C CA . ILE A 1 531 ? -33.928 -7.331 -19.173 1.00 92.56 531 ILE A CA 1
ATOM 4087 C C . ILE A 1 531 ? -34.775 -6.454 -18.242 1.00 92.56 531 ILE A C 1
ATOM 4089 O O . ILE A 1 531 ? -35.862 -6.874 -17.845 1.00 92.56 531 ILE A O 1
ATOM 4093 N N . ILE A 1 532 ? -34.322 -5.235 -17.923 1.00 94.38 532 ILE A N 1
ATOM 4094 C CA . ILE A 1 532 ? -35.084 -4.300 -17.080 1.00 94.38 532 ILE A CA 1
ATOM 4095 C C . ILE A 1 532 ? -36.391 -3.904 -17.775 1.00 94.38 532 ILE A C 1
ATOM 4097 O O . ILE A 1 532 ? -37.450 -3.999 -17.155 1.00 94.38 532 ILE A O 1
ATOM 4101 N N . ALA A 1 533 ? -36.348 -3.544 -19.062 1.00 94.25 533 ALA A N 1
ATOM 4102 C CA . ALA A 1 533 ? -37.540 -3.164 -19.818 1.00 94.25 533 ALA A CA 1
ATOM 4103 C C . ALA A 1 533 ? -38.579 -4.290 -19.862 1.00 94.25 533 ALA A C 1
ATOM 4105 O O . ALA A 1 533 ? -39.743 -4.078 -19.514 1.00 94.25 533 ALA A O 1
ATOM 4106 N N . LYS A 1 534 ? -38.146 -5.515 -20.186 1.00 91.44 534 LYS A N 1
ATOM 4107 C CA . LYS A 1 534 ? -39.029 -6.686 -20.196 1.00 91.44 534 LYS A CA 1
ATOM 4108 C C . LYS A 1 534 ? -39.537 -7.042 -18.792 1.00 91.44 534 LYS A C 1
ATOM 4110 O O . LYS A 1 534 ? -40.673 -7.489 -18.641 1.00 91.44 534 LYS A O 1
ATOM 4115 N N . GLY A 1 535 ? -38.727 -6.819 -17.757 1.00 90.56 535 GLY A N 1
ATOM 4116 C CA . GLY A 1 535 ? -39.113 -6.992 -16.355 1.00 90.56 535 GLY A CA 1
ATOM 4117 C C . GLY A 1 535 ? -40.212 -6.025 -15.910 1.00 90.56 535 GLY A C 1
ATOM 4118 O O . GLY A 1 535 ? -41.162 -6.447 -15.247 1.00 90.56 535 GLY A O 1
ATOM 4119 N N . VAL A 1 536 ? -40.126 -4.754 -16.312 1.00 91.88 536 VAL A N 1
ATOM 4120 C CA . VAL A 1 536 ? -41.162 -3.741 -16.049 1.00 91.88 536 VAL A CA 1
ATOM 4121 C C . VAL A 1 536 ? -42.439 -4.053 -16.832 1.00 91.88 536 VAL A C 1
ATOM 4123 O O . VAL A 1 536 ? -43.526 -4.026 -16.256 1.00 91.88 536 VAL A O 1
ATOM 4126 N N . GLU A 1 537 ? -42.326 -4.422 -18.111 1.00 90.56 537 GLU A N 1
ATOM 4127 C CA . GLU A 1 537 ? -43.470 -4.797 -18.957 1.00 90.56 537 GLU A CA 1
ATOM 4128 C C . GLU A 1 537 ? -44.215 -6.031 -18.415 1.00 90.56 537 GLU A C 1
ATOM 4130 O O . GLU A 1 537 ? -45.445 -6.050 -18.341 1.00 90.56 537 GLU A O 1
ATOM 4135 N N . ALA A 1 538 ? -43.480 -7.044 -17.942 1.00 86.50 538 ALA A N 1
ATOM 4136 C CA . ALA A 1 538 ? -44.052 -8.232 -17.302 1.00 86.50 538 ALA A CA 1
ATOM 4137 C C . ALA A 1 538 ? -44.671 -7.946 -15.912 1.00 86.50 538 ALA A C 1
ATOM 4139 O O . ALA A 1 538 ? -45.368 -8.800 -15.341 1.00 86.50 538 ALA A O 1
ATOM 4140 N N . GLY A 1 539 ? -44.426 -6.752 -15.362 1.00 85.06 539 GLY A N 1
ATOM 4141 C CA . GLY A 1 539 ? -44.805 -6.319 -14.017 1.00 85.06 539 GLY A CA 1
ATOM 4142 C C . GLY A 1 539 ? -43.889 -6.839 -12.906 1.00 85.06 539 GLY A C 1
ATOM 4143 O O . GLY A 1 539 ? -44.130 -6.537 -11.742 1.00 85.06 539 GLY A O 1
ATOM 4144 N N . ALA A 1 540 ? -42.855 -7.617 -13.240 1.00 85.38 540 ALA A N 1
ATOM 4145 C CA . ALA A 1 540 ? -41.923 -8.217 -12.282 1.00 85.38 540 ALA A CA 1
ATOM 4146 C C . ALA A 1 540 ? -41.073 -7.176 -11.530 1.00 85.38 540 ALA A C 1
ATOM 4148 O O . ALA A 1 540 ? -40.592 -7.460 -10.435 1.00 85.38 540 ALA A O 1
ATOM 4149 N N . LEU A 1 541 ? -40.909 -5.980 -12.104 1.00 88.81 541 LEU A N 1
ATOM 4150 C CA . LEU A 1 541 ? -40.155 -4.876 -11.523 1.00 88.81 541 LEU A CA 1
ATOM 4151 C C . LEU A 1 541 ? -40.999 -3.586 -11.519 1.00 88.81 541 LEU A C 1
ATOM 4153 O O . LEU A 1 541 ? -41.383 -3.105 -12.588 1.00 88.81 541 LEU A O 1
ATOM 4157 N N . PRO A 1 542 ? -41.292 -2.992 -10.348 1.00 90.25 542 PRO A N 1
ATOM 4158 C CA . PRO A 1 542 ? -41.952 -1.691 -10.276 1.00 90.25 542 PRO A CA 1
ATOM 4159 C C . PRO A 1 542 ? -41.068 -0.567 -10.835 1.00 90.25 542 PRO A C 1
ATOM 4161 O O . PRO A 1 542 ? -39.877 -0.515 -10.536 1.00 90.25 542 PRO A O 1
ATOM 4164 N N . LYS A 1 543 ? -41.657 0.399 -11.556 1.00 91.12 543 LYS A N 1
ATOM 4165 C CA . LYS A 1 543 ? -40.934 1.566 -12.114 1.00 91.12 543 LYS A CA 1
ATOM 4166 C C . LYS A 1 543 ? -40.163 2.361 -11.059 1.00 91.12 543 LYS A C 1
ATOM 4168 O O . LYS A 1 543 ? -39.017 2.738 -11.278 1.00 91.12 543 LYS A O 1
ATOM 4173 N N . LYS A 1 544 ? -40.752 2.521 -9.869 1.00 88.38 544 LYS A N 1
ATOM 4174 C CA . LYS A 1 544 ? -40.107 3.161 -8.711 1.00 88.38 544 LYS A CA 1
ATOM 4175 C C . LYS A 1 544 ? -38.791 2.494 -8.314 1.00 88.38 544 LYS A C 1
ATOM 4177 O O . LYS A 1 544 ? -37.866 3.194 -7.923 1.00 88.38 544 LYS A O 1
ATOM 4182 N N . CYS A 1 545 ? -38.690 1.170 -8.447 1.00 90.31 545 CYS A N 1
ATOM 4183 C CA . CYS A 1 545 ? -37.457 0.448 -8.145 1.00 90.31 545 CYS A CA 1
ATOM 4184 C C . CYS A 1 545 ? -36.363 0.705 -9.178 1.00 90.31 545 CYS A C 1
ATOM 4186 O O . CYS A 1 545 ? -35.187 0.703 -8.828 1.00 90.31 545 CYS A O 1
ATOM 4188 N N . VAL A 1 546 ? -36.746 0.957 -10.434 1.00 91.75 546 VAL A N 1
ATOM 4189 C CA . VAL A 1 546 ? -35.794 1.353 -11.476 1.00 91.75 546 VAL A CA 1
ATOM 4190 C C . VAL A 1 546 ? -35.190 2.708 -11.130 1.00 91.75 546 VAL A C 1
ATOM 4192 O O . VAL A 1 546 ? -33.974 2.843 -11.119 1.00 91.75 546 VAL A O 1
ATOM 4195 N N . THR A 1 547 ? -36.032 3.683 -10.771 1.00 90.19 547 THR A N 1
ATOM 4196 C CA . THR A 1 547 ? -35.581 5.015 -10.351 1.00 90.19 547 THR A CA 1
ATOM 4197 C C . THR A 1 547 ? -34.696 4.941 -9.109 1.00 90.19 547 THR A C 1
ATOM 4199 O O . THR A 1 547 ? -33.560 5.395 -9.140 1.00 90.19 547 THR A O 1
ATOM 4202 N N . SER A 1 548 ? -35.184 4.352 -8.016 1.00 90.31 548 SER A N 1
ATOM 4203 C CA . SER A 1 548 ? -34.437 4.314 -6.755 1.00 90.31 548 SER A CA 1
ATOM 4204 C C . SER A 1 548 ? -33.158 3.484 -6.833 1.00 90.31 548 SER A C 1
ATOM 4206 O O . SER A 1 548 ? -32.214 3.788 -6.115 1.00 90.31 548 SER A O 1
ATOM 4208 N N . GLY A 1 549 ? -33.111 2.463 -7.692 1.00 90.00 549 GLY A N 1
ATOM 4209 C CA . GLY A 1 549 ? -31.928 1.622 -7.858 1.00 90.00 549 GLY A CA 1
ATOM 4210 C C . GLY A 1 549 ? -30.756 2.315 -8.550 1.00 90.00 549 GLY A C 1
ATOM 4211 O O . GLY A 1 549 ? -29.622 1.951 -8.275 1.00 90.00 549 GLY A O 1
ATOM 4212 N N . ILE A 1 550 ? -31.002 3.304 -9.416 1.00 93.94 550 ILE A N 1
ATOM 4213 C CA . ILE A 1 550 ? -29.929 3.984 -10.168 1.00 93.94 550 ILE A CA 1
ATOM 4214 C C . ILE A 1 550 ? -29.468 5.306 -9.541 1.00 93.94 550 ILE A C 1
ATOM 4216 O O . ILE A 1 550 ? -28.442 5.831 -9.956 1.00 93.94 550 ILE A O 1
ATOM 4220 N N . ILE A 1 551 ? -30.210 5.863 -8.573 1.00 90.88 551 ILE A N 1
ATOM 4221 C CA . ILE A 1 551 ? -29.912 7.185 -7.988 1.00 90.88 551 ILE A CA 1
ATOM 4222 C C . ILE A 1 551 ? -28.518 7.226 -7.359 1.00 90.88 551 ILE A C 1
ATOM 4224 O O . ILE A 1 551 ? -27.769 8.152 -7.648 1.00 90.88 551 ILE A O 1
ATOM 4228 N N . GLU A 1 552 ? -28.159 6.225 -6.553 1.00 89.06 552 GLU A N 1
ATOM 4229 C CA . GLU A 1 552 ? -26.856 6.178 -5.874 1.00 89.06 552 GLU A CA 1
ATOM 4230 C C . GLU A 1 552 ? -25.706 6.170 -6.895 1.00 89.06 552 GLU A C 1
ATOM 4232 O O . GLU A 1 552 ? -24.798 6.993 -6.825 1.00 89.06 552 GLU A O 1
ATOM 4237 N N . SER A 1 553 ? -25.794 5.326 -7.927 1.00 91.50 553 SER A N 1
ATOM 4238 C CA . SER A 1 553 ? -24.793 5.267 -8.998 1.00 91.50 553 SER A CA 1
ATOM 4239 C C . SER A 1 553 ? -24.713 6.557 -9.824 1.00 91.50 553 SER A C 1
ATOM 4241 O O . SER A 1 553 ? -23.651 6.888 -10.346 1.00 91.50 553 SER A O 1
ATOM 4243 N N . LEU A 1 554 ? -25.826 7.286 -9.978 1.00 92.31 554 LEU A N 1
ATOM 4244 C CA . LEU A 1 554 ? -25.850 8.571 -10.681 1.00 92.31 554 LEU A CA 1
ATOM 4245 C C . LEU A 1 554 ? -25.264 9.708 -9.836 1.00 92.31 554 LEU A C 1
ATOM 4247 O O . LEU A 1 554 ? -24.574 10.560 -10.388 1.00 92.31 554 LEU A O 1
ATOM 4251 N N . GLU A 1 555 ? -25.493 9.709 -8.521 1.00 90.06 555 GLU A N 1
ATOM 4252 C CA . GLU A 1 555 ? -24.932 10.695 -7.588 1.00 90.06 555 GLU A CA 1
ATOM 4253 C C . GLU A 1 555 ? -23.396 10.682 -7.613 1.00 90.06 555 GLU A C 1
ATOM 4255 O O . GLU A 1 555 ? -22.768 11.739 -7.677 1.00 90.06 555 GLU A O 1
ATOM 4260 N N . PHE A 1 556 ? -22.797 9.490 -7.669 1.00 89.06 556 PHE A N 1
ATOM 4261 C CA . PHE A 1 556 ? -21.342 9.305 -7.727 1.00 89.06 556 PHE A CA 1
ATOM 4262 C C . PHE A 1 556 ? -20.798 9.119 -9.152 1.00 89.06 556 PHE A C 1
ATOM 4264 O O . PHE A 1 556 ? -19.645 8.730 -9.333 1.00 89.06 556 PHE A O 1
ATOM 4271 N N . LEU A 1 557 ? -21.586 9.406 -10.196 1.00 90.88 557 LEU A N 1
ATOM 4272 C CA . LEU A 1 557 ? -21.219 9.088 -11.583 1.00 90.88 557 LEU A CA 1
ATOM 4273 C C . LEU A 1 557 ? -19.919 9.762 -12.045 1.00 90.88 557 LEU A C 1
ATOM 4275 O O . LEU A 1 557 ? -19.157 9.175 -12.814 1.00 90.88 557 LEU A O 1
ATOM 4279 N N . PHE A 1 558 ? -19.658 10.990 -11.595 1.00 86.00 558 PHE A N 1
ATOM 4280 C CA . PHE A 1 558 ? -18.429 11.710 -11.938 1.00 86.00 558 PHE A CA 1
ATOM 4281 C C . PHE A 1 558 ? -17.201 11.178 -11.198 1.00 86.00 558 PHE A C 1
ATOM 4283 O O . PHE A 1 558 ? -16.114 11.205 -11.771 1.00 86.00 558 PHE A O 1
ATOM 4290 N N . ASP A 1 559 ? -17.374 10.640 -9.990 1.00 89.06 559 ASP A N 1
ATOM 4291 C CA . ASP A 1 559 ? -16.303 9.955 -9.264 1.00 89.06 559 ASP A CA 1
ATOM 4292 C C . ASP A 1 559 ? -16.008 8.599 -9.918 1.00 89.06 559 ASP A C 1
ATOM 4294 O O . ASP A 1 559 ? -14.853 8.280 -10.186 1.00 89.06 559 ASP A O 1
ATOM 4298 N N . ILE A 1 560 ? -17.049 7.851 -10.310 1.00 85.69 560 ILE A N 1
ATOM 4299 C CA . ILE A 1 560 ? -16.914 6.609 -11.094 1.00 85.69 560 ILE A CA 1
ATOM 4300 C C . ILE A 1 560 ? -16.198 6.884 -12.426 1.00 85.69 560 ILE A C 1
ATOM 4302 O O . ILE A 1 560 ? -15.411 6.063 -12.893 1.00 85.69 560 ILE A O 1
ATOM 4306 N N . ALA A 1 561 ? -16.417 8.054 -13.037 1.00 88.12 561 ALA A N 1
ATOM 4307 C CA . ALA A 1 561 ? -15.765 8.434 -14.288 1.00 88.12 561 ALA A CA 1
ATOM 4308 C C . ALA A 1 561 ? -14.236 8.587 -14.179 1.00 88.12 561 ALA A C 1
ATOM 4310 O O . ALA A 1 561 ? -13.560 8.552 -15.210 1.00 88.12 561 ALA A O 1
ATOM 4311 N N . ILE A 1 562 ? -13.693 8.744 -12.965 1.00 86.62 562 ILE A N 1
ATOM 4312 C CA . ILE A 1 562 ? -12.244 8.792 -12.725 1.00 86.62 562 ILE A CA 1
ATOM 4313 C C . ILE A 1 562 ? -11.620 7.424 -13.030 1.00 86.62 562 ILE A C 1
ATOM 4315 O O . ILE A 1 562 ? -10.603 7.358 -13.722 1.00 86.62 562 ILE A O 1
ATOM 4319 N N . ASP A 1 563 ? -12.261 6.343 -12.579 1.00 84.44 563 ASP A N 1
ATOM 4320 C CA . ASP A 1 563 ? -11.793 4.967 -12.787 1.00 84.44 563 ASP A CA 1
ATOM 4321 C C . ASP A 1 563 ? -12.300 4.369 -14.113 1.00 84.44 563 ASP A C 1
ATOM 4323 O O . ASP A 1 563 ? -11.601 3.599 -14.777 1.00 84.44 563 ASP A O 1
ATOM 4327 N N . ALA A 1 564 ? -13.505 4.757 -14.539 1.00 84.88 564 ALA A N 1
ATOM 4328 C CA . ALA A 1 564 ? -14.165 4.289 -15.752 1.00 84.88 564 ALA A CA 1
ATOM 4329 C C . ALA A 1 564 ? -14.596 5.479 -16.635 1.00 84.88 564 ALA A C 1
ATOM 4331 O O . ALA A 1 564 ? -15.752 5.902 -16.589 1.00 84.88 564 ALA A O 1
ATOM 4332 N N . PRO A 1 565 ? -13.731 5.999 -17.530 1.00 88.56 565 PRO A N 1
ATOM 4333 C CA . PRO A 1 565 ? -14.003 7.229 -18.289 1.00 88.56 565 PRO A CA 1
ATOM 4334 C C . PRO A 1 565 ? -15.212 7.143 -19.239 1.00 88.56 565 PRO A C 1
ATOM 4336 O O . PRO A 1 565 ? -15.720 8.165 -19.699 1.00 88.56 565 PRO A O 1
ATOM 4339 N N . LEU A 1 566 ? -15.692 5.931 -19.544 1.00 89.62 566 LEU A N 1
ATOM 4340 C CA . LEU A 1 566 ? -16.897 5.698 -20.346 1.00 89.62 566 LEU A CA 1
ATOM 4341 C C . LEU A 1 566 ? -18.191 5.654 -19.517 1.00 89.62 566 LEU A C 1
ATOM 4343 O O . LEU A 1 566 ? -19.269 5.672 -20.113 1.00 89.62 566 LEU A O 1
ATOM 4347 N N . ALA A 1 567 ? -18.118 5.643 -18.182 1.00 91.69 567 ALA A N 1
ATOM 4348 C CA . ALA A 1 567 ? -19.280 5.511 -17.307 1.00 91.69 567 ALA A CA 1
ATOM 4349 C C . ALA A 1 567 ? -20.357 6.584 -17.558 1.00 91.69 567 ALA A C 1
ATOM 4351 O O . ALA A 1 567 ? -21.512 6.196 -17.723 1.00 91.69 567 ALA A O 1
ATOM 4352 N N . PRO A 1 568 ? -20.049 7.889 -17.733 1.00 92.06 568 PRO A N 1
ATOM 4353 C CA . PRO A 1 568 ? -21.079 8.889 -18.039 1.00 92.06 568 PRO A CA 1
ATOM 4354 C C . PRO A 1 568 ? -21.813 8.629 -19.361 1.00 92.06 568 PRO A C 1
ATOM 4356 O O . PRO A 1 568 ? -23.030 8.792 -19.457 1.00 92.06 568 PRO A O 1
ATOM 4359 N N . LYS A 1 569 ? -21.084 8.159 -20.381 1.00 91.69 569 LYS A N 1
ATOM 4360 C CA . LYS A 1 569 ? -21.653 7.808 -21.689 1.00 91.69 569 LYS A CA 1
ATOM 4361 C C . LYS A 1 569 ? -22.509 6.540 -21.606 1.00 91.69 569 LYS A C 1
ATOM 4363 O O . LYS A 1 569 ? -23.579 6.480 -22.212 1.00 91.69 569 LYS A O 1
ATOM 4368 N N . ASN A 1 570 ? -22.059 5.539 -20.852 1.00 94.25 570 ASN A N 1
ATOM 4369 C CA . ASN A 1 570 ? -22.804 4.304 -20.608 1.00 94.25 570 ASN A CA 1
ATOM 4370 C C . ASN A 1 570 ? -24.071 4.568 -19.778 1.00 94.25 570 ASN A C 1
ATOM 4372 O O . ASN A 1 570 ? -25.140 4.077 -20.141 1.00 94.25 570 ASN A O 1
ATOM 4376 N N . ALA A 1 571 ? -23.987 5.413 -18.747 1.00 93.31 571 ALA A N 1
ATOM 4377 C CA . ALA A 1 571 ? -25.130 5.867 -17.957 1.00 93.31 571 ALA A CA 1
ATOM 4378 C C . ALA A 1 571 ? -26.174 6.544 -18.850 1.00 93.31 571 ALA A C 1
ATOM 4380 O O . ALA A 1 571 ? -27.347 6.173 -18.824 1.00 93.31 571 ALA A O 1
ATOM 4381 N N . PHE A 1 572 ? -25.739 7.470 -19.711 1.00 92.38 572 PHE A N 1
ATOM 4382 C CA . PHE A 1 572 ? -26.617 8.136 -20.670 1.00 92.38 572 PHE A CA 1
ATOM 4383 C C . PHE A 1 572 ? -27.285 7.139 -21.635 1.00 92.38 572 PHE A C 1
ATOM 4385 O O . PHE A 1 572 ? -28.494 7.204 -21.861 1.00 92.38 572 PHE A O 1
ATOM 4392 N N . ASN A 1 573 ? -26.532 6.176 -22.177 1.00 92.00 573 ASN A N 1
ATOM 4393 C CA . ASN A 1 573 ? -27.046 5.132 -23.074 1.00 92.00 573 ASN A CA 1
ATOM 4394 C C . ASN A 1 573 ? -28.113 4.250 -22.402 1.00 92.00 573 ASN A C 1
ATOM 4396 O O . ASN A 1 573 ? -29.151 3.967 -22.999 1.00 92.00 573 ASN A O 1
ATOM 4400 N N . VAL A 1 574 ? -27.879 3.821 -21.160 1.00 93.94 574 VAL A N 1
ATOM 4401 C CA . VAL A 1 574 ? -28.837 2.989 -20.420 1.00 93.94 574 VAL A CA 1
ATOM 4402 C C . VAL A 1 574 ? -30.074 3.804 -20.036 1.00 93.94 574 VAL A C 1
ATOM 4404 O O . VAL A 1 574 ? -31.194 3.374 -20.311 1.00 93.94 574 VAL A O 1
ATOM 4407 N N . CYS A 1 575 ? -29.897 5.001 -19.471 1.00 92.81 575 CYS A N 1
ATOM 4408 C CA . CYS A 1 575 ? -31.004 5.854 -19.041 1.00 92.81 575 CYS A CA 1
ATOM 4409 C C . CYS A 1 575 ? -31.889 6.298 -20.213 1.00 92.81 575 CYS A C 1
ATOM 4411 O O . CYS A 1 575 ? -33.106 6.170 -20.122 1.00 92.81 575 CYS A O 1
ATOM 4413 N N . SER A 1 576 ? -31.313 6.746 -21.333 1.00 90.44 576 SER A N 1
ATOM 4414 C CA . SER A 1 576 ? -32.085 7.150 -22.522 1.00 90.44 576 SER A CA 1
ATOM 4415 C C . SER A 1 576 ? -32.959 6.016 -23.061 1.00 90.44 576 SER A C 1
ATOM 4417 O O . SER A 1 576 ? -34.159 6.201 -23.262 1.00 90.44 576 SER A O 1
ATOM 4419 N N . LYS A 1 577 ? -32.411 4.804 -23.186 1.00 91.31 577 LYS A N 1
ATOM 4420 C CA . LYS A 1 577 ? -33.175 3.646 -23.669 1.00 91.31 577 LYS A CA 1
ATOM 4421 C C . LYS A 1 577 ? -34.232 3.158 -22.679 1.00 91.31 577 LYS A C 1
ATOM 4423 O O . LYS A 1 577 ? -35.279 2.668 -23.097 1.00 91.31 577 LYS A O 1
ATOM 4428 N N . LEU A 1 578 ? -33.997 3.297 -21.374 1.00 92.44 578 LEU A N 1
ATOM 4429 C CA . LEU A 1 578 ? -35.010 3.003 -20.355 1.00 92.44 578 LEU A CA 1
ATOM 4430 C C . LEU A 1 578 ? -36.132 4.056 -20.332 1.00 92.44 578 LEU A C 1
ATOM 4432 O O . LEU A 1 578 ? -37.287 3.705 -20.074 1.00 92.44 578 LEU A O 1
ATOM 4436 N N . VAL A 1 579 ? -35.828 5.322 -20.647 1.00 91.25 579 VAL A N 1
ATOM 4437 C CA . VAL A 1 579 ? -36.836 6.374 -20.866 1.00 91.25 579 VAL A CA 1
ATOM 4438 C C . VAL A 1 579 ? -37.696 6.049 -22.088 1.00 91.25 579 VAL A C 1
ATOM 4440 O O . VAL A 1 579 ? -38.923 6.117 -21.989 1.00 91.25 579 VAL A O 1
ATOM 4443 N N . ASP A 1 580 ? -37.084 5.628 -23.196 1.00 89.31 580 ASP A N 1
ATOM 4444 C CA . ASP A 1 580 ? -37.801 5.176 -24.398 1.00 89.31 580 ASP A CA 1
ATOM 4445 C C . ASP A 1 580 ? -38.701 3.971 -24.135 1.00 89.31 580 ASP A C 1
ATOM 4447 O O . ASP A 1 580 ? -39.861 3.946 -24.546 1.00 89.31 580 ASP A O 1
ATOM 4451 N N . ALA A 1 581 ? -38.199 2.999 -23.375 1.00 88.88 581 ALA A N 1
ATOM 4452 C CA . ALA A 1 581 ? -38.961 1.830 -22.955 1.00 88.88 581 ALA A CA 1
ATOM 4453 C C . ALA A 1 581 ? -40.032 2.143 -21.886 1.00 88.88 581 ALA A C 1
ATOM 4455 O O . ALA A 1 581 ? -40.732 1.240 -21.429 1.00 88.88 581 ALA A O 1
ATOM 4456 N N . GLY A 1 582 ? -40.167 3.400 -21.445 1.00 89.44 582 GLY A N 1
ATOM 4457 C CA . GLY A 1 582 ? -41.171 3.814 -20.463 1.00 89.44 582 GLY A CA 1
ATOM 4458 C C . GLY A 1 582 ? -40.971 3.203 -19.072 1.00 89.44 582 GLY A C 1
ATOM 4459 O O . GLY A 1 582 ? -41.951 3.014 -18.342 1.00 89.44 582 GLY A O 1
ATOM 4460 N N . CYS A 1 583 ? -39.727 2.884 -18.704 1.00 91.19 583 CYS A N 1
ATOM 4461 C CA . CYS A 1 583 ? -39.380 2.198 -17.455 1.00 91.19 583 CYS A CA 1
ATOM 4462 C C . CYS A 1 583 ? -39.388 3.110 -16.220 1.00 91.19 583 CYS A C 1
ATOM 4464 O O . CYS A 1 583 ? -39.429 2.606 -15.101 1.00 91.19 583 CYS A O 1
ATOM 4466 N N . PHE A 1 584 ? -39.394 4.429 -16.417 1.00 89.94 584 PHE A N 1
ATOM 4467 C CA . PHE A 1 584 ? -39.440 5.422 -15.346 1.00 89.94 584 PHE A CA 1
ATOM 4468 C C . PHE A 1 584 ? -40.841 6.009 -15.156 1.00 89.94 584 PHE A C 1
ATOM 4470 O O . PHE A 1 584 ? -41.664 6.044 -16.080 1.00 89.94 584 PHE A O 1
ATOM 4477 N N . ASP A 1 585 ? -41.102 6.499 -13.946 1.00 84.62 585 ASP A N 1
ATOM 4478 C CA . ASP A 1 585 ? -42.233 7.389 -13.687 1.00 84.62 585 ASP A CA 1
ATOM 4479 C C . ASP A 1 585 ? -41.950 8.770 -14.305 1.00 84.62 585 ASP A C 1
ATOM 4481 O O . ASP A 1 585 ? -40.804 9.218 -14.331 1.00 84.62 585 ASP A O 1
ATOM 4485 N N . LYS A 1 586 ? -42.985 9.454 -14.815 1.00 75.00 586 LYS A N 1
ATOM 4486 C CA . LYS A 1 586 ? -42.824 10.727 -15.550 1.00 75.00 586 LYS A CA 1
ATOM 4487 C C . LYS A 1 586 ? -42.079 11.791 -14.739 1.00 75.00 586 LYS A C 1
ATOM 4489 O O . LYS A 1 586 ? -41.264 12.512 -15.302 1.00 75.00 586 LYS A O 1
ATOM 4494 N N . ASP A 1 587 ? -42.318 11.826 -13.432 1.00 79.44 587 ASP A N 1
ATOM 4495 C CA . ASP A 1 587 ? -41.737 12.813 -12.518 1.00 79.44 587 ASP A CA 1
ATOM 4496 C C . ASP A 1 587 ? -40.268 12.508 -12.170 1.00 79.44 587 ASP A C 1
ATOM 4498 O O . ASP A 1 587 ? -39.563 13.371 -11.661 1.00 79.44 587 ASP A O 1
ATOM 4502 N N . ALA A 1 588 ? -39.786 11.292 -12.460 1.00 82.75 588 ALA A N 1
ATOM 4503 C CA . ALA A 1 588 ? -38.426 10.858 -12.143 1.00 82.75 588 ALA A CA 1
ATOM 4504 C C . ALA A 1 588 ? -37.410 11.148 -13.259 1.00 82.75 588 ALA A C 1
ATOM 4506 O O . ALA A 1 588 ? -36.210 11.205 -12.993 1.00 82.75 588 ALA A O 1
ATOM 4507 N N . VAL A 1 589 ? -37.864 11.319 -14.507 1.00 83.44 589 VAL A N 1
ATOM 4508 C CA . VAL A 1 589 ? -36.969 11.435 -15.673 1.00 83.44 589 VAL A CA 1
ATOM 4509 C C . VAL A 1 589 ? -36.105 12.698 -15.602 1.00 83.44 589 VAL A C 1
ATOM 4511 O O . VAL A 1 589 ? -34.903 12.620 -15.850 1.00 83.44 589 VAL A O 1
ATOM 4514 N N . GLY A 1 590 ? -36.685 13.827 -15.184 1.00 82.38 590 GLY A N 1
ATOM 4515 C CA . GLY A 1 590 ? -35.941 15.077 -14.995 1.00 82.38 590 GLY A CA 1
ATOM 4516 C C . GLY A 1 590 ? -34.882 14.965 -13.896 1.00 82.38 590 GLY A C 1
ATOM 4517 O O . GLY A 1 590 ? -33.741 15.367 -14.096 1.00 82.38 590 GLY A O 1
ATOM 4518 N N . THR A 1 591 ? -35.215 14.330 -12.767 1.00 84.69 591 THR A N 1
ATOM 4519 C CA . THR A 1 591 ? -34.270 14.098 -11.661 1.00 84.69 591 THR A CA 1
ATOM 4520 C C . THR A 1 591 ? -33.097 13.212 -12.082 1.00 84.69 591 THR A C 1
ATOM 4522 O O . THR A 1 591 ? -31.954 13.506 -11.745 1.00 84.69 591 THR A O 1
ATOM 4525 N N . ILE A 1 592 ? -33.356 12.160 -12.866 1.00 86.38 592 ILE A N 1
ATOM 4526 C CA . ILE A 1 592 ? -32.314 11.288 -13.432 1.00 86.38 592 ILE A CA 1
ATOM 4527 C C . ILE A 1 592 ? -31.400 12.075 -14.379 1.00 86.38 592 ILE A C 1
ATOM 4529 O O . ILE A 1 592 ? -30.181 11.911 -14.343 1.00 86.38 592 ILE A O 1
ATOM 4533 N N . GLY A 1 593 ? -31.985 12.943 -15.207 1.00 85.31 593 GLY A N 1
ATOM 4534 C CA . GLY A 1 593 ? -31.255 13.844 -16.093 1.00 85.31 593 GLY A CA 1
ATOM 4535 C C . GLY A 1 593 ? -30.336 14.816 -15.356 1.00 85.31 593 GLY A C 1
ATOM 4536 O O . GLY A 1 593 ? -29.185 15.007 -15.755 1.00 85.31 593 GLY A O 1
ATOM 4537 N N . GLU A 1 594 ? -30.826 15.389 -14.255 1.00 85.31 594 GLU A N 1
ATOM 4538 C CA . GLU A 1 594 ? -30.069 16.301 -13.394 1.00 85.31 594 GLU A CA 1
ATOM 4539 C C . GLU A 1 594 ? -28.923 15.600 -12.668 1.00 85.31 594 GLU A C 1
ATOM 4541 O O . GLU A 1 594 ? -27.787 16.063 -12.758 1.00 85.31 594 GLU A O 1
ATOM 4546 N N . MET A 1 595 ? -29.194 14.468 -12.011 1.00 84.44 595 MET A N 1
ATOM 4547 C CA . MET A 1 595 ? -28.180 13.700 -11.277 1.00 84.44 595 MET A CA 1
ATOM 4548 C C . MET A 1 595 ? -27.097 13.145 -12.208 1.00 84.44 595 MET A C 1
ATOM 4550 O O . MET A 1 595 ? -25.915 13.245 -11.904 1.00 84.44 595 MET A O 1
ATOM 4554 N N . GLY A 1 596 ? -27.481 12.623 -13.377 1.00 83.25 596 GLY A N 1
ATOM 4555 C CA . GLY A 1 596 ? -26.531 12.099 -14.361 1.00 83.25 596 GLY A CA 1
ATOM 4556 C C . GLY A 1 596 ? -25.762 13.170 -15.142 1.00 83.25 596 GLY A C 1
ATOM 4557 O O . GLY A 1 596 ? -24.892 12.834 -15.946 1.00 83.25 596 GLY A O 1
ATOM 4558 N N . GLY A 1 597 ? -26.086 14.457 -14.966 1.00 84.44 597 GLY A N 1
ATOM 4559 C CA . GLY A 1 597 ? -25.478 15.541 -15.737 1.00 84.44 597 GLY A CA 1
ATOM 4560 C C . GLY A 1 597 ? -25.755 15.438 -17.242 1.00 84.44 597 GLY A C 1
ATOM 4561 O O . GLY A 1 597 ? -24.933 15.858 -18.057 1.00 84.44 597 GLY A O 1
ATOM 4562 N N . PHE A 1 598 ? -26.908 14.888 -17.636 1.00 86.06 598 PHE A N 1
ATOM 4563 C CA . PHE A 1 598 ? -27.284 14.626 -19.033 1.00 86.06 598 PHE A CA 1
ATOM 4564 C C . PHE A 1 598 ? -27.787 15.887 -19.763 1.00 86.06 598 PHE A C 1
ATOM 4566 O O . PHE A 1 598 ? -28.745 15.847 -20.534 1.00 86.06 598 PHE A O 1
ATOM 4573 N N . ARG A 1 599 ? -27.128 17.029 -19.531 1.00 79.00 599 ARG A N 1
ATOM 4574 C CA . ARG A 1 599 ? -27.462 18.340 -20.107 1.00 79.00 599 ARG A CA 1
ATOM 4575 C C . ARG A 1 599 ? -26.276 18.917 -20.896 1.00 79.00 599 ARG A C 1
ATOM 4577 O O . ARG A 1 599 ? -25.123 18.547 -20.690 1.00 79.00 599 ARG A O 1
ATOM 4584 N N . GLY A 1 600 ? -26.563 19.846 -21.810 1.00 79.12 600 GLY A N 1
ATOM 4585 C CA . GLY A 1 600 ? -25.549 20.539 -22.620 1.00 79.12 600 GLY A CA 1
ATOM 4586 C C . GLY A 1 600 ? -25.008 19.738 -23.814 1.00 79.12 600 GLY A C 1
ATOM 4587 O O . GLY A 1 600 ? -25.544 18.692 -24.184 1.00 79.12 600 GLY A O 1
ATOM 4588 N N . ASP A 1 601 ? -23.945 20.253 -24.437 1.00 77.69 601 ASP A N 1
ATOM 4589 C CA . ASP A 1 601 ? -23.447 19.786 -25.743 1.00 77.69 601 ASP A CA 1
ATOM 4590 C C . ASP A 1 601 ? -22.912 18.345 -25.721 1.00 77.69 601 ASP A C 1
ATOM 4592 O O . ASP A 1 601 ? -23.037 17.619 -26.707 1.00 77.69 601 ASP A O 1
ATOM 4596 N N . LYS A 1 602 ? -22.380 17.884 -24.579 1.00 79.88 602 LYS A N 1
ATOM 4597 C CA . LYS A 1 602 ? -21.890 16.502 -24.419 1.00 79.88 602 LYS A CA 1
ATOM 4598 C C . LYS A 1 602 ? -23.019 15.471 -24.500 1.00 79.88 602 LYS A C 1
ATOM 4600 O O . LYS A 1 602 ? -22.864 14.461 -25.179 1.00 79.88 602 LYS A O 1
ATOM 4605 N N . ALA A 1 603 ? -24.162 15.743 -23.869 1.00 80.31 603 ALA A N 1
ATOM 4606 C CA . ALA A 1 603 ? -25.329 14.864 -23.940 1.00 80.31 603 ALA A CA 1
ATOM 4607 C C . ALA A 1 603 ? -25.928 14.827 -25.358 1.00 80.31 603 ALA A C 1
ATOM 4609 O O . ALA A 1 603 ? -26.351 13.772 -25.822 1.00 80.31 603 ALA A O 1
ATOM 4610 N N . VAL A 1 604 ? -25.900 15.959 -26.077 1.00 82.00 604 VAL A N 1
ATOM 4611 C CA . VAL A 1 604 ? -26.314 16.033 -27.492 1.00 82.00 604 VAL A CA 1
ATOM 4612 C C . VAL A 1 604 ? -25.406 15.175 -28.371 1.00 82.00 604 VAL A C 1
ATOM 4614 O O . VAL A 1 604 ? -25.906 14.403 -29.187 1.00 82.00 604 VAL A O 1
ATOM 4617 N N . ALA A 1 605 ? -24.088 15.266 -28.181 1.00 83.12 605 ALA A N 1
ATOM 4618 C CA . ALA A 1 605 ? -23.125 14.449 -28.913 1.00 83.12 605 ALA A CA 1
ATOM 4619 C C . ALA A 1 605 ? -23.335 12.949 -28.644 1.00 83.12 605 ALA A C 1
ATOM 4621 O O . ALA A 1 605 ? -23.392 12.156 -29.582 1.00 83.12 605 ALA A O 1
ATOM 4622 N N . TRP A 1 606 ? -23.539 12.552 -27.382 1.00 86.44 606 TRP A N 1
ATOM 4623 C CA . TRP A 1 606 ? -23.839 11.157 -27.046 1.00 86.44 606 TRP A CA 1
ATOM 4624 C C . TRP A 1 606 ? -25.150 10.671 -27.664 1.00 86.44 606 TRP A C 1
ATOM 4626 O O . TRP A 1 606 ? -25.192 9.557 -28.179 1.00 86.44 606 TRP A O 1
ATOM 4636 N N . ALA A 1 607 ? -26.200 11.493 -27.669 1.00 83.25 607 ALA A N 1
ATOM 4637 C CA . ALA A 1 607 ? -27.467 11.150 -28.311 1.00 83.25 607 ALA A CA 1
ATOM 4638 C C . ALA A 1 607 ? -27.324 10.941 -29.823 1.00 83.25 607 ALA A C 1
ATOM 4640 O O . ALA A 1 607 ? -27.873 9.978 -30.354 1.00 83.25 607 ALA A O 1
ATOM 4641 N N . GLN A 1 608 ? -26.556 11.796 -30.506 1.00 83.06 608 GLN A N 1
ATOM 4642 C CA . GLN A 1 608 ? -26.279 11.653 -31.938 1.00 83.06 608 GLN A CA 1
ATOM 4643 C C . GLN A 1 608 ? -25.489 10.374 -32.237 1.00 83.06 608 GLN A C 1
ATOM 4645 O O . GLN A 1 608 ? -25.850 9.629 -33.146 1.00 83.06 608 GLN A O 1
ATOM 4650 N N . GLU A 1 609 ? -24.452 10.081 -31.449 1.00 83.94 609 GLU A N 1
ATOM 4651 C CA . GLU A 1 609 ? -23.642 8.868 -31.607 1.00 83.94 609 GLU A CA 1
ATOM 4652 C C . GLU A 1 609 ? -24.423 7.578 -31.321 1.00 83.94 609 GLU A C 1
ATOM 4654 O O . GLU A 1 609 ? -24.165 6.545 -31.938 1.00 83.94 609 GLU A O 1
ATOM 4659 N N . LEU A 1 610 ? -25.366 7.619 -30.377 1.00 82.44 610 LEU A N 1
ATOM 4660 C CA . LEU A 1 610 ? -26.175 6.466 -29.973 1.00 82.44 610 LEU A CA 1
ATOM 4661 C C . LEU A 1 610 ? -27.476 6.325 -30.777 1.00 82.44 610 LEU A C 1
ATOM 4663 O O . LEU A 1 610 ? -28.180 5.328 -30.606 1.00 82.44 610 LEU A O 1
ATOM 4667 N N . GLY A 1 611 ? -27.785 7.290 -31.649 1.00 80.69 611 GLY A N 1
ATOM 4668 C CA . GLY A 1 611 ? -29.010 7.312 -32.448 1.00 80.69 611 GLY A CA 1
ATOM 4669 C C . GLY A 1 611 ? -30.282 7.503 -31.616 1.00 80.69 611 GLY A C 1
ATOM 4670 O O . GLY A 1 611 ? -31.321 6.950 -31.969 1.00 80.69 611 GLY A O 1
ATOM 4671 N N . CYS A 1 612 ? -30.203 8.232 -30.500 1.00 78.44 612 CYS A N 1
ATOM 4672 C CA . CYS A 1 612 ? -31.352 8.526 -29.642 1.00 78.44 612 CYS A CA 1
ATOM 4673 C C . CYS A 1 612 ? -32.283 9.559 -30.301 1.00 78.44 612 CYS A C 1
ATOM 4675 O O . CYS A 1 612 ? -31.816 10.532 -30.895 1.00 78.44 612 CYS A O 1
ATOM 4677 N N . ASP A 1 613 ? -33.599 9.381 -30.153 1.00 74.38 613 ASP A N 1
ATOM 4678 C CA . ASP A 1 613 ? -34.592 10.357 -30.616 1.00 74.38 613 ASP A CA 1
ATOM 4679 C C . ASP A 1 613 ? -34.454 11.678 -29.828 1.00 74.38 613 ASP A C 1
ATOM 4681 O O . ASP A 1 613 ? -34.272 11.682 -28.605 1.00 74.38 613 ASP A O 1
ATOM 4685 N N . GLY A 1 614 ? -34.556 12.817 -30.520 1.00 68.25 614 GLY A N 1
ATOM 4686 C CA . GLY A 1 614 ? -34.486 14.149 -29.914 1.00 68.25 614 GLY A CA 1
ATOM 4687 C C . GLY A 1 614 ? -35.531 14.352 -28.812 1.00 68.25 614 GLY A C 1
ATOM 4688 O O . GLY A 1 614 ? -35.248 15.010 -27.813 1.00 68.25 614 GLY A O 1
ATOM 4689 N N . ALA A 1 615 ? -36.685 13.683 -28.917 1.00 73.06 615 ALA A N 1
ATOM 4690 C CA . ALA A 1 615 ? -37.733 13.711 -27.896 1.00 73.06 615 ALA A CA 1
ATOM 4691 C C . ALA A 1 615 ? -37.322 13.070 -26.551 1.00 73.06 615 ALA A C 1
ATOM 4693 O O . ALA A 1 615 ? -37.951 13.331 -25.526 1.00 73.06 615 ALA A O 1
ATOM 4694 N N . VAL A 1 616 ? -36.301 12.210 -26.532 1.00 72.44 616 VAL A N 1
ATOM 4695 C CA . VAL A 1 616 ? -35.773 11.553 -25.318 1.00 72.44 616 VAL A CA 1
ATOM 4696 C C . VAL A 1 616 ? -34.782 12.453 -24.620 1.00 72.44 616 VAL A C 1
ATOM 4698 O O . VAL A 1 616 ? -34.819 12.598 -23.399 1.00 72.44 616 VAL A O 1
ATOM 4701 N N . LEU A 1 617 ? -33.929 13.096 -25.415 1.00 74.12 617 LEU A N 1
ATOM 4702 C CA . LEU A 1 617 ? -33.008 14.110 -24.936 1.00 74.12 617 LEU A CA 1
ATOM 4703 C C . LEU A 1 617 ? -33.779 15.268 -24.286 1.00 74.12 617 LEU A C 1
ATOM 4705 O O . LEU A 1 617 ? -33.392 15.724 -23.218 1.00 74.12 617 LEU A O 1
ATOM 4709 N N . ASP A 1 618 ? -34.900 15.684 -24.878 1.00 76.44 618 ASP A N 1
ATOM 4710 C CA . ASP A 1 618 ? -35.755 16.737 -24.322 1.00 76.44 618 ASP A CA 1
ATOM 4711 C C . ASP A 1 618 ? -36.508 16.316 -23.051 1.00 76.44 618 ASP A C 1
ATOM 4713 O O . ASP A 1 618 ? -36.904 17.177 -22.278 1.00 76.44 618 ASP A O 1
ATOM 4717 N N . LYS A 1 619 ? -36.696 15.011 -22.803 1.00 77.19 619 LYS A N 1
ATOM 4718 C CA . LYS A 1 619 ? -37.252 14.506 -21.532 1.00 77.19 619 LYS A CA 1
ATOM 4719 C C . LYS A 1 619 ? -36.203 14.414 -20.423 1.00 77.19 619 LYS A C 1
ATOM 4721 O O . LYS A 1 619 ? -36.564 14.498 -19.255 1.00 77.19 619 LYS A O 1
ATOM 4726 N N . LEU A 1 620 ? -34.946 14.150 -20.788 1.00 72.88 620 LEU A N 1
ATOM 4727 C CA . LEU A 1 620 ? -33.805 14.085 -19.866 1.00 72.88 620 LEU A CA 1
ATOM 4728 C C . LEU A 1 620 ? -33.225 15.474 -19.550 1.00 72.88 620 LEU A C 1
ATOM 4730 O O . LEU A 1 620 ? -32.519 15.627 -18.556 1.00 72.88 620 LEU A O 1
ATOM 4734 N N . ARG A 1 621 ? -33.500 16.473 -20.391 1.00 70.75 621 ARG A N 1
ATOM 4735 C CA . ARG A 1 621 ? -33.253 17.887 -20.101 1.00 70.75 621 ARG A CA 1
ATOM 4736 C C . ARG A 1 621 ? -34.294 18.409 -19.134 1.00 70.75 621 ARG A C 1
ATOM 4738 O O . ARG A 1 621 ? -33.845 19.088 -18.187 1.00 70.75 621 ARG A O 1
#